Protein AF-0000000078804842 (afdb_homodimer)

Organism: NCBI:txid518634

Foldseek 3Di:
DPPDPPDPVVCVVVVVVVLVVVLVVLLVCLVPDPPCCDPVNQDSLNVLLVSLVVCLQSLHQDVSSLSSCVSNPNDAFFKKAKKKAAFQPDLVQLQVLLQVLLVVLVKGKRKDKDFQDALPVCCVVPTGIMMMIIIGDDDPDDQVNSLVVSVNRHHPPAEMEIFDMDTGSNRSSLNRLLRSLQRNLVVVVVVVDVDADHHHYSQLRLLSSVVSPNVVSLVCLQCQQVVLQCVVHDVDCSVVLLQLCLVVPNDLVSSCVVVVHDSVVSVVSQVVSCVRRVARCNDPSSVVSNNSSNVSNCVVPPD/DPPDPPDPVVCVVVVVVVLVVVLVVLLVCLVPDPPCCDPVNQDSLNVLLVSLVVCLQSLHQDVSSLSSCVSNPNDAFFKKAKKKAAFQPDLVQLQVLLQVLLVVLVKGKRKDKDFQDALPVCCVVPTGIMMMIIIGDDDPDDQVNSLVVSVNRHHPVAEMEIFDMDTGRNRSSLNRLLRSLQRNLVVVVVVVDVDADHHHYSQLRLLSSVVSPNVVSLVCLQCQQVVLQCVVHDVDCSVVLLVLCLVVPNDLVSSCVVVVHDSVVSVVSQVVSCVRRVARCNDPSSVVSNNSSNVSNCVVPPD

Radius of gyration: 26.58 Å; Cα contacts (8 Å, |Δi|>4): 1008; chains: 2; bounding box: 66×74×53 Å

Secondary structure (DSSP, 8-state):
-------HHHHHHHHHHHHHHHHHHHHHHHHH-SS---TTS--HHHHHHHHHHHHHHTT--SHHHHHHHHHTT--TT-EEEEEEE-BSS-HHHHHHHHHHHHHHTT-EEEEEEEEE--SSS---S-PEEEEEEEEE--TT--HHHHHHHHGGGB-TTS-EEEPPPEEHHHHHHHHHHHHHHHHHHHHHHHTTSSS--SSEEGGGGHHHHHHTT-HHHHHHIIIIIIHHHHTT-TT-SHHHHHHHHHHTTT-HHHHHHHHTS-HHHHHHHHHHHHHHHS--TTSHHHHHHHHHHHHHHHHHH--/-------HHHHHHHHHHHHHHHHHHHHHHHHH-SS---TTS--HHHHHHHHHHHHHHTT--SHHHHHHHHHTT--TT-EEEEEEE-BSS-HHHHHHHHHHHHHHTT-EEEEEEEEE--SSS---S-PEEEEEEEEE--TT--HHHHHHHHGGGB-TTS-EEEPPPEEHHHHHHHHHHHHHHHHHHHHHHHTTSSS--SSEEGGGGHHHHHHTT-HHHHHHIIIIIIHHHHTT-TT-HHHHHHHHHHHTTT-HHHHHHHHTS-HHHHHHHHHHHHHHHS--TTSHHHHHHHHHHHHHHHHHH--

pLDDT: mean 84.71, std 19.75, range [22.05, 98.5]

Nearest PDB structures (foldseek):
  3onq-assembly3_D  TM=9.384E-01  e=1.421E-23  Bifidobacterium adolescentis ATCC 15703
  3onq-assembly1_B-2  TM=9.110E-01  e=2.301E-23  Bifidobacterium adolescentis ATCC 15703
  9f80-assembly1_A  TM=7.757E-01  e=2.332E-16  Mycobacterium tuberculosis H37Rv
  1hwu-assembly3_B  TM=4.783E-01  e=1.243E+00  Herbaspirillum seropedicae
  7uzi-assembly1_a  TM=2.752E-01  e=3.553E-01  Rattus norvegicus

Sequence (606 aa):
MPAESLSSAGTANARLVYMSDFLELLAADAANSSDFTDRSGISATDRARTVLFECLFNHLADDRVASLFTILGFEHDFTCYAIAGYPARSAARSRVDIEKIVADFGGTCLTAERPITGLTGADNGTGRTAVVALIRPVGAATPEIICNTIAPAFDADRPIALGPQRTGAEGAMRSVQATLYCLKAAPALAATAQSLPRPLRTDDALPERALIGDEDARDELIRVVYGSLTAAGPDDPTLLTVSTFLKYGGSLETCAKELNVHPNTIRYRLKRAAESTGWDATDPREAYVLITAIALGRMATAQMPAESLSSAGTANARLVYMSDFLELLAADAANSSDFTDRSGISATDRARTVLFECLFNHLADDRVASLFTILGFEHDFTCYAIAGYPARSAARSRVDIEKIVADFGGTCLTAERPITGLTGADNGTGRTAVVALIRPVGAATPEIICNTIAPAFDADRPIALGPQRTGAEGAMRSVQATLYCLKAAPALAATAQSLPRPLRTDDALPERALIGDEDARDELIRVVYGSLTAAGPDDPTLLTVSTFLKYGGSLETCAKELNVHPNTIRYRLKRAAESTGWDATDPREAYVLITAIALGRMATAQ

InterPro domains:
  IPR025736 PucR C-terminal helix-turn-helix domain [PF13556] (239-294)
  IPR041522 CdaR, GGDEF-like domain [PF17853] (61-184)
  IPR042070 PucR C-terminal helix-turn-helix domain superfamily [G3DSA:1.10.10.2840] (168-301)
  IPR051448 CdaR-like transcriptional regulators [PTHR33744] (48-299)

Structure (mmCIF, N/CA/C/O backbone):
data_AF-0000000078804842-model_v1
#
loop_
_entity.id
_entity.type
_entity.pdbx_description
1 polymer 'Uncharacterized protein'
#
loop_
_atom_site.group_PDB
_atom_site.id
_atom_site.type_symbol
_atom_site.label_atom_id
_atom_site.label_alt_id
_atom_site.label_comp_id
_atom_site.label_asym_id
_atom_site.label_entity_id
_atom_site.label_seq_id
_atom_site.pdbx_PDB_ins_code
_atom_site.Cartn_x
_atom_site.Cartn_y
_atom_site.Cartn_z
_atom_site.occupancy
_atom_site.B_iso_or_equiv
_atom_site.auth_seq_id
_atom_site.auth_comp_id
_atom_site.auth_asym_id
_atom_site.auth_atom_id
_atom_site.pdbx_PDB_model_num
ATOM 1 N N . MET A 1 1 ? -27.719 15.594 -22.312 1 22.09 1 MET A N 1
ATOM 2 C CA . MET A 1 1 ? -28.422 15.008 -21.188 1 22.09 1 MET A CA 1
ATOM 3 C C . MET A 1 1 ? -27.516 14.039 -20.422 1 22.09 1 MET A C 1
ATOM 5 O O . MET A 1 1 ? -27.109 13.016 -20.969 1 22.09 1 MET A O 1
ATOM 9 N N . PRO A 1 2 ? -26.656 14.5 -19.438 1 24.55 2 PRO A N 1
ATOM 10 C CA . PRO A 1 2 ? -25.406 13.961 -18.906 1 24.55 2 PRO A CA 1
ATOM 11 C C . PRO A 1 2 ? -25.625 12.828 -17.906 1 24.55 2 PRO A C 1
ATOM 13 O O . PRO A 1 2 ? -25.766 13.078 -16.703 1 24.55 2 PRO A O 1
ATOM 16 N N . ALA A 1 3 ? -26.547 11.82 -18.219 1 27.75 3 ALA A N 1
ATOM 17 C CA . ALA A 1 3 ? -27.188 10.75 -17.469 1 27.75 3 ALA A CA 1
ATOM 18 C C . ALA A 1 3 ? -26.156 9.789 -16.891 1 27.75 3 ALA A C 1
ATOM 20 O O . ALA A 1 3 ? -26.328 9.258 -15.789 1 27.75 3 ALA A O 1
ATOM 21 N N . GLU A 1 4 ? -25.188 9.273 -17.641 1 27.06 4 GLU A N 1
ATOM 22 C CA . GLU A 1 4 ? -24.781 7.879 -17.531 1 27.06 4 GLU A CA 1
ATOM 23 C C . GLU A 1 4 ? -23.703 7.707 -16.453 1 27.06 4 GLU A C 1
ATOM 25 O O . GLU A 1 4 ? -23.141 6.617 -16.312 1 27.06 4 GLU A O 1
ATOM 30 N N . SER A 1 5 ? -23.109 8.789 -15.953 1 25.33 5 SER A N 1
ATOM 31 C CA . SER A 1 5 ? -21.891 8.484 -15.195 1 25.33 5 SER A CA 1
ATOM 32 C C . SER A 1 5 ? -22.219 7.961 -13.805 1 25.33 5 SER A C 1
ATOM 34 O O . SER A 1 5 ? -21.922 8.617 -12.805 1 25.33 5 SER A O 1
ATOM 36 N N . LEU A 1 6 ? -23.484 7.461 -13.586 1 29.72 6 LEU A N 1
ATOM 37 C CA . LEU A 1 6 ? -23.812 6.836 -12.312 1 29.72 6 LEU A CA 1
ATOM 38 C C . LEU A 1 6 ? -22.719 5.859 -11.875 1 29.72 6 LEU A C 1
ATOM 40 O O . LEU A 1 6 ? -22.422 4.906 -12.594 1 29.72 6 LEU A O 1
ATOM 44 N N . SER A 1 7 ? -21.828 6.281 -10.938 1 30.69 7 SER A N 1
ATOM 45 C CA . SER A 1 7 ? -20.5 5.852 -10.508 1 30.69 7 SER A CA 1
ATOM 46 C C . SER A 1 7 ? -20.531 4.41 -10 1 30.69 7 SER A C 1
ATOM 48 O O . SER A 1 7 ? -21.562 3.93 -9.531 1 30.69 7 SER A O 1
ATOM 50 N N . SER A 1 8 ? -19.484 3.59 -10.242 1 31.8 8 SER A N 1
ATOM 51 C CA . SER A 1 8 ? -19.141 2.178 -10.078 1 31.8 8 SER A CA 1
ATOM 52 C C . SER A 1 8 ? -19.297 1.738 -8.625 1 31.8 8 SER A C 1
ATOM 54 O O . SER A 1 8 ? -19.656 0.589 -8.352 1 31.8 8 SER A O 1
ATOM 56 N N . ALA A 1 9 ? -19.062 2.611 -7.625 1 34.91 9 ALA A N 1
ATOM 57 C CA . ALA A 1 9 ? -19.109 2.201 -6.223 1 34.91 9 ALA A CA 1
ATOM 58 C C . ALA A 1 9 ? -20.547 2.023 -5.75 1 34.91 9 ALA A C 1
ATOM 60 O O . ALA A 1 9 ? -20.844 1.104 -4.98 1 34.91 9 ALA A O 1
ATOM 61 N N . GLY A 1 10 ? -21.531 2.834 -6.203 1 34.34 10 GLY A N 1
ATOM 62 C CA . GLY A 1 10 ? -22.953 2.699 -5.941 1 34.34 10 GLY A CA 1
ATOM 63 C C . GLY A 1 10 ? -23.531 1.398 -6.461 1 34.34 10 GLY A C 1
ATOM 64 O O . GLY A 1 10 ? -24.484 0.867 -5.891 1 34.34 10 GLY A O 1
ATOM 65 N N . THR A 1 11 ? -22.953 0.981 -7.625 1 38.91 11 THR A N 1
ATOM 66 C CA . THR A 1 11 ? -23.391 -0.235 -8.305 1 38.91 11 THR A CA 1
ATOM 67 C C . THR A 1 11 ? -22.922 -1.474 -7.551 1 38.91 11 THR A C 1
ATOM 69 O O . THR A 1 11 ? -23.625 -2.49 -7.516 1 38.91 11 THR A O 1
ATOM 72 N N . ALA A 1 12 ? -21.844 -1.312 -6.809 1 37.81 12 ALA A N 1
ATOM 73 C CA . ALA A 1 12 ? -21.344 -2.498 -6.113 1 37.81 12 ALA A CA 1
ATOM 74 C C . ALA A 1 12 ? -22.219 -2.83 -4.906 1 37.81 12 ALA A C 1
ATOM 76 O O . ALA A 1 12 ? -22.531 -3.996 -4.664 1 37.81 12 ALA A O 1
ATOM 77 N N . ASN A 1 13 ? -22.609 -1.806 -4.18 1 38.81 13 ASN A N 1
ATOM 78 C CA . ASN A 1 13 ? -23.484 -2.049 -3.037 1 38.81 13 ASN A CA 1
ATOM 79 C C . ASN A 1 13 ? -24.859 -2.521 -3.48 1 38.81 13 ASN A C 1
ATOM 81 O O . ASN A 1 13 ? -25.453 -3.414 -2.861 1 38.81 13 ASN A O 1
ATOM 85 N N . ALA A 1 14 ? -25.375 -1.779 -4.414 1 41.81 14 ALA A N 1
ATOM 86 C CA . ALA A 1 14 ? -26.641 -2.236 -4.973 1 41.81 14 ALA A CA 1
ATOM 87 C C . ALA A 1 14 ? -26.516 -3.646 -5.547 1 41.81 14 ALA A C 1
ATOM 89 O O . ALA A 1 14 ? -27.422 -4.461 -5.414 1 41.81 14 ALA A O 1
ATOM 90 N N . ARG A 1 15 ? -25.469 -3.951 -6.031 1 42.88 15 ARG A N 1
ATOM 91 C CA . ARG A 1 15 ? -25.188 -5.277 -6.578 1 42.88 15 ARG A CA 1
ATOM 92 C C . ARG A 1 15 ? -25.094 -6.316 -5.465 1 42.88 15 ARG A C 1
ATOM 94 O O . ARG A 1 15 ? -25.516 -7.461 -5.645 1 42.88 15 ARG A O 1
ATOM 101 N N . LEU A 1 16 ? -24.719 -5.836 -4.297 1 47.56 16 LEU A N 1
ATOM 102 C CA . LEU A 1 16 ? -24.641 -6.758 -3.168 1 47.56 16 LEU A CA 1
ATOM 103 C C . LEU A 1 16 ? -26.031 -7.18 -2.711 1 47.56 16 LEU A C 1
ATOM 105 O O . LEU A 1 16 ? -26.25 -8.344 -2.379 1 47.56 16 LEU A O 1
ATOM 109 N N . VAL A 1 17 ? -26.891 -6.191 -2.691 1 47 17 VAL A N 1
ATOM 110 C CA . VAL A 1 17 ? -28.25 -6.516 -2.285 1 47 17 VAL A CA 1
ATOM 111 C C . VAL A 1 17 ? -28.891 -7.445 -3.316 1 47 17 VAL A C 1
ATOM 113 O O . VAL A 1 17 ? -29.531 -8.43 -2.957 1 47 17 VAL A O 1
ATOM 116 N N . TYR A 1 18 ? -28.688 -7.156 -4.531 1 46.25 18 TYR A N 1
ATOM 117 C CA . TYR A 1 18 ? -29.266 -7.996 -5.574 1 46.25 18 TYR A CA 1
ATOM 118 C C . TYR A 1 18 ? -28.609 -9.367 -5.598 1 46.25 18 TYR A C 1
ATOM 120 O O . TYR A 1 18 ? -29.266 -10.375 -5.852 1 46.25 18 TYR A O 1
ATOM 128 N N . MET A 1 19 ? -27.5 -9.336 -5.125 1 49.56 19 MET A N 1
ATOM 129 C CA . MET A 1 19 ? -26.797 -10.617 -5.105 1 49.56 19 MET A CA 1
ATOM 130 C C . MET A 1 19 ? -27.344 -11.516 -3.992 1 49.56 19 MET A C 1
ATOM 132 O O . MET A 1 19 ? -27.484 -12.727 -4.18 1 49.56 19 MET A O 1
ATOM 136 N N . SER A 1 20 ? -27.766 -10.82 -2.941 1 50.38 20 SER A N 1
ATOM 137 C CA . SER A 1 20 ? -28.328 -11.625 -1.856 1 50.38 20 SER A CA 1
ATOM 138 C C . SER A 1 20 ? -29.625 -12.297 -2.281 1 50.38 20 SER A C 1
ATOM 140 O O . SER A 1 20 ? -29.828 -13.484 -2.008 1 50.38 20 SER A O 1
ATOM 142 N N . ASP A 1 21 ? -30.469 -11.484 -2.803 1 51.03 21 ASP A N 1
ATOM 143 C CA . ASP A 1 21 ? -31.75 -12.055 -3.238 1 51.03 21 ASP A CA 1
ATOM 144 C C . ASP A 1 21 ? -31.531 -13.117 -4.309 1 51.03 21 ASP A C 1
ATOM 146 O O . ASP A 1 21 ? -32.188 -14.172 -4.289 1 51.03 21 ASP A O 1
ATOM 150 N N . PHE A 1 22 ? -30.688 -12.875 -5.16 1 51.38 22 PHE A N 1
ATOM 151 C CA . PHE A 1 22 ? -30.391 -13.805 -6.242 1 51.38 22 PHE A CA 1
ATOM 152 C C . PHE A 1 22 ? -29.766 -15.086 -5.699 1 51.38 22 PHE A C 1
ATOM 154 O O . PHE A 1 22 ? -30.125 -16.188 -6.133 1 51.38 22 PHE A O 1
ATOM 161 N N . LEU A 1 23 ? -29.094 -14.984 -4.691 1 56.62 23 LEU A N 1
ATOM 162 C CA . LEU A 1 23 ? -28.453 -16.156 -4.105 1 56.62 23 LEU A CA 1
ATOM 163 C C . LEU A 1 23 ? -29.5 -17.094 -3.48 1 56.62 23 LEU A C 1
ATOM 165 O O . LEU A 1 23 ? -29.391 -18.312 -3.572 1 56.62 23 LEU A O 1
ATOM 169 N N . GLU A 1 24 ? -30.422 -16.422 -2.93 1 52.75 24 GLU A N 1
ATOM 170 C CA . GLU A 1 24 ? -31.516 -17.234 -2.375 1 52.75 24 GLU A CA 1
ATOM 171 C C . GLU A 1 24 ? -32.25 -18 -3.471 1 52.75 24 GLU A C 1
ATOM 173 O O . GLU A 1 24 ? -32.594 -19.156 -3.291 1 52.75 24 GLU A O 1
ATOM 178 N N . LEU A 1 25 ? -32.375 -17.297 -4.527 1 51.5 25 LEU A N 1
ATOM 179 C CA . LEU A 1 25 ? -33.094 -17.922 -5.625 1 51.5 25 LEU A CA 1
ATOM 180 C C . LEU A 1 25 ? -32.281 -19.016 -6.277 1 51.5 25 LEU A C 1
ATOM 182 O O . LEU A 1 25 ? -32.812 -20.078 -6.609 1 51.5 25 LEU A O 1
ATOM 186 N N . LEU A 1 26 ? -31.062 -18.719 -6.457 1 54.88 26 LEU A N 1
ATOM 187 C CA . LEU A 1 26 ? -30.203 -19.703 -7.082 1 54.88 26 LEU A CA 1
ATOM 188 C C . LEU A 1 26 ? -30.016 -20.922 -6.184 1 54.88 26 LEU A C 1
ATOM 190 O O . LEU A 1 26 ? -30.016 -22.062 -6.664 1 54.88 26 LEU A O 1
ATOM 194 N N . ALA A 1 27 ? -29.922 -20.656 -4.918 1 52.06 27 ALA A N 1
ATOM 195 C CA . ALA A 1 27 ? -29.797 -21.781 -3.996 1 52.06 27 ALA A CA 1
ATOM 196 C C . ALA A 1 27 ? -31.062 -22.641 -4.031 1 52.06 27 ALA A C 1
ATOM 198 O O . ALA A 1 27 ? -30.969 -23.875 -3.982 1 52.06 27 ALA A O 1
ATOM 199 N N . ALA A 1 28 ? -32.094 -22 -4.094 1 49.78 28 ALA A N 1
ATOM 200 C CA . ALA A 1 28 ? -33.344 -22.734 -4.152 1 49.78 28 ALA A CA 1
ATOM 201 C C . ALA A 1 28 ? -33.5 -23.5 -5.469 1 49.78 28 ALA A C 1
ATOM 203 O O . ALA A 1 28 ? -33.938 -24.641 -5.488 1 49.78 28 ALA A O 1
ATOM 204 N N . ASP A 1 29 ? -33.094 -22.828 -6.488 1 49.84 29 ASP A N 1
ATOM 205 C CA . ASP A 1 29 ? -33.25 -23.453 -7.801 1 49.84 29 ASP A CA 1
ATOM 206 C C . ASP A 1 29 ? -32.25 -24.594 -7.961 1 49.84 29 ASP A C 1
ATOM 208 O O . ASP A 1 29 ? -32.562 -25.625 -8.562 1 49.84 29 ASP A O 1
ATOM 212 N N . ALA A 1 30 ? -31.031 -24.469 -7.492 1 48.91 30 ALA A N 1
ATOM 213 C CA . ALA A 1 30 ? -30.016 -25.5 -7.617 1 48.91 30 ALA A CA 1
ATOM 214 C C . ALA A 1 30 ? -30.359 -26.719 -6.773 1 48.91 30 ALA A C 1
ATOM 216 O O . ALA A 1 30 ? -30.047 -27.859 -7.156 1 48.91 30 ALA A O 1
ATOM 217 N N . ALA A 1 31 ? -30.875 -26.516 -5.555 1 46.12 31 ALA A N 1
ATOM 218 C CA . ALA A 1 31 ? -31.312 -27.656 -4.738 1 46.12 31 ALA A CA 1
ATOM 219 C C . ALA A 1 31 ? -32.469 -28.406 -5.418 1 46.12 31 ALA A C 1
ATOM 221 O O . ALA A 1 31 ? -32.594 -29.625 -5.25 1 46.12 31 ALA A O 1
ATOM 222 N N . ASN A 1 32 ? -33.312 -27.625 -5.969 1 43.44 32 ASN A N 1
ATOM 223 C CA . ASN A 1 32 ? -34.469 -28.297 -6.566 1 43.44 32 ASN A CA 1
ATOM 224 C C . ASN A 1 32 ? -34.156 -28.781 -7.977 1 43.44 32 ASN A C 1
ATOM 226 O O . ASN A 1 32 ? -34.969 -29.5 -8.578 1 43.44 32 ASN A O 1
ATOM 230 N N . SER A 1 33 ? -33.375 -28.062 -8.758 1 40.97 33 SER A N 1
ATOM 231 C CA . SER A 1 33 ? -33.344 -28.391 -10.18 1 40.97 33 SER A CA 1
ATOM 232 C C . SER A 1 33 ? -32.312 -29.469 -10.492 1 40.97 33 SER A C 1
ATOM 234 O O . SER A 1 33 ? -31.094 -29.203 -10.398 1 40.97 33 SER A O 1
ATOM 236 N N . SER A 1 34 ? -32.469 -30.75 -10.156 1 39.5 34 SER A N 1
ATOM 237 C CA . SER A 1 34 ? -31.75 -31.797 -10.867 1 39.5 34 SER A CA 1
ATOM 238 C C . SER A 1 34 ? -31.453 -31.375 -12.305 1 39.5 34 SER A C 1
ATOM 240 O O . SER A 1 34 ? -30.312 -31.453 -12.758 1 39.5 34 SER A O 1
ATOM 242 N N . ASP A 1 35 ? -32.344 -31.891 -13.414 1 36.69 35 ASP A N 1
ATOM 243 C CA . ASP A 1 35 ? -32.375 -31.953 -14.867 1 36.69 35 ASP A CA 1
ATOM 244 C C . ASP A 1 35 ? -32.656 -30.578 -15.477 1 36.69 35 ASP A C 1
ATOM 246 O O . ASP A 1 35 ? -33.094 -30.484 -16.625 1 36.69 35 ASP A O 1
ATOM 250 N N . PHE A 1 36 ? -33.031 -29.578 -14.734 1 38.12 36 PHE A N 1
ATOM 251 C CA . PHE A 1 36 ? -33.625 -28.5 -15.508 1 38.12 36 PHE A CA 1
ATOM 252 C C . PHE A 1 36 ? -32.562 -27.688 -16.219 1 38.12 36 PHE A C 1
ATOM 254 O O . PHE A 1 36 ? -31.797 -26.953 -15.578 1 38.12 36 PHE A O 1
ATOM 261 N N . THR A 1 37 ? -31.906 -28.156 -17.219 1 38.94 37 THR A N 1
ATOM 262 C CA . THR A 1 37 ? -31.281 -27.312 -18.219 1 38.94 37 THR A CA 1
ATOM 263 C C . THR A 1 37 ? -32.188 -26.156 -18.594 1 38.94 37 THR A C 1
ATOM 265 O O . THR A 1 37 ? -33.281 -26.375 -19.109 1 38.94 37 THR A O 1
ATOM 268 N N . ASP A 1 38 ? -32.469 -25.25 -17.812 1 39.84 38 ASP A N 1
ATOM 269 C CA . ASP A 1 38 ? -33.375 -24.203 -18.281 1 39.84 38 ASP A CA 1
ATOM 270 C C . ASP A 1 38 ? -32.969 -23.734 -19.688 1 39.84 38 ASP A C 1
ATOM 272 O O . ASP A 1 38 ? -31.891 -24.031 -20.156 1 39.84 38 ASP A O 1
ATOM 276 N N . ARG A 1 39 ? -33.906 -23.141 -20.422 1 38.81 39 ARG A N 1
ATOM 277 C CA . ARG A 1 39 ? -33.906 -22.703 -21.828 1 38.81 39 ARG A CA 1
ATOM 278 C C . ARG A 1 39 ? -32.625 -21.938 -22.141 1 38.81 39 ARG A C 1
ATOM 280 O O . ARG A 1 39 ? -32.375 -21.609 -23.312 1 38.81 39 ARG A O 1
ATOM 287 N N . SER A 1 40 ? -32.156 -21.25 -21.188 1 43.44 40 SER A N 1
ATOM 288 C CA . SER A 1 40 ? -31.062 -20.375 -21.641 1 43.44 40 SER A CA 1
ATOM 289 C C . SER A 1 40 ? -29.766 -21.141 -21.812 1 43.44 40 SER A C 1
ATOM 291 O O . SER A 1 40 ? -28.75 -20.578 -22.25 1 43.44 40 SER A O 1
ATOM 293 N N . GLY A 1 41 ? -29.766 -22.562 -21.844 1 49.75 41 GLY A N 1
ATOM 294 C CA . GLY A 1 41 ? -28.656 -23.453 -22.109 1 49.75 41 GLY A CA 1
ATOM 295 C C . GLY A 1 41 ? -27.625 -23.484 -21 1 49.75 41 GLY A C 1
ATOM 296 O O . GLY A 1 41 ? -26.656 -24.25 -21.047 1 49.75 41 GLY A O 1
ATOM 297 N N . ILE A 1 42 ? -27.656 -22.453 -20.188 1 57.31 42 ILE A N 1
ATOM 298 C CA . ILE A 1 42 ? -26.625 -22.5 -19.141 1 57.31 42 ILE A CA 1
ATOM 299 C C . ILE A 1 42 ? -27.141 -23.328 -17.953 1 57.31 42 ILE A C 1
ATOM 301 O O . ILE A 1 42 ? -28.219 -23.047 -17.422 1 57.31 42 ILE A O 1
ATOM 305 N N . SER A 1 43 ? -26.547 -24.5 -17.609 1 73 43 SER A N 1
ATOM 306 C CA . SER A 1 43 ? -26.906 -25.422 -16.531 1 73 43 SER A CA 1
ATOM 307 C C . SER A 1 43 ? -26.938 -24.703 -15.18 1 73 43 SER A C 1
ATOM 309 O O . SER A 1 43 ? -26.344 -23.641 -15.016 1 73 43 SER A O 1
ATOM 311 N N . ALA A 1 44 ? -27.828 -25.016 -14.359 1 72.56 44 ALA A N 1
ATOM 312 C CA . ALA A 1 44 ? -27.938 -24.531 -12.984 1 72.56 44 ALA A CA 1
ATOM 313 C C . ALA A 1 44 ? -26.578 -24.531 -12.289 1 72.56 44 ALA A C 1
ATOM 315 O O . ALA A 1 44 ? -26.281 -23.609 -11.523 1 72.56 44 ALA A O 1
ATOM 316 N N . THR A 1 45 ? -25.859 -25.469 -12.656 1 79.19 45 THR A N 1
ATOM 317 C CA . THR A 1 45 ? -24.531 -25.578 -12.055 1 79.19 45 THR A CA 1
ATOM 318 C C . THR A 1 45 ? -23.609 -24.453 -12.547 1 79.19 45 THR A C 1
ATOM 320 O O . THR A 1 45 ? -22.859 -23.891 -11.758 1 79.19 45 THR A O 1
ATOM 323 N N . ASP A 1 46 ? -23.812 -24.094 -13.727 1 84.06 46 ASP A N 1
ATOM 324 C CA . ASP A 1 46 ? -22.984 -23.031 -14.305 1 84.06 46 ASP A CA 1
ATOM 325 C C . ASP A 1 46 ? -23.359 -21.672 -13.719 1 84.06 46 ASP A C 1
ATOM 327 O O . ASP A 1 46 ? -22.484 -20.844 -13.484 1 84.06 46 ASP A O 1
ATOM 331 N N . ARG A 1 47 ? -24.609 -21.578 -13.539 1 82 47 ARG A N 1
ATOM 332 C CA . ARG A 1 47 ? -25.062 -20.328 -12.93 1 82 47 ARG A CA 1
ATOM 333 C C . ARG A 1 47 ? -24.562 -20.203 -11.5 1 82 47 ARG A C 1
ATOM 335 O O . ARG A 1 47 ? -24.109 -19.141 -11.078 1 82 47 ARG A O 1
ATOM 342 N N . ALA A 1 48 ? -24.641 -21.281 -10.797 1 85.81 48 ALA A N 1
ATOM 343 C CA . ALA A 1 48 ? -24.188 -21.297 -9.414 1 85.81 48 ALA A CA 1
ATOM 344 C C . ALA A 1 48 ? -22.688 -20.953 -9.336 1 85.81 48 ALA A C 1
ATOM 346 O O . ALA A 1 48 ? -22.266 -20.172 -8.477 1 85.81 48 ALA A O 1
ATOM 347 N N . ARG A 1 49 ? -22.016 -21.484 -10.227 1 90.81 49 ARG A N 1
ATOM 348 C CA . ARG A 1 49 ? -20.578 -21.234 -10.281 1 90.81 49 ARG A CA 1
ATOM 349 C C . ARG A 1 49 ? -20.281 -19.766 -10.578 1 90.81 49 ARG A C 1
ATOM 351 O O . ARG A 1 49 ? -19.422 -19.156 -9.938 1 90.81 49 ARG A O 1
ATOM 358 N N . THR A 1 50 ? -20.969 -19.219 -11.516 1 90.5 50 THR A N 1
ATOM 359 C CA . THR A 1 50 ? -20.781 -17.828 -11.898 1 90.5 50 THR A CA 1
ATOM 360 C C . THR A 1 50 ? -21.062 -16.891 -10.719 1 90.5 50 THR A C 1
ATOM 362 O O . THR A 1 50 ? -20.266 -15.984 -10.438 1 90.5 50 THR A O 1
ATOM 365 N N . VAL A 1 51 ? -22.094 -17.203 -10.078 1 88.06 51 VAL A N 1
ATOM 366 C CA . VAL A 1 51 ? -22.484 -16.391 -8.938 1 88.06 51 VAL A CA 1
ATOM 367 C C . VAL A 1 51 ? -21.453 -16.547 -7.82 1 88.06 51 VAL A C 1
ATOM 369 O O . VAL A 1 51 ? -21.062 -15.562 -7.18 1 88.06 51 VAL A O 1
ATOM 372 N N . LEU A 1 52 ? -21.062 -17.734 -7.637 1 93.88 52 LEU A N 1
ATOM 373 C CA . LEU A 1 52 ? -20.062 -18.016 -6.613 1 93.88 52 LEU A CA 1
ATOM 374 C C . LEU A 1 52 ? -18.812 -17.172 -6.844 1 93.88 52 LEU A C 1
ATOM 376 O O . LEU A 1 52 ? -18.359 -16.453 -5.949 1 93.88 52 LEU A O 1
ATOM 380 N N . PHE A 1 53 ? -18.328 -17.188 -8.023 1 96.06 53 PHE A N 1
ATOM 381 C CA . PHE A 1 53 ? -17.078 -16.484 -8.297 1 96.06 53 PHE A CA 1
ATOM 382 C C . PHE A 1 53 ? -17.297 -14.977 -8.25 1 96.06 53 PHE A C 1
ATOM 384 O O . PHE A 1 53 ? -16.391 -14.234 -7.84 1 96.06 53 PHE A O 1
ATOM 391 N N . GLU A 1 54 ? -18.406 -14.57 -8.625 1 91.81 54 GLU A N 1
ATOM 392 C CA . GLU A 1 54 ? -18.688 -13.148 -8.5 1 91.81 54 GLU A CA 1
ATOM 393 C C . GLU A 1 54 ? -18.625 -12.695 -7.047 1 91.81 54 GLU A C 1
ATOM 395 O O . GLU A 1 54 ? -18.109 -11.617 -6.742 1 91.81 54 GLU A O 1
ATOM 400 N N . CYS A 1 55 ? -19.141 -13.516 -6.223 1 92.19 55 CYS A N 1
ATOM 401 C CA . CYS A 1 55 ? -19.062 -13.227 -4.797 1 92.19 55 CYS A CA 1
ATOM 402 C C . CYS A 1 55 ? -17.609 -13.195 -4.32 1 92.19 55 CYS A C 1
ATOM 404 O O . CYS A 1 55 ? -17.188 -12.242 -3.664 1 92.19 55 CYS A O 1
ATOM 406 N N . LEU A 1 56 ? -16.891 -14.195 -4.711 1 96 56 LEU A N 1
ATOM 407 C CA . LEU A 1 56 ? -15.5 -14.289 -4.281 1 96 56 LEU A CA 1
ATOM 408 C C . LEU A 1 56 ? -14.688 -13.102 -4.797 1 96 56 LEU A C 1
ATOM 410 O O . LEU A 1 56 ? -13.875 -12.531 -4.066 1 96 56 LEU A O 1
ATOM 414 N N . PHE A 1 57 ? -14.977 -12.664 -6.031 1 92.81 57 PHE A N 1
ATOM 415 C CA . PHE A 1 57 ? -14.266 -11.555 -6.652 1 92.81 57 PHE A CA 1
ATOM 416 C C . PHE A 1 57 ? -14.586 -10.242 -5.945 1 92.81 57 PHE A C 1
ATOM 418 O O . PHE A 1 57 ? -13.812 -9.281 -6.031 1 92.81 57 PHE A O 1
ATOM 425 N N . ASN A 1 58 ? -15.656 -10.289 -5.246 1 90.12 58 ASN A N 1
ATOM 426 C CA . ASN A 1 58 ? -16.078 -9.062 -4.578 1 90.12 58 ASN A CA 1
ATOM 427 C C . ASN A 1 58 ? -15.945 -9.172 -3.062 1 90.12 58 ASN A C 1
ATOM 429 O O . ASN A 1 58 ? -16.625 -8.469 -2.32 1 90.12 58 ASN A O 1
ATOM 433 N N . HIS A 1 59 ? -15.164 -10.055 -2.58 1 93.5 59 HIS A N 1
ATOM 434 C CA . HIS A 1 59 ? -14.781 -10.211 -1.182 1 93.5 59 HIS A CA 1
ATOM 435 C C . HIS A 1 59 ? -15.961 -10.641 -0.323 1 93.5 59 HIS A C 1
ATOM 437 O O . HIS A 1 59 ? -16.109 -10.188 0.814 1 93.5 59 HIS A O 1
ATOM 443 N N . LEU A 1 60 ? -16.781 -11.422 -0.918 1 89.5 60 LEU A N 1
ATOM 444 C CA . LEU A 1 60 ? -17.938 -11.938 -0.194 1 89.5 60 LEU A CA 1
ATOM 445 C C . LEU A 1 60 ? -17.781 -13.43 0.093 1 89.5 60 LEU A C 1
ATOM 447 O O . LEU A 1 60 ? -17.453 -14.203 -0.804 1 89.5 60 LEU A O 1
ATOM 451 N N . ALA A 1 61 ? -17.969 -13.805 1.334 1 93.62 61 ALA A N 1
ATOM 452 C CA . ALA A 1 61 ? -17.859 -15.211 1.718 1 93.62 61 ALA A CA 1
ATOM 453 C C . ALA A 1 61 ? -18.781 -15.531 2.9 1 93.62 61 ALA A C 1
ATOM 455 O O . ALA A 1 61 ? -18.375 -16.234 3.832 1 93.62 61 ALA A O 1
ATOM 456 N N . ASP A 1 62 ? -19.891 -15.055 2.842 1 90.81 62 ASP A N 1
ATOM 457 C CA . ASP A 1 62 ? -20.828 -15.289 3.934 1 90.81 62 ASP A CA 1
ATOM 458 C C . ASP A 1 62 ? -21.484 -16.656 3.809 1 90.81 62 ASP A C 1
ATOM 460 O O . ASP A 1 62 ? -21.047 -17.5 3.006 1 90.81 62 ASP A O 1
ATOM 464 N N . ASP A 1 63 ? -22.516 -16.984 4.648 1 88.31 63 ASP A N 1
ATOM 465 C CA . ASP A 1 63 ? -23.156 -18.297 4.715 1 88.31 63 ASP A CA 1
ATOM 466 C C . ASP A 1 63 ? -23.797 -18.656 3.379 1 88.31 63 ASP A C 1
ATOM 468 O O . ASP A 1 63 ? -23.875 -19.828 3.018 1 88.31 63 ASP A O 1
ATOM 472 N N . ARG A 1 64 ? -24.281 -17.688 2.723 1 87.44 64 ARG A N 1
ATOM 473 C CA . ARG A 1 64 ? -24.891 -17.922 1.417 1 87.44 64 ARG A CA 1
ATOM 474 C C . ARG A 1 64 ? -23.859 -18.469 0.431 1 87.44 64 ARG A C 1
ATOM 476 O O . ARG A 1 64 ? -24.156 -19.391 -0.338 1 87.44 64 ARG A O 1
ATOM 483 N N . VAL A 1 65 ? -22.703 -17.938 0.462 1 92.38 65 VAL A N 1
ATOM 484 C CA . VAL A 1 65 ? -21.625 -18.406 -0.396 1 92.38 65 VAL A CA 1
ATOM 485 C C . VAL A 1 65 ? -21.219 -19.812 0.008 1 92.38 65 VAL A C 1
ATOM 487 O O . VAL A 1 65 ? -20.969 -20.672 -0.85 1 92.38 65 VAL A O 1
ATOM 490 N N . ALA A 1 66 ? -21.203 -20.078 1.27 1 92.38 66 ALA A N 1
ATOM 491 C CA . ALA A 1 66 ? -20.906 -21.422 1.76 1 92.38 66 ALA A CA 1
ATOM 492 C C . ALA A 1 66 ? -21.906 -22.438 1.221 1 92.38 66 ALA A C 1
ATOM 494 O O . ALA A 1 66 ? -21.547 -23.562 0.878 1 92.38 66 ALA A O 1
ATOM 495 N N . SER A 1 67 ? -23.094 -22.062 1.189 1 87.75 67 SER A N 1
ATOM 496 C CA . SER A 1 67 ? -24.125 -22.938 0.66 1 87.75 67 SER A CA 1
ATOM 497 C C . SER A 1 67 ? -23.906 -23.234 -0.819 1 87.75 67 SER A C 1
ATOM 499 O O . SER A 1 67 ? -24.125 -24.359 -1.272 1 87.75 67 SER A O 1
ATOM 501 N N . LEU A 1 68 ? -23.516 -22.234 -1.561 1 89.19 68 LEU A N 1
ATOM 502 C CA . LEU A 1 68 ? -23.219 -22.438 -2.973 1 89.19 68 LEU A CA 1
ATOM 503 C C . LEU A 1 68 ? -22.078 -23.438 -3.145 1 89.19 68 LEU A C 1
ATOM 505 O O . LEU A 1 68 ? -22.125 -24.297 -4.031 1 89.19 68 LEU A O 1
ATOM 509 N N . PHE A 1 69 ? -21.094 -23.297 -2.312 1 93.12 69 PHE A N 1
ATOM 510 C CA . PHE A 1 69 ? -20 -24.25 -2.348 1 93.12 69 PHE A CA 1
ATOM 511 C C . PHE A 1 69 ? -20.5 -25.672 -2.131 1 93.12 69 PHE A C 1
ATOM 513 O O . PHE A 1 69 ? -20.109 -26.609 -2.84 1 93.12 69 PHE A O 1
ATOM 520 N N . THR A 1 70 ? -21.344 -25.797 -1.195 1 88.81 70 THR A N 1
ATOM 521 C CA . THR A 1 70 ? -21.922 -27.109 -0.897 1 88.81 70 THR A CA 1
ATOM 522 C C . THR A 1 70 ? -22.641 -27.672 -2.117 1 88.81 70 THR A C 1
ATOM 524 O O . THR A 1 70 ? -22.469 -28.844 -2.455 1 88.81 70 THR A O 1
ATOM 527 N N . ILE A 1 71 ? -23.344 -26.828 -2.754 1 83.94 71 ILE A N 1
ATOM 528 C CA . ILE A 1 71 ? -24.094 -27.219 -3.939 1 83.94 71 ILE A CA 1
ATOM 529 C C . ILE A 1 71 ? -23.125 -27.641 -5.043 1 83.94 71 ILE A C 1
ATOM 531 O O . ILE A 1 71 ? -23.422 -28.562 -5.812 1 83.94 71 ILE A O 1
ATOM 535 N N . LEU A 1 72 ? -22.031 -27.047 -5.039 1 90.31 72 LEU A N 1
ATOM 536 C CA . LEU A 1 72 ? -21.078 -27.297 -6.117 1 90.31 72 LEU A CA 1
ATOM 537 C C . LEU A 1 72 ? -20.078 -28.391 -5.734 1 90.31 72 LEU A C 1
ATOM 539 O O . LEU A 1 72 ? -19.078 -28.594 -6.414 1 90.31 72 LEU A O 1
ATOM 543 N N . GLY A 1 73 ? -20.281 -28.969 -4.629 1 85.94 73 GLY A N 1
ATOM 544 C CA . GLY A 1 73 ? -19.531 -30.172 -4.281 1 85.94 73 GLY A CA 1
ATOM 545 C C . GLY A 1 73 ? -18.391 -29.891 -3.318 1 85.94 73 GLY A C 1
ATOM 546 O O . GLY A 1 73 ? -17.547 -30.766 -3.09 1 85.94 73 GLY A O 1
ATOM 547 N N . PHE A 1 74 ? -18.297 -28.656 -2.891 1 90.88 74 PHE A N 1
ATOM 548 C CA . PHE A 1 74 ? -17.328 -28.312 -1.865 1 90.88 74 PHE A CA 1
ATOM 549 C C . PHE A 1 74 ? -17.953 -28.375 -0.477 1 90.88 74 PHE A C 1
ATOM 551 O O . PHE A 1 74 ? -18.516 -27.391 -0.007 1 90.88 74 PHE A O 1
ATOM 558 N N . GLU A 1 75 ? -17.891 -29.484 0.072 1 81.88 75 GLU A N 1
ATOM 559 C CA . GLU A 1 75 ? -18.578 -29.719 1.331 1 81.88 75 GLU A CA 1
ATOM 560 C C . GLU A 1 75 ? -17.875 -29.031 2.496 1 81.88 75 GLU A C 1
ATOM 562 O O . GLU A 1 75 ? -16.75 -28.531 2.342 1 81.88 75 GLU A O 1
ATOM 567 N N . HIS A 1 76 ? -18.391 -29.125 3.629 1 75.12 76 HIS A N 1
ATOM 568 C CA . HIS A 1 76 ? -18.047 -28.328 4.801 1 75.12 76 HIS A CA 1
ATOM 569 C C . HIS A 1 76 ? -16.578 -28.484 5.164 1 75.12 76 HIS A C 1
ATOM 571 O O . HIS A 1 76 ? -16.016 -29.578 5.082 1 75.12 76 HIS A O 1
ATOM 577 N N . ASP A 1 77 ? -15.906 -27.422 5.566 1 84.12 77 ASP A N 1
ATOM 578 C CA . ASP A 1 77 ? -14.539 -27.266 6.043 1 84.12 77 ASP A CA 1
ATOM 579 C C . ASP A 1 77 ? -13.539 -27.797 5.016 1 84.12 77 ASP A C 1
ATOM 581 O O . ASP A 1 77 ? -12.555 -28.438 5.371 1 84.12 77 ASP A O 1
ATOM 585 N N . PHE A 1 78 ? -13.938 -27.609 3.799 1 91.81 78 PHE A N 1
ATOM 586 C CA . PHE A 1 78 ? -13.031 -28.078 2.754 1 91.81 78 PHE A CA 1
ATOM 587 C C . PHE A 1 78 ? -11.75 -27.25 2.736 1 91.81 78 PHE A C 1
ATOM 589 O O . PHE A 1 78 ? -11.75 -26.094 3.152 1 91.81 78 PHE A O 1
ATOM 596 N N . THR A 1 79 ? -10.648 -27.922 2.326 1 94.94 79 THR A N 1
ATOM 597 C CA . THR A 1 79 ? -9.398 -27.234 2.041 1 94.94 79 THR A CA 1
ATOM 598 C C . THR A 1 79 ? -9.273 -26.938 0.549 1 94.94 79 THR A C 1
ATOM 600 O O . THR A 1 79 ? -9.703 -27.734 -0.288 1 94.94 79 THR A O 1
ATOM 603 N N . CYS A 1 80 ? -8.742 -25.781 0.244 1 96.69 80 CYS A N 1
ATOM 604 C CA . CYS A 1 80 ? -8.609 -25.422 -1.165 1 96.69 80 CYS A CA 1
ATOM 605 C C . CYS A 1 80 ? -7.484 -24.422 -1.373 1 96.69 80 CYS A C 1
ATOM 607 O O . CYS A 1 80 ? -6.906 -23.922 -0.406 1 96.69 80 CYS A O 1
ATOM 609 N N . TYR A 1 81 ? -7.113 -24.203 -2.59 1 97.5 81 TYR A N 1
ATOM 610 C CA . TYR A 1 81 ? -6.207 -23.156 -3.041 1 97.5 81 TYR A CA 1
ATOM 611 C C . TYR A 1 81 ? -6.551 -22.719 -4.457 1 97.5 81 TYR A C 1
ATOM 613 O O . TYR A 1 81 ? -7.227 -23.438 -5.195 1 97.5 81 TYR A O 1
ATOM 621 N N . ALA A 1 82 ? -6.145 -21.562 -4.773 1 98.5 82 ALA A N 1
ATOM 622 C CA . ALA A 1 82 ? -6.461 -21.016 -6.09 1 98.5 82 ALA A CA 1
ATOM 623 C C . ALA A 1 82 ? -5.207 -20.906 -6.949 1 98.5 82 ALA A C 1
ATOM 625 O O . ALA A 1 82 ? -4.105 -20.703 -6.43 1 98.5 82 ALA A O 1
ATOM 626 N N . ILE A 1 83 ? -5.332 -21.078 -8.211 1 98.44 83 ILE A N 1
ATOM 627 C CA . ILE A 1 83 ? -4.328 -20.812 -9.234 1 98.44 83 ILE A CA 1
ATOM 628 C C . ILE A 1 83 ? -4.906 -19.891 -10.297 1 98.44 83 ILE A C 1
ATOM 630 O O . ILE A 1 83 ? -6.051 -20.047 -10.719 1 98.44 83 ILE A O 1
ATOM 634 N N . ALA A 1 84 ? -4.195 -18.906 -10.688 1 98.31 84 ALA A N 1
ATOM 635 C CA . ALA A 1 84 ? -4.676 -17.984 -11.711 1 98.31 84 ALA A CA 1
ATOM 636 C C . ALA A 1 84 ? -3.572 -17.656 -12.719 1 98.31 84 ALA A C 1
ATOM 638 O O . ALA A 1 84 ? -2.395 -17.609 -12.359 1 98.31 84 ALA A O 1
ATOM 639 N N . GLY A 1 85 ? -3.916 -17.453 -13.93 1 97.69 85 GLY A N 1
ATOM 640 C CA . GLY A 1 85 ? -3.02 -17.094 -15.016 1 97.69 85 GLY A CA 1
ATOM 641 C C . GLY A 1 85 ? -3.752 -16.641 -16.266 1 97.69 85 GLY A C 1
ATOM 642 O O . GLY A 1 85 ? -4.984 -16.656 -16.312 1 97.69 85 GLY A O 1
ATOM 643 N N . TYR A 1 86 ? -2.967 -16.172 -17.188 1 96.38 86 TYR A N 1
ATOM 644 C CA . TYR A 1 86 ? -3.523 -15.805 -18.484 1 96.38 86 TYR A CA 1
ATOM 645 C C . TYR A 1 86 ? -3.559 -17.016 -19.406 1 96.38 86 TYR A C 1
ATOM 647 O O . TYR A 1 86 ? -2.609 -17.797 -19.453 1 96.38 86 TYR A O 1
ATOM 655 N N . PRO A 1 87 ? -4.652 -17.141 -20.109 1 97.12 87 PRO A N 1
ATOM 656 C CA . PRO A 1 87 ? -4.812 -18.328 -20.953 1 97.12 87 PRO A CA 1
ATOM 657 C C . PRO A 1 87 ? -3.797 -18.391 -22.078 1 97.12 87 PRO A C 1
ATOM 659 O O . PRO A 1 87 ? -3.412 -17.344 -22.625 1 97.12 87 PRO A O 1
ATOM 662 N N . ALA A 1 88 ? -3.406 -19.594 -22.438 1 95.88 88 ALA A N 1
ATOM 663 C CA . ALA A 1 88 ? -2.465 -19.797 -23.531 1 95.88 88 ALA A CA 1
ATOM 664 C C . ALA A 1 88 ? -3.09 -19.422 -24.859 1 95.88 88 ALA A C 1
ATOM 666 O O . ALA A 1 88 ? -2.457 -18.75 -25.688 1 95.88 88 ALA A O 1
ATOM 667 N N . ARG A 1 89 ? -4.297 -19.891 -25.094 1 92 89 ARG A N 1
ATOM 668 C CA . ARG A 1 89 ? -4.98 -19.625 -26.359 1 92 89 ARG A CA 1
ATOM 669 C C . ARG A 1 89 ? -6.316 -18.922 -26.125 1 92 89 ARG A C 1
ATOM 671 O O . ARG A 1 89 ? -6.52 -17.797 -26.594 1 92 89 ARG A O 1
ATOM 678 N N . SER A 1 90 ? -7.18 -19.594 -25.406 1 94.69 90 SER A N 1
ATOM 679 C CA . SER A 1 90 ? -8.461 -19.016 -25.031 1 94.69 90 SER A CA 1
ATOM 680 C C . SER A 1 90 ? -8.844 -19.391 -23.594 1 94.69 90 SER A C 1
ATOM 682 O O . SER A 1 90 ? -8.453 -20.453 -23.109 1 94.69 90 SER A O 1
ATOM 684 N N . ALA A 1 91 ? -9.547 -18.547 -23 1 95.31 91 ALA A N 1
ATOM 685 C CA . ALA A 1 91 ? -9.977 -18.766 -21.625 1 95.31 91 ALA A CA 1
ATOM 686 C C . ALA A 1 91 ? -10.82 -20.031 -21.5 1 95.31 91 ALA A C 1
ATOM 688 O O . ALA A 1 91 ? -10.641 -20.812 -20.578 1 95.31 91 ALA A O 1
ATOM 689 N N . ALA A 1 92 ? -11.703 -20.281 -22.453 1 93.88 92 ALA A N 1
ATOM 690 C CA . ALA A 1 92 ? -12.586 -21.438 -22.438 1 93.88 92 ALA A CA 1
ATOM 691 C C . ALA A 1 92 ? -11.789 -22.75 -22.5 1 93.88 92 ALA A C 1
ATOM 693 O O . ALA A 1 92 ? -12.047 -23.672 -21.734 1 93.88 92 ALA A O 1
ATOM 694 N N . ARG A 1 93 ? -10.859 -22.781 -23.375 1 95.69 93 ARG A N 1
ATOM 695 C CA . ARG A 1 93 ? -10.039 -23.984 -23.516 1 95.69 93 ARG A CA 1
ATOM 696 C C . ARG A 1 93 ? -9.195 -24.219 -22.281 1 95.69 93 ARG A C 1
ATOM 698 O O . ARG A 1 93 ? -9.07 -25.359 -21.812 1 95.69 93 ARG A O 1
ATOM 705 N N . SER A 1 94 ? -8.547 -23.141 -21.781 1 97.5 94 SER A N 1
ATOM 706 C CA . SER A 1 94 ? -7.746 -23.266 -20.562 1 97.5 94 SER A CA 1
ATOM 707 C C . SER A 1 94 ? -8.586 -23.812 -19.406 1 97.5 94 SER A C 1
ATOM 709 O O . SER A 1 94 ? -8.125 -24.672 -18.656 1 97.5 94 SER A O 1
ATOM 711 N N . ARG A 1 95 ? -9.773 -23.359 -19.266 1 96.94 95 ARG A N 1
ATOM 712 C CA . ARG A 1 95 ? -10.656 -23.812 -18.188 1 96.94 95 ARG A CA 1
ATOM 713 C C . ARG A 1 95 ? -10.938 -25.312 -18.297 1 96.94 95 ARG A C 1
ATOM 715 O O . ARG A 1 95 ? -10.82 -26.047 -17.312 1 96.94 95 ARG A O 1
ATOM 722 N N . VAL A 1 96 ? -11.273 -25.75 -19.5 1 95.62 96 VAL A N 1
ATOM 723 C CA . VAL A 1 96 ? -11.586 -27.156 -19.734 1 95.62 96 VAL A CA 1
ATOM 724 C C . VAL A 1 96 ? -10.359 -28.016 -19.453 1 95.62 96 VAL A C 1
ATOM 726 O O . VAL A 1 96 ? -10.469 -29.031 -18.766 1 95.62 96 VAL A O 1
ATOM 729 N N . ASP A 1 97 ? -9.227 -27.578 -19.938 1 97.12 97 ASP A N 1
ATOM 730 C CA . ASP A 1 97 ? -7.988 -28.312 -19.734 1 97.12 97 ASP A CA 1
ATOM 731 C C . ASP A 1 97 ? -7.656 -28.438 -18.25 1 97.12 97 ASP A C 1
ATOM 733 O O . ASP A 1 97 ? -7.277 -29.516 -17.781 1 97.12 97 ASP A O 1
ATOM 737 N N . ILE A 1 98 ? -7.785 -27.391 -17.5 1 97.69 98 ILE A N 1
ATOM 738 C CA . ILE A 1 98 ? -7.469 -27.359 -16.078 1 97.69 98 ILE A CA 1
ATOM 739 C C . ILE A 1 98 ? -8.398 -28.312 -15.32 1 97.69 98 ILE A C 1
ATOM 741 O O . ILE A 1 98 ? -7.949 -29.125 -14.508 1 97.69 98 ILE A O 1
ATOM 745 N N . GLU A 1 99 ? -9.68 -28.219 -15.586 1 95.31 99 GLU A N 1
ATOM 746 C CA . GLU A 1 99 ? -10.648 -29.078 -14.906 1 95.31 99 GLU A CA 1
ATOM 747 C C . GLU A 1 99 ? -10.391 -30.547 -15.188 1 95.31 99 GLU A C 1
ATOM 749 O O . GLU A 1 99 ? -10.484 -31.375 -14.281 1 95.31 99 GLU A O 1
ATOM 754 N N . LYS A 1 100 ? -10.078 -30.844 -16.422 1 95.5 100 LYS A N 1
ATOM 755 C CA . LYS A 1 100 ? -9.789 -32.219 -16.797 1 95.5 100 LYS A CA 1
ATOM 756 C C . LYS A 1 100 ? -8.555 -32.75 -16.047 1 95.5 100 LYS A C 1
ATOM 758 O O . LYS A 1 100 ? -8.578 -33.844 -15.5 1 95.5 100 LYS A O 1
ATOM 763 N N . ILE A 1 101 ? -7.5 -31.969 -16.047 1 95 101 ILE A N 1
ATOM 764 C CA . ILE A 1 101 ? -6.25 -32.375 -15.406 1 95 101 ILE A CA 1
ATOM 765 C C . ILE A 1 101 ? -6.484 -32.594 -13.914 1 95 101 ILE A C 1
ATOM 767 O O . ILE A 1 101 ? -6.035 -33.594 -13.352 1 95 101 ILE A O 1
ATOM 771 N N . VAL A 1 102 ? -7.156 -31.703 -13.273 1 94.5 102 VAL A N 1
ATOM 772 C CA . VAL A 1 102 ? -7.414 -31.812 -11.844 1 94.5 102 VAL A CA 1
ATOM 773 C C . VAL A 1 102 ? -8.273 -33.062 -11.57 1 94.5 102 VAL A C 1
ATOM 775 O O . VAL A 1 102 ? -8.039 -33.781 -10.609 1 94.5 102 VAL A O 1
ATOM 778 N N . ALA A 1 103 ? -9.273 -33.281 -12.469 1 91.75 103 ALA A N 1
ATOM 779 C CA . ALA A 1 103 ? -10.109 -34.5 -12.336 1 91.75 103 ALA A CA 1
ATOM 780 C C . ALA A 1 103 ? -9.281 -35.75 -12.469 1 91.75 103 ALA A C 1
ATOM 782 O O . ALA A 1 103 ? -9.516 -36.75 -11.758 1 91.75 103 ALA A O 1
ATOM 783 N N . ASP A 1 104 ? -8.375 -35.75 -13.375 1 91.75 104 ASP A N 1
ATOM 784 C CA . ASP A 1 104 ? -7.496 -36.875 -13.586 1 91.75 104 ASP A CA 1
ATOM 785 C C . ASP A 1 104 ? -6.668 -37.188 -12.336 1 91.75 104 ASP A C 1
ATOM 787 O O . ASP A 1 104 ? -6.281 -38.344 -12.102 1 91.75 104 ASP A O 1
ATOM 791 N N . PHE A 1 105 ? -6.434 -36.156 -11.531 1 91.38 105 PHE A N 1
ATOM 792 C CA . PHE A 1 105 ? -5.715 -36.312 -10.273 1 91.38 105 PHE A CA 1
ATOM 793 C C . PHE A 1 105 ? -6.676 -36.688 -9.148 1 91.38 105 PHE A C 1
ATOM 795 O O . PHE A 1 105 ? -6.254 -36.906 -8.016 1 91.38 105 PHE A O 1
ATOM 802 N N . GLY A 1 106 ? -7.996 -36.719 -9.477 1 86.94 106 GLY A N 1
ATOM 803 C CA . GLY A 1 106 ? -8.992 -37.094 -8.484 1 86.94 106 GLY A CA 1
ATOM 804 C C . GLY A 1 106 ? -9.516 -35.906 -7.699 1 86.94 106 GLY A C 1
ATOM 805 O O . GLY A 1 106 ? -10.18 -36.062 -6.676 1 86.94 106 GLY A O 1
ATOM 806 N N . GLY A 1 107 ? -9.18 -34.719 -8.219 1 87.88 107 GLY A N 1
ATOM 807 C CA . GLY A 1 107 ? -9.594 -33.531 -7.488 1 87.88 107 GLY A CA 1
ATOM 808 C C . GLY A 1 107 ? -10.836 -32.875 -8.07 1 87.88 107 GLY A C 1
ATOM 809 O O . GLY A 1 107 ? -11.406 -33.375 -9.047 1 87.88 107 GLY A O 1
ATOM 810 N N . THR A 1 108 ? -11.32 -31.922 -7.352 1 89.69 108 THR A N 1
ATOM 811 C CA . THR A 1 108 ? -12.414 -31.062 -7.805 1 89.69 108 THR A CA 1
ATOM 812 C C . THR A 1 108 ? -11.914 -29.641 -8.07 1 89.69 108 THR A C 1
ATOM 814 O O . THR A 1 108 ? -11.055 -29.141 -7.34 1 89.69 108 THR A O 1
ATOM 817 N N . CYS A 1 109 ? -12.438 -29.078 -9.117 1 93.88 109 CYS A N 1
ATOM 818 C CA . CYS A 1 109 ? -11.953 -27.766 -9.523 1 93.88 109 CYS A CA 1
ATOM 819 C C . CYS A 1 109 ? -13.094 -26.906 -10.086 1 93.88 109 CYS A C 1
ATOM 821 O O . CYS A 1 109 ? -13.93 -27.406 -10.844 1 93.88 109 CYS A O 1
ATOM 823 N N . LEU A 1 110 ? -13.164 -25.734 -9.648 1 95.88 110 LEU A N 1
ATOM 824 C CA . LEU A 1 110 ? -14.047 -24.734 -10.234 1 95.88 110 LEU A CA 1
ATOM 825 C C . LEU A 1 110 ? -13.234 -23.641 -10.914 1 95.88 110 LEU A C 1
ATOM 827 O O . LEU A 1 110 ? -12.273 -23.125 -10.344 1 95.88 110 LEU A O 1
ATOM 831 N N . THR A 1 111 ? -13.617 -23.234 -12.117 1 97.31 111 THR A N 1
ATOM 832 C CA . THR A 1 111 ? -12.852 -22.234 -12.836 1 97.31 111 THR A CA 1
ATOM 833 C C . THR A 1 111 ? -13.734 -21.047 -13.227 1 97.31 111 THR A C 1
ATOM 835 O O . THR A 1 111 ? -14.961 -21.188 -13.32 1 97.31 111 THR A O 1
ATOM 838 N N . ALA A 1 112 ? -13.156 -19.906 -13.391 1 96.56 112 ALA A N 1
ATOM 839 C CA . ALA A 1 112 ? -13.828 -18.688 -13.828 1 96.56 112 ALA A CA 1
ATOM 840 C C . ALA A 1 112 ? -12.859 -17.766 -14.555 1 96.56 112 ALA A C 1
ATOM 842 O O . ALA A 1 112 ? -11.648 -17.984 -14.539 1 96.56 112 ALA A O 1
ATOM 843 N N . GLU A 1 113 ? -13.453 -16.812 -15.234 1 94.94 113 GLU A N 1
ATOM 844 C CA . GLU A 1 113 ? -12.688 -15.773 -15.922 1 94.94 113 GLU A CA 1
ATOM 845 C C . GLU A 1 113 ? -12.836 -14.422 -15.227 1 94.94 113 GLU A C 1
ATOM 847 O O . GLU A 1 113 ? -13.914 -14.094 -14.727 1 94.94 113 GLU A O 1
ATOM 852 N N . ARG A 1 114 ? -11.75 -13.727 -15.211 1 92.56 114 ARG A N 1
ATOM 853 C CA . ARG A 1 114 ? -11.758 -12.398 -14.602 1 92.56 114 ARG A CA 1
ATOM 854 C C . ARG A 1 114 ? -10.828 -11.453 -15.352 1 92.56 114 ARG A C 1
ATOM 856 O O . ARG A 1 114 ? -9.648 -11.742 -15.531 1 92.56 114 ARG A O 1
ATOM 863 N N . PRO A 1 115 ? -11.352 -10.328 -15.82 1 87.94 115 PRO A N 1
ATOM 864 C CA . PRO A 1 115 ? -10.461 -9.312 -16.391 1 87.94 115 PRO A CA 1
ATOM 865 C C . PRO A 1 115 ? -9.539 -8.68 -15.344 1 87.94 115 PRO A C 1
ATOM 867 O O . PRO A 1 115 ? -9.984 -8.359 -14.242 1 87.94 115 PRO A O 1
ATOM 870 N N . ILE A 1 116 ? -8.289 -8.664 -15.609 1 87.25 116 ILE A N 1
ATOM 871 C CA . ILE A 1 116 ? -7.305 -7.996 -14.773 1 87.25 116 ILE A CA 1
ATOM 872 C C . ILE A 1 116 ? -7 -6.609 -15.344 1 87.25 116 ILE A C 1
ATOM 874 O O . ILE A 1 116 ? -6.496 -6.488 -16.453 1 87.25 116 ILE A O 1
ATOM 878 N N . THR A 1 117 ? -7.551 -5.617 -14.664 1 74.25 117 THR A N 1
ATOM 879 C CA . THR A 1 117 ? -7.332 -4.25 -15.125 1 74.25 117 THR A CA 1
ATOM 880 C C . THR A 1 117 ? -6.215 -3.586 -14.328 1 74.25 117 THR A C 1
ATOM 882 O O . THR A 1 117 ? -5.926 -3.988 -13.195 1 74.25 117 THR A O 1
ATOM 885 N N . GLY A 1 118 ? -5.43 -2.795 -15.023 1 68 118 GLY A N 1
ATOM 886 C CA . GLY A 1 118 ? -4.438 -2.018 -14.305 1 68 118 GLY A CA 1
ATOM 887 C C . GLY A 1 118 ? -5.027 -1.179 -13.188 1 68 118 GLY A C 1
ATOM 888 O O . GLY A 1 118 ? -6.227 -1.263 -12.906 1 68 118 GLY A O 1
ATOM 889 N N . LEU A 1 119 ? -4.262 -0.573 -12.344 1 65.38 119 LEU A N 1
ATOM 890 C CA . LEU A 1 119 ? -4.656 0.2 -11.172 1 65.38 119 LEU A CA 1
ATOM 891 C C . LEU A 1 119 ? -5.445 1.439 -11.57 1 65.38 119 LEU A C 1
ATOM 893 O O . LEU A 1 119 ? -6.227 1.97 -10.781 1 65.38 119 LEU A O 1
ATOM 897 N N . THR A 1 120 ? -5.125 1.938 -12.805 1 55.53 120 THR A N 1
ATOM 898 C CA . THR A 1 120 ? -5.77 3.197 -13.156 1 55.53 120 THR A CA 1
ATOM 899 C C . THR A 1 120 ? -7.172 2.949 -13.703 1 55.53 120 THR A C 1
ATOM 901 O O . THR A 1 120 ? -7.418 1.93 -14.352 1 55.53 120 THR A O 1
ATOM 904 N N . GLY A 1 121 ? -8.148 3.031 -12.836 1 49.91 121 GLY A N 1
ATOM 905 C CA . GLY A 1 121 ? -9.555 2.986 -13.203 1 49.91 121 GLY A CA 1
ATOM 906 C C . GLY A 1 121 ? -9.797 3.186 -14.688 1 49.91 121 GLY A C 1
ATOM 907 O O . GLY A 1 121 ? -10.938 3.154 -15.148 1 49.91 121 GLY A O 1
ATOM 908 N N . ALA A 1 122 ? -8.914 3.832 -15.273 1 41.44 122 ALA A N 1
ATOM 909 C CA . ALA A 1 122 ? -9.258 4.059 -16.672 1 41.44 122 ALA A CA 1
ATOM 910 C C . ALA A 1 122 ? -9.305 2.742 -17.453 1 41.44 122 ALA A C 1
ATOM 912 O O . ALA A 1 122 ? -8.281 2.082 -17.625 1 41.44 122 ALA A O 1
ATOM 913 N N . ASP A 1 123 ? -10.25 2.031 -17.094 1 44.66 123 ASP A N 1
ATOM 914 C CA . ASP A 1 123 ? -10.609 0.829 -17.844 1 44.66 123 ASP A CA 1
ATOM 915 C C . ASP A 1 123 ? -10.297 0.992 -19.328 1 44.66 123 ASP A C 1
ATOM 917 O O . ASP A 1 123 ? -11.117 1.524 -20.078 1 44.66 123 ASP A O 1
ATOM 921 N N . ASN A 1 124 ? -9.273 1.492 -19.656 1 45.91 124 ASN A N 1
ATOM 922 C CA . ASN A 1 124 ? -9.266 1.607 -21.109 1 45.91 124 ASN A CA 1
ATOM 923 C C . ASN A 1 124 ? -9.688 0.301 -21.781 1 45.91 124 ASN A C 1
ATOM 925 O O . ASN A 1 124 ? -9.469 0.111 -22.984 1 45.91 124 ASN A O 1
ATOM 929 N N . GLY A 1 125 ? -10.391 -0.425 -21.078 1 48.25 125 GLY A N 1
ATOM 930 C CA . GLY A 1 125 ? -10.977 -1.562 -21.781 1 48.25 125 GLY A CA 1
ATOM 931 C C . GLY A 1 125 ? -9.961 -2.635 -22.125 1 48.25 125 GLY A C 1
ATOM 932 O O . GLY A 1 125 ? -10.312 -3.682 -22.672 1 48.25 125 GLY A O 1
ATOM 933 N N . THR A 1 126 ? -8.719 -2.348 -21.969 1 56.91 126 THR A N 1
ATOM 934 C CA . THR A 1 126 ? -7.777 -3.281 -22.562 1 56.91 126 THR A CA 1
ATOM 935 C C . THR A 1 126 ? -7.266 -4.277 -21.531 1 56.91 126 THR A C 1
ATOM 937 O O . THR A 1 126 ? -6.215 -4.895 -21.719 1 56.91 126 THR A O 1
ATOM 940 N N . GLY A 1 127 ? -7.949 -4.508 -20.453 1 70.06 127 GLY A N 1
ATOM 941 C CA . GLY A 1 127 ? -7.402 -5.488 -19.531 1 70.06 127 GLY A CA 1
ATOM 942 C C . GLY A 1 127 ? -7.434 -6.906 -20.078 1 70.06 127 GLY A C 1
ATOM 943 O O . GLY A 1 127 ? -8.195 -7.203 -21 1 70.06 127 GLY A O 1
ATOM 944 N N . ARG A 1 128 ? -6.359 -7.695 -19.812 1 81.69 128 ARG A N 1
ATOM 945 C CA . ARG A 1 128 ? -6.312 -9.102 -20.188 1 81.69 128 ARG A CA 1
ATOM 946 C C . ARG A 1 128 ? -7.152 -9.953 -19.234 1 81.69 128 ARG A C 1
ATOM 948 O O . ARG A 1 128 ? -7.27 -9.633 -18.062 1 81.69 128 ARG A O 1
ATOM 955 N N . THR A 1 129 ? -7.797 -10.883 -19.859 1 91.5 129 THR A N 1
ATOM 956 C CA . THR A 1 129 ? -8.648 -11.766 -19.078 1 91.5 129 THR A CA 1
ATOM 957 C C . THR A 1 129 ? -7.836 -12.914 -18.484 1 91.5 129 THR A C 1
ATOM 959 O O . THR A 1 129 ? -7.094 -13.594 -19.188 1 91.5 129 THR A O 1
ATOM 962 N N . ALA A 1 130 ? -7.945 -13.102 -17.172 1 96.06 130 ALA A N 1
ATOM 963 C CA . ALA A 1 130 ? -7.281 -14.203 -16.469 1 96.06 130 ALA A CA 1
ATOM 964 C C . ALA A 1 130 ? -8.258 -15.336 -16.188 1 96.06 130 ALA A C 1
ATOM 966 O O . ALA A 1 130 ? -9.469 -15.133 -16.156 1 96.06 130 ALA A O 1
ATOM 967 N N . VAL A 1 131 ? -7.711 -16.516 -16.094 1 97.94 131 VAL A N 1
ATOM 968 C CA . VAL A 1 131 ? -8.453 -17.688 -15.656 1 97.94 131 VAL A CA 1
ATOM 969 C C . VAL A 1 131 ? -8.062 -18.031 -14.219 1 97.94 131 VAL A C 1
ATOM 971 O O . VAL A 1 131 ? -6.879 -18.078 -13.883 1 97.94 131 VAL A O 1
ATOM 974 N N . VAL A 1 132 ? -9.055 -18.234 -13.414 1 98.31 132 VAL A N 1
ATOM 975 C CA . VAL A 1 132 ? -8.852 -18.609 -12.016 1 98.31 132 VAL A CA 1
ATOM 976 C C . VAL A 1 132 ? -9.398 -20.016 -11.766 1 98.31 132 VAL A C 1
ATOM 978 O O . VAL A 1 132 ? -10.516 -20.328 -12.172 1 98.31 132 VAL A O 1
ATOM 981 N N . ALA A 1 133 ? -8.633 -20.828 -11.117 1 98.38 133 ALA A N 1
ATOM 982 C CA . ALA A 1 133 ? -9.031 -22.172 -10.734 1 98.38 133 ALA A CA 1
ATOM 983 C C . ALA A 1 133 ? -9 -22.344 -9.219 1 98.38 133 ALA A C 1
ATOM 985 O O . ALA A 1 133 ? -7.977 -22.109 -8.578 1 98.38 133 ALA A O 1
ATOM 986 N N . LEU A 1 134 ? -10.07 -22.641 -8.68 1 98.06 134 LEU A N 1
ATOM 987 C CA . LEU A 1 134 ? -10.172 -23.016 -7.277 1 98.06 134 LEU A CA 1
ATOM 988 C C . LEU A 1 134 ? -10.164 -24.531 -7.125 1 98.06 134 LEU A C 1
ATOM 990 O O . LEU A 1 134 ? -11.07 -25.219 -7.609 1 98.06 134 LEU A O 1
ATOM 994 N N . ILE A 1 135 ? -9.195 -25.078 -6.406 1 97.06 135 ILE A N 1
ATOM 995 C CA . ILE A 1 135 ? -8.922 -26.5 -6.449 1 97.06 135 ILE A CA 1
ATOM 996 C C . ILE A 1 135 ? -8.953 -27.078 -5.031 1 97.06 135 ILE A C 1
ATOM 998 O O . ILE A 1 135 ? -8.375 -26.5 -4.109 1 97.06 135 ILE A O 1
ATOM 1002 N N . ARG A 1 136 ? -9.648 -28.078 -4.852 1 93.12 136 ARG A N 1
ATOM 1003 C CA . ARG A 1 136 ? -9.562 -28.906 -3.652 1 93.12 136 ARG A CA 1
ATOM 1004 C C . ARG A 1 136 ? -8.445 -29.938 -3.783 1 93.12 136 ARG A C 1
ATOM 1006 O O . ARG A 1 136 ? -8.398 -30.688 -4.762 1 93.12 136 ARG A O 1
ATOM 1013 N N . PRO A 1 137 ? -7.477 -29.812 -2.848 1 82.56 137 PRO A N 1
ATOM 1014 C CA . PRO A 1 137 ? -6.379 -30.781 -2.938 1 82.56 137 PRO A CA 1
ATOM 1015 C C . PRO A 1 137 ? -6.855 -32.219 -2.848 1 82.56 137 PRO A C 1
ATOM 1017 O O . PRO A 1 137 ? -7.883 -32.5 -2.219 1 82.56 137 PRO A O 1
ATOM 1020 N N . VAL A 1 138 ? -6.207 -33 -3.775 1 76.12 138 VAL A N 1
ATOM 1021 C CA . VAL A 1 138 ? -6.508 -34.406 -3.75 1 76.12 138 VAL A CA 1
ATOM 1022 C C . VAL A 1 138 ? -5.258 -35.188 -3.371 1 76.12 138 VAL A C 1
ATOM 1024 O O . VAL A 1 138 ? -4.18 -34.969 -3.926 1 76.12 138 VAL A O 1
ATOM 1027 N N . GLY A 1 139 ? -5.488 -36.094 -2.494 1 73.25 139 GLY A N 1
ATOM 1028 C CA . GLY A 1 139 ? -4.453 -37.062 -2.174 1 73.25 139 GLY A CA 1
ATOM 1029 C C . GLY A 1 139 ? -3.119 -36.438 -1.846 1 73.25 139 GLY A C 1
ATOM 1030 O O . GLY A 1 139 ? -3.047 -35.531 -1.017 1 73.25 139 GLY A O 1
ATOM 1031 N N . ALA A 1 140 ? -2.088 -36.906 -2.633 1 76.06 140 ALA A N 1
ATOM 1032 C CA . ALA A 1 140 ? -0.694 -36.594 -2.324 1 76.06 140 ALA A CA 1
ATOM 1033 C C . ALA A 1 140 ? -0.172 -35.469 -3.221 1 76.06 140 ALA A C 1
ATOM 1035 O O . ALA A 1 140 ? 0.934 -34.969 -3.012 1 76.06 140 ALA A O 1
ATOM 1036 N N . ALA A 1 141 ? -1.021 -34.969 -4.137 1 87.44 141 ALA A N 1
ATOM 1037 C CA . ALA A 1 141 ? -0.484 -33.969 -5.047 1 87.44 141 ALA A CA 1
ATOM 1038 C C . ALA A 1 141 ? -0.423 -32.594 -4.371 1 87.44 141 ALA A C 1
ATOM 1040 O O . ALA A 1 141 ? -1.442 -32.094 -3.904 1 87.44 141 ALA A O 1
ATOM 1041 N N . THR A 1 142 ? 0.755 -32.125 -4.328 1 91.12 142 THR A N 1
ATOM 1042 C CA . THR A 1 142 ? 0.931 -30.781 -3.758 1 91.12 142 THR A CA 1
ATOM 1043 C C . THR A 1 142 ? 0.452 -29.703 -4.73 1 91.12 142 THR A C 1
ATOM 1045 O O . THR A 1 142 ? 0.354 -29.953 -5.938 1 91.12 142 THR A O 1
ATOM 1048 N N . PRO A 1 143 ? 0.103 -28.562 -4.223 1 94.44 143 PRO A N 1
ATOM 1049 C CA . PRO A 1 143 ? -0.293 -27.469 -5.102 1 94.44 143 PRO A CA 1
ATOM 1050 C C . PRO A 1 143 ? 0.74 -27.188 -6.191 1 94.44 143 PRO A C 1
ATOM 1052 O O . PRO A 1 143 ? 0.375 -26.859 -7.32 1 94.44 143 PRO A O 1
ATOM 1055 N N . GLU A 1 144 ? 1.983 -27.375 -5.914 1 93.94 144 GLU A N 1
ATOM 1056 C CA . GLU A 1 144 ? 3.049 -27.125 -6.879 1 93.94 144 GLU A CA 1
ATOM 1057 C C . GLU A 1 144 ? 2.986 -28.125 -8.039 1 93.94 144 GLU A C 1
ATOM 1059 O O . GLU A 1 144 ? 3.191 -27.75 -9.195 1 93.94 144 GLU A O 1
ATOM 1064 N N . ILE A 1 145 ? 2.732 -29.312 -7.723 1 94.19 145 ILE A N 1
ATOM 1065 C CA . ILE A 1 145 ? 2.652 -30.359 -8.742 1 94.19 145 ILE A CA 1
ATOM 1066 C C . ILE A 1 145 ? 1.481 -30.062 -9.68 1 94.19 145 ILE A C 1
ATOM 1068 O O . ILE A 1 145 ? 1.629 -30.125 -10.906 1 94.19 145 ILE A O 1
ATOM 1072 N N . ILE A 1 146 ? 0.387 -29.781 -9.078 1 95.31 146 ILE A N 1
ATOM 1073 C CA . ILE A 1 146 ? -0.795 -29.484 -9.883 1 95.31 146 ILE A CA 1
ATOM 1074 C C . ILE A 1 146 ? -0.539 -28.25 -10.75 1 95.31 146 ILE A C 1
ATOM 1076 O O . ILE A 1 146 ? -0.848 -28.25 -11.945 1 95.31 146 ILE A O 1
ATOM 1080 N N . CYS A 1 147 ? 0.013 -27.219 -10.172 1 96.5 147 CYS A N 1
ATOM 1081 C CA . CYS A 1 147 ? 0.303 -26 -10.898 1 96.5 147 CYS A CA 1
ATOM 1082 C C . CYS A 1 147 ? 1.226 -26.266 -12.078 1 96.5 147 CYS A C 1
ATOM 1084 O O . CYS A 1 147 ? 1.006 -25.75 -13.18 1 96.5 147 CYS A O 1
ATOM 1086 N N . ASN A 1 148 ? 2.191 -27.062 -11.883 1 95.5 148 ASN A N 1
ATOM 1087 C CA . ASN A 1 148 ? 3.121 -27.422 -12.953 1 95.5 148 ASN A CA 1
ATOM 1088 C C . ASN A 1 148 ? 2.426 -28.203 -14.062 1 95.5 148 ASN A C 1
ATOM 1090 O O . ASN A 1 148 ? 2.742 -28.031 -15.242 1 95.5 148 ASN A O 1
ATOM 1094 N N . THR A 1 149 ? 1.54 -29.047 -13.656 1 96.06 149 THR A N 1
ATOM 1095 C CA . THR A 1 149 ? 0.849 -29.891 -14.617 1 96.06 149 THR A CA 1
ATOM 1096 C C . THR A 1 149 ? -0.131 -29.078 -15.453 1 96.06 149 THR A C 1
ATOM 1098 O O . THR A 1 149 ? -0.315 -29.344 -16.641 1 96.06 149 THR A O 1
ATOM 1101 N N . ILE A 1 150 ? -0.715 -28.078 -14.82 1 97.19 150 ILE A N 1
ATOM 1102 C CA . ILE A 1 150 ? -1.71 -27.328 -15.57 1 97.19 150 ILE A CA 1
ATOM 1103 C C . ILE A 1 150 ? -1.04 -26.141 -16.266 1 97.19 150 ILE A C 1
ATOM 1105 O O . ILE A 1 150 ? -1.685 -25.406 -17.031 1 97.19 150 ILE A O 1
ATOM 1109 N N . ALA A 1 151 ? 0.207 -25.891 -16.109 1 97.81 151 ALA A N 1
ATOM 1110 C CA . ALA A 1 151 ? 0.96 -24.75 -16.594 1 97.81 151 ALA A CA 1
ATOM 1111 C C . ALA A 1 151 ? 0.775 -24.562 -18.094 1 97.81 151 ALA A C 1
ATOM 1113 O O . ALA A 1 151 ? 0.653 -23.438 -18.594 1 97.81 151 ALA A O 1
ATOM 1114 N N . PRO A 1 152 ? 0.691 -25.656 -18.891 1 97.31 152 PRO A N 1
ATOM 1115 C CA . PRO A 1 152 ? 0.553 -25.5 -20.344 1 97.31 152 PRO A CA 1
ATOM 1116 C C . PRO A 1 152 ? -0.771 -24.859 -20.75 1 97.31 152 PRO A C 1
ATOM 1118 O O . PRO A 1 152 ? -0.921 -24.406 -21.875 1 97.31 152 PRO A O 1
ATOM 1121 N N . ALA A 1 153 ? -1.715 -24.844 -19.812 1 97.75 153 ALA A N 1
ATOM 1122 C CA . ALA A 1 153 ? -3.002 -24.219 -20.094 1 97.75 153 ALA A CA 1
ATOM 1123 C C . ALA A 1 153 ? -2.887 -22.688 -20.047 1 97.75 153 ALA A C 1
ATOM 1125 O O . ALA A 1 153 ? -3.791 -21.984 -20.5 1 97.75 153 ALA A O 1
ATOM 1126 N N . PHE A 1 154 ? -1.797 -22.219 -19.594 1 97.94 154 PHE A N 1
ATOM 1127 C CA . PHE A 1 154 ? -1.579 -20.781 -19.453 1 97.94 154 PHE A CA 1
ATOM 1128 C C . PHE A 1 154 ? -0.504 -20.312 -20.422 1 97.94 154 PHE A C 1
ATOM 1130 O O . PHE A 1 154 ? 0.314 -21.094 -20.891 1 97.94 154 PHE A O 1
ATOM 1137 N N . ASP A 1 155 ? -0.554 -19 -20.719 1 96.25 155 ASP A N 1
ATOM 1138 C CA . ASP A 1 155 ? 0.46 -18.344 -21.547 1 96.25 155 ASP A CA 1
ATOM 1139 C C . ASP A 1 155 ? 1.855 -18.547 -20.953 1 96.25 155 ASP A C 1
ATOM 1141 O O . ASP A 1 155 ? 2.117 -18.141 -19.828 1 96.25 155 ASP A O 1
ATOM 1145 N N . ALA A 1 156 ? 2.77 -19.094 -21.719 1 94.94 156 ALA A N 1
ATOM 1146 C CA . ALA A 1 156 ? 4.094 -19.5 -21.266 1 94.94 156 ALA A CA 1
ATOM 1147 C C . ALA A 1 156 ? 4.945 -18.281 -20.922 1 94.94 156 ALA A C 1
ATOM 1149 O O . ALA A 1 156 ? 5.906 -18.375 -20.156 1 94.94 156 ALA A O 1
ATOM 1150 N N . ASP A 1 157 ? 4.633 -17.094 -21.391 1 91.56 157 ASP A N 1
ATOM 1151 C CA . ASP A 1 157 ? 5.445 -15.898 -21.203 1 91.56 157 ASP A CA 1
ATOM 1152 C C . ASP A 1 157 ? 4.891 -15.016 -20.094 1 91.56 157 ASP A C 1
ATOM 1154 O O . ASP A 1 157 ? 5.359 -13.891 -19.891 1 91.56 157 ASP A O 1
ATOM 1158 N N . ARG A 1 158 ? 3.883 -15.578 -19.406 1 92.88 158 ARG A N 1
ATOM 1159 C CA . ARG A 1 158 ? 3.229 -14.766 -18.391 1 92.88 158 ARG A CA 1
ATOM 1160 C C . ARG A 1 158 ? 3.191 -15.492 -17.047 1 92.88 158 ARG A C 1
ATOM 1162 O O . ARG A 1 158 ? 3.363 -16.719 -17 1 92.88 158 ARG A O 1
ATOM 1169 N N . PRO A 1 159 ? 3.066 -14.797 -16.031 1 94.44 159 PRO A N 1
ATOM 1170 C CA . PRO A 1 159 ? 3.109 -15.43 -14.703 1 94.44 159 PRO A CA 1
ATOM 1171 C C . PRO A 1 159 ? 1.875 -16.281 -14.414 1 94.44 159 PRO A C 1
ATOM 1173 O O . PRO A 1 159 ? 0.815 -16.062 -15 1 94.44 159 PRO A O 1
ATOM 1176 N N . ILE A 1 160 ? 2.07 -17.25 -13.602 1 97.44 160 ILE A N 1
ATOM 1177 C CA . ILE A 1 160 ? 1.02 -18.016 -12.945 1 97.44 160 ILE A CA 1
ATOM 1178 C C . ILE A 1 160 ? 1.066 -17.766 -11.438 1 97.44 160 ILE A C 1
ATOM 1180 O O . ILE A 1 160 ? 2.129 -17.859 -10.82 1 97.44 160 ILE A O 1
ATOM 1184 N N . ALA A 1 161 ? 0.011 -17.375 -10.891 1 97.94 161 ALA A N 1
ATOM 1185 C CA . ALA A 1 161 ? -0.039 -17.109 -9.461 1 97.94 161 ALA A CA 1
ATOM 1186 C C . ALA A 1 161 ? -0.597 -18.312 -8.695 1 97.94 161 ALA A C 1
ATOM 1188 O O . ALA A 1 161 ? -1.589 -18.922 -9.109 1 97.94 161 ALA A O 1
ATOM 1189 N N . LEU A 1 162 ? 0.032 -18.688 -7.652 1 98.31 162 LEU A N 1
ATOM 1190 C CA . LEU A 1 162 ? -0.403 -19.766 -6.77 1 98.31 162 LEU A CA 1
ATOM 1191 C C . LEU A 1 162 ? -0.774 -19.219 -5.395 1 98.31 162 LEU A C 1
ATOM 1193 O O . LEU A 1 162 ? 0.069 -18.656 -4.699 1 98.31 162 LEU A O 1
ATOM 1197 N N . GLY A 1 163 ? -1.989 -19.422 -5.008 1 97.94 163 GLY A N 1
ATOM 1198 C CA . GLY A 1 163 ? -2.49 -18.922 -3.738 1 97.94 163 GLY A CA 1
ATOM 1199 C C . GLY A 1 163 ? -2.26 -19.875 -2.588 1 97.94 163 GLY A C 1
ATOM 1200 O O . GLY A 1 163 ? -1.893 -21.031 -2.803 1 97.94 163 GLY A O 1
ATOM 1201 N N . PRO A 1 164 ? -2.438 -19.406 -1.419 1 96.44 164 PRO A N 1
ATOM 1202 C CA . PRO A 1 164 ? -2.262 -20.25 -0.235 1 96.44 164 PRO A CA 1
ATOM 1203 C C . PRO A 1 164 ? -3.389 -21.266 -0.062 1 96.44 164 PRO A C 1
ATOM 1205 O O . PRO A 1 164 ? -4.508 -21.047 -0.521 1 96.44 164 PRO A O 1
ATOM 1208 N N . GLN A 1 165 ? -3.037 -22.328 0.583 1 95.88 165 GLN A N 1
ATOM 1209 C CA . GLN A 1 165 ? -4.066 -23.281 0.982 1 95.88 165 GLN A CA 1
ATOM 1210 C C . GLN A 1 165 ? -4.855 -22.766 2.186 1 95.88 165 GLN A C 1
ATOM 1212 O O . GLN A 1 165 ? -4.27 -22.281 3.156 1 95.88 165 GLN A O 1
ATOM 1217 N N . ARG A 1 166 ? -6.129 -22.781 2.029 1 96.12 166 ARG A N 1
ATOM 1218 C CA . ARG A 1 166 ? -7.027 -22.281 3.068 1 96.12 166 ARG A CA 1
ATOM 1219 C C . ARG A 1 166 ? -8.25 -23.188 3.207 1 96.12 166 ARG A C 1
ATOM 1221 O O . ARG A 1 166 ? -8.406 -24.156 2.443 1 96.12 166 ARG A O 1
ATOM 1228 N N . THR A 1 167 ? -9.086 -22.844 4.238 1 96.06 167 THR A N 1
ATOM 1229 C CA . THR A 1 167 ? -10.25 -23.688 4.492 1 96.06 167 THR A CA 1
ATOM 1230 C C . THR A 1 167 ? -11.539 -22.875 4.426 1 96.06 167 THR A C 1
ATOM 1232 O O . THR A 1 167 ? -11.547 -21.688 4.762 1 96.06 167 THR A O 1
ATOM 1235 N N . GLY A 1 168 ? -12.57 -23.531 3.947 1 95.81 168 GLY A N 1
ATOM 1236 C CA . GLY A 1 168 ? -13.906 -22.953 3.979 1 95.81 168 GLY A CA 1
ATOM 1237 C C . GLY A 1 168 ? -14.109 -21.844 2.961 1 95.81 168 GLY A C 1
ATOM 1238 O O . GLY A 1 168 ? -13.219 -21.562 2.162 1 95.81 168 GLY A O 1
ATOM 1239 N N . ALA A 1 169 ? -15.305 -21.297 3.012 1 95.69 169 ALA A N 1
ATOM 1240 C CA . ALA A 1 169 ? -15.695 -20.266 2.051 1 95.69 169 ALA A CA 1
ATOM 1241 C C . ALA A 1 169 ? -14.812 -19.031 2.191 1 95.69 169 ALA A C 1
ATOM 1243 O O . ALA A 1 169 ? -14.391 -18.438 1.191 1 95.69 169 ALA A O 1
ATOM 1244 N N . GLU A 1 170 ? -14.562 -18.688 3.377 1 96.31 170 GLU A N 1
ATOM 1245 C CA . GLU A 1 170 ? -13.695 -17.547 3.623 1 96.31 170 GLU A CA 1
ATOM 1246 C C . GLU A 1 170 ? -12.281 -17.797 3.104 1 96.31 170 GLU A C 1
ATOM 1248 O O . GLU A 1 170 ? -11.672 -16.922 2.486 1 96.31 170 GLU A O 1
ATOM 1253 N N . GLY A 1 171 ? -11.852 -18.953 3.422 1 96.88 171 GLY A N 1
ATOM 1254 C CA . GLY A 1 171 ? -10.539 -19.328 2.912 1 96.88 171 GLY A CA 1
ATOM 1255 C C . GLY A 1 171 ? -10.469 -19.328 1.396 1 96.88 171 GLY A C 1
ATOM 1256 O O . GLY A 1 171 ? -9.477 -18.875 0.82 1 96.88 171 GLY A O 1
ATOM 1257 N N . ALA A 1 172 ? -11.461 -19.797 0.791 1 97.56 172 ALA A N 1
ATOM 1258 C CA . ALA A 1 172 ? -11.523 -19.797 -0.668 1 97.56 172 ALA A CA 1
ATOM 1259 C C . ALA A 1 172 ? -11.469 -18.375 -1.22 1 97.56 172 ALA A C 1
ATOM 1261 O O . ALA A 1 172 ? -10.711 -18.094 -2.148 1 97.56 172 ALA A O 1
ATOM 1262 N N . MET A 1 173 ? -12.25 -17.562 -0.651 1 97.56 173 MET A N 1
ATOM 1263 C CA . MET A 1 173 ? -12.281 -16.156 -1.06 1 97.56 173 MET A CA 1
ATOM 1264 C C . MET A 1 173 ? -10.898 -15.523 -0.928 1 97.56 173 MET A C 1
ATOM 1266 O O . MET A 1 173 ? -10.422 -14.867 -1.855 1 97.56 173 MET A O 1
ATOM 1270 N N . ARG A 1 174 ? -10.273 -15.758 0.124 1 97.75 174 ARG A N 1
ATOM 1271 C CA . ARG A 1 174 ? -8.969 -15.164 0.392 1 97.75 174 ARG A CA 1
ATOM 1272 C C . ARG A 1 174 ? -7.918 -15.703 -0.568 1 97.75 174 ARG A C 1
ATOM 1274 O O . ARG A 1 174 ? -7.039 -14.961 -1.014 1 97.75 174 ARG A O 1
ATOM 1281 N N . SER A 1 175 ? -7.953 -16.953 -0.813 1 98.12 175 SER A N 1
ATOM 1282 C CA . SER A 1 175 ? -7.012 -17.531 -1.761 1 98.12 175 SER A CA 1
ATOM 1283 C C . SER A 1 175 ? -7.211 -16.969 -3.162 1 98.12 175 SER A C 1
ATOM 1285 O O . SER A 1 175 ? -6.242 -16.609 -3.836 1 98.12 175 SER A O 1
ATOM 1287 N N . VAL A 1 176 ? -8.445 -16.859 -3.592 1 98.12 176 VAL A N 1
ATOM 1288 C CA . VAL A 1 176 ? -8.766 -16.312 -4.906 1 98.12 176 VAL A CA 1
ATOM 1289 C C . VAL A 1 176 ? -8.297 -14.867 -4.996 1 98.12 176 VAL A C 1
ATOM 1291 O O . VAL A 1 176 ? -7.621 -14.484 -5.961 1 98.12 176 VAL A O 1
ATOM 1294 N N . GLN A 1 177 ? -8.586 -14.148 -3.998 1 97.62 177 GLN A N 1
ATOM 1295 C CA . GLN A 1 177 ? -8.18 -12.742 -3.98 1 97.62 177 GLN A CA 1
ATOM 1296 C C . GLN A 1 177 ? -6.66 -12.609 -4.023 1 97.62 177 GLN A C 1
ATOM 1298 O O . GLN A 1 177 ? -6.125 -11.812 -4.797 1 97.62 177 GLN A O 1
ATOM 1303 N N . ALA A 1 178 ? -6.047 -13.352 -3.211 1 98 178 ALA A N 1
ATOM 1304 C CA . ALA A 1 178 ? -4.586 -13.305 -3.158 1 98 178 ALA A CA 1
ATOM 1305 C C . ALA A 1 178 ? -3.977 -13.586 -4.527 1 98 178 ALA A C 1
ATOM 1307 O O . ALA A 1 178 ? -3.027 -12.914 -4.941 1 98 178 ALA A O 1
ATOM 1308 N N . THR A 1 179 ? -4.473 -14.523 -5.191 1 97.88 179 THR A N 1
ATOM 1309 C CA . THR A 1 179 ? -3.936 -14.914 -6.492 1 97.88 179 THR A CA 1
ATOM 1310 C C . THR A 1 179 ? -4.16 -13.805 -7.52 1 97.88 179 THR A C 1
ATOM 1312 O O . THR A 1 179 ? -3.277 -13.516 -8.336 1 97.88 179 THR A O 1
ATOM 1315 N N . LEU A 1 180 ? -5.289 -13.211 -7.469 1 96.38 180 LEU A N 1
ATOM 1316 C CA . LEU A 1 180 ? -5.586 -12.133 -8.406 1 96.38 180 LEU A CA 1
ATOM 1317 C C . LEU A 1 180 ? -4.699 -10.922 -8.141 1 96.38 180 LEU A C 1
ATOM 1319 O O . LEU A 1 180 ? -4.168 -10.32 -9.078 1 96.38 180 LEU A O 1
ATOM 1323 N N . TYR A 1 181 ? -4.566 -10.562 -6.883 1 96.19 181 TYR A N 1
ATOM 1324 C CA . TYR A 1 181 ? -3.66 -9.484 -6.523 1 96.19 181 TYR A CA 1
ATOM 1325 C C . TYR A 1 181 ? -2.232 -9.805 -6.953 1 96.19 181 TYR A C 1
ATOM 1327 O O . TYR A 1 181 ? -1.489 -8.914 -7.371 1 96.19 181 TYR A O 1
ATOM 1335 N N . CYS A 1 182 ? -1.882 -11.016 -6.816 1 96.75 182 CYS A N 1
ATOM 1336 C CA . CYS A 1 182 ? -0.542 -11.461 -7.188 1 96.75 182 CYS A CA 1
ATOM 1337 C C . CYS A 1 182 ? -0.301 -11.273 -8.68 1 96.75 182 CYS A C 1
ATOM 1339 O O . CYS A 1 182 ? 0.753 -10.781 -9.086 1 96.75 182 CYS A O 1
ATOM 1341 N N . LEU A 1 183 ? -1.253 -11.617 -9.492 1 95.06 183 LEU A N 1
ATOM 1342 C CA . LEU A 1 183 ? -1.137 -11.414 -10.93 1 95.06 183 LEU A CA 1
ATOM 1343 C C . LEU A 1 183 ? -1.005 -9.93 -11.258 1 95.06 183 LEU A C 1
ATOM 1345 O O . LEU A 1 183 ? -0.205 -9.547 -12.117 1 95.06 183 LEU A O 1
ATOM 1349 N N . LYS A 1 184 ? -1.775 -9.172 -10.562 1 93.62 184 LYS A N 1
ATOM 1350 C CA . LYS A 1 184 ? -1.731 -7.723 -10.773 1 93.62 184 LYS A CA 1
ATOM 1351 C C . LYS A 1 184 ? -0.378 -7.148 -10.367 1 93.62 184 LYS A C 1
ATOM 1353 O O . LYS A 1 184 ? 0.091 -6.176 -10.961 1 93.62 184 LYS A O 1
ATOM 1358 N N . ALA A 1 185 ? 0.226 -7.723 -9.383 1 94.88 185 ALA A N 1
ATOM 1359 C CA . ALA A 1 185 ? 1.48 -7.234 -8.812 1 94.88 185 ALA A CA 1
ATOM 1360 C C . ALA A 1 185 ? 2.674 -7.691 -9.648 1 94.88 185 ALA A C 1
ATOM 1362 O O . ALA A 1 185 ? 3.764 -7.121 -9.547 1 94.88 185 ALA A O 1
ATOM 1363 N N . ALA A 1 186 ? 2.529 -8.703 -10.469 1 94.06 186 ALA A N 1
ATOM 1364 C CA . ALA A 1 186 ? 3.609 -9.406 -11.148 1 94.06 186 ALA A CA 1
ATOM 1365 C C . ALA A 1 186 ? 4.457 -8.445 -11.977 1 94.06 186 ALA A C 1
ATOM 1367 O O . ALA A 1 186 ? 5.688 -8.547 -11.992 1 94.06 186 ALA A O 1
ATOM 1368 N N . PRO A 1 187 ? 3.885 -7.445 -12.633 1 91.62 187 PRO A N 1
ATOM 1369 C CA . PRO A 1 187 ? 4.699 -6.547 -13.453 1 91.62 187 PRO A CA 1
ATOM 1370 C C . PRO A 1 187 ? 5.734 -5.777 -12.641 1 91.62 187 PRO A C 1
ATOM 1372 O O . PRO A 1 187 ? 6.809 -5.445 -13.148 1 91.62 187 PRO A O 1
ATOM 1375 N N . ALA A 1 188 ? 5.418 -5.484 -11.43 1 92.88 188 ALA A N 1
ATOM 1376 C CA . ALA A 1 188 ? 6.355 -4.785 -10.555 1 92.88 188 ALA A CA 1
ATOM 1377 C C . ALA A 1 188 ? 7.562 -5.66 -10.227 1 92.88 188 ALA A C 1
ATOM 1379 O O . ALA A 1 188 ? 8.688 -5.168 -10.125 1 92.88 188 ALA A O 1
ATOM 1380 N N . LEU A 1 189 ? 7.293 -6.934 -10.07 1 90.69 189 LEU A N 1
ATOM 1381 C CA . LEU A 1 189 ? 8.352 -7.867 -9.711 1 90.69 189 LEU A CA 1
ATOM 1382 C C . LEU A 1 189 ? 9.227 -8.188 -10.922 1 90.69 189 LEU A C 1
ATOM 1384 O O . LEU A 1 189 ? 10.438 -8.367 -10.789 1 90.69 189 LEU A O 1
ATOM 1388 N N . ALA A 1 190 ? 8.648 -8.281 -12.031 1 80.88 190 ALA A N 1
ATOM 1389 C CA . ALA A 1 190 ? 9.367 -8.625 -13.25 1 80.88 190 ALA A CA 1
ATOM 1390 C C . ALA A 1 190 ? 10.461 -7.598 -13.555 1 80.88 190 ALA A C 1
ATOM 1392 O O . ALA A 1 190 ? 11.5 -7.934 -14.133 1 80.88 190 ALA A O 1
ATOM 1393 N N . ALA A 1 191 ? 10.273 -6.414 -13.07 1 69.5 191 ALA A N 1
ATOM 1394 C CA . ALA A 1 191 ? 11.234 -5.344 -13.312 1 69.5 191 ALA A CA 1
ATOM 1395 C C . ALA A 1 191 ? 12.438 -5.461 -12.375 1 69.5 191 ALA A C 1
ATOM 1397 O O . ALA A 1 191 ? 13.516 -4.941 -12.664 1 69.5 191 ALA A O 1
ATOM 1398 N N . THR A 1 192 ? 12.195 -6.059 -11.266 1 65.88 192 THR A N 1
ATOM 1399 C CA . THR A 1 192 ? 13.234 -6.102 -10.242 1 65.88 192 THR A CA 1
ATOM 1400 C C . THR A 1 192 ? 13.953 -7.449 -10.258 1 65.88 192 THR A C 1
ATOM 1402 O O . THR A 1 192 ? 15.039 -7.586 -9.688 1 65.88 192 THR A O 1
ATOM 1405 N N . ALA A 1 193 ? 13.227 -8.398 -10.898 1 63.88 193 ALA A N 1
ATOM 1406 C CA . ALA A 1 193 ? 13.805 -9.742 -10.883 1 63.88 193 ALA A CA 1
ATOM 1407 C C . ALA A 1 193 ? 14.281 -10.148 -12.273 1 63.88 193 ALA A C 1
ATOM 1409 O O . ALA A 1 193 ? 13.797 -9.633 -13.281 1 63.88 193 ALA A O 1
ATOM 1410 N N . GLN A 1 194 ? 15.367 -10.844 -12.352 1 63.5 194 GLN A N 1
ATOM 1411 C CA . GLN A 1 194 ? 15.82 -11.391 -13.633 1 63.5 194 GLN A CA 1
ATOM 1412 C C . GLN A 1 194 ? 14.742 -12.266 -14.266 1 63.5 194 GLN A C 1
ATOM 1414 O O . GLN A 1 194 ? 14.5 -12.188 -15.469 1 63.5 194 GLN A O 1
ATOM 1419 N N . SER A 1 195 ? 14.148 -13.148 -13.516 1 78.5 195 SER A N 1
ATOM 1420 C CA . SER A 1 195 ? 13.031 -13.984 -13.938 1 78.5 195 SER A CA 1
ATOM 1421 C C . SER A 1 195 ? 12.062 -14.242 -12.789 1 78.5 195 SER A C 1
ATOM 1423 O O . SER A 1 195 ? 12.484 -14.406 -11.641 1 78.5 195 SER A O 1
ATOM 1425 N N . LEU A 1 196 ? 10.812 -14.078 -13.125 1 87.12 196 LEU A N 1
ATOM 1426 C CA . LEU A 1 196 ? 9.82 -14.375 -12.102 1 87.12 196 LEU A CA 1
ATOM 1427 C C . LEU A 1 196 ? 9.656 -15.883 -11.922 1 87.12 196 LEU A C 1
ATOM 1429 O O . LEU A 1 196 ? 9.648 -16.625 -12.898 1 87.12 196 LEU A O 1
ATOM 1433 N N . PRO A 1 197 ? 9.641 -16.266 -10.711 1 89 197 PRO A N 1
ATOM 1434 C CA . PRO A 1 197 ? 9.289 -17.672 -10.508 1 89 197 PRO A CA 1
ATOM 1435 C C . PRO A 1 197 ? 7.949 -18.047 -11.133 1 89 197 PRO A C 1
ATOM 1437 O O . PRO A 1 197 ? 7.043 -17.219 -11.211 1 89 197 PRO A O 1
ATOM 1440 N N . ARG A 1 198 ? 7.914 -19.312 -11.641 1 92.81 198 ARG A N 1
ATOM 1441 C CA . ARG A 1 198 ? 6.684 -19.844 -12.211 1 92.81 198 ARG A CA 1
ATOM 1442 C C . ARG A 1 198 ? 6.348 -21.203 -11.617 1 92.81 198 ARG A C 1
ATOM 1444 O O . ARG A 1 198 ? 6.91 -22.219 -12.023 1 92.81 198 ARG A O 1
ATOM 1451 N N . PRO A 1 199 ? 5.492 -21.25 -10.602 1 95.62 199 PRO A N 1
ATOM 1452 C CA . PRO A 1 199 ? 4.488 -20.219 -10.297 1 95.62 199 PRO A CA 1
ATOM 1453 C C . PRO A 1 199 ? 5.016 -19.141 -9.352 1 95.62 199 PRO A C 1
ATOM 1455 O O . PRO A 1 199 ? 5.957 -19.391 -8.586 1 95.62 199 PRO A O 1
ATOM 1458 N N . LEU A 1 200 ? 4.473 -18 -9.484 1 96 200 LEU A N 1
ATOM 1459 C CA . LEU A 1 200 ? 4.645 -16.938 -8.5 1 96 200 LEU A CA 1
ATOM 1460 C C . LEU A 1 200 ? 3.742 -17.156 -7.297 1 96 200 LEU A C 1
ATOM 1462 O O . LEU A 1 200 ? 2.516 -17.156 -7.422 1 96 200 LEU A O 1
ATOM 1466 N N . ARG A 1 201 ? 4.324 -17.391 -6.145 1 96.56 201 ARG A N 1
ATOM 1467 C CA . ARG A 1 201 ? 3.525 -17.547 -4.93 1 96.56 201 ARG A CA 1
ATOM 1468 C C . ARG A 1 201 ? 3.08 -16.188 -4.391 1 96.56 201 ARG A C 1
ATOM 1470 O O . ARG A 1 201 ? 3.803 -15.203 -4.516 1 96.56 201 ARG A O 1
ATOM 1477 N N . THR A 1 202 ? 1.963 -16.172 -3.75 1 96.25 202 THR A N 1
ATOM 1478 C CA . THR A 1 202 ? 1.395 -14.922 -3.283 1 96.25 202 THR A CA 1
ATOM 1479 C C . THR A 1 202 ? 2.299 -14.273 -2.236 1 96.25 202 THR A C 1
ATOM 1481 O O . THR A 1 202 ? 2.344 -13.047 -2.119 1 96.25 202 THR A O 1
ATOM 1484 N N . ASP A 1 203 ? 3.102 -15.047 -1.527 1 94.19 203 ASP A N 1
ATOM 1485 C CA . ASP A 1 203 ? 3.98 -14.5 -0.496 1 94.19 203 ASP A CA 1
ATOM 1486 C C . ASP A 1 203 ? 5.219 -13.859 -1.114 1 94.19 203 ASP A C 1
ATOM 1488 O O . ASP A 1 203 ? 5.953 -13.141 -0.438 1 94.19 203 ASP A O 1
ATOM 1492 N N . ASP A 1 204 ? 5.426 -14.094 -2.441 1 93.81 204 ASP A N 1
ATOM 1493 C CA . ASP A 1 204 ? 6.551 -13.477 -3.139 1 93.81 204 ASP A CA 1
ATOM 1494 C C . ASP A 1 204 ? 6.289 -11.992 -3.4 1 93.81 204 ASP A C 1
ATOM 1496 O O . ASP A 1 204 ? 7.223 -11.234 -3.668 1 93.81 204 ASP A O 1
ATOM 1500 N N . ALA A 1 205 ? 5.008 -11.578 -3.279 1 96.19 205 ALA A N 1
ATOM 1501 C CA . ALA A 1 205 ? 4.629 -10.25 -3.764 1 96.19 205 ALA A CA 1
ATOM 1502 C C . ALA A 1 205 ? 3.959 -9.438 -2.662 1 96.19 205 ALA A C 1
ATOM 1504 O O . ALA A 1 205 ? 3.082 -8.617 -2.936 1 96.19 205 ALA A O 1
ATOM 1505 N N . LEU A 1 206 ? 4.359 -9.633 -1.431 1 97.56 206 LEU A N 1
ATOM 1506 C CA . LEU A 1 206 ? 3.635 -9.094 -0.286 1 97.56 206 LEU A CA 1
ATOM 1507 C C . LEU A 1 206 ? 3.584 -7.57 -0.35 1 97.56 206 LEU A C 1
ATOM 1509 O O . LEU A 1 206 ? 2.506 -6.977 -0.271 1 97.56 206 LEU A O 1
ATOM 1513 N N . PRO A 1 207 ? 4.762 -6.832 -0.572 1 97.31 207 PRO A N 1
ATOM 1514 C CA . PRO A 1 207 ? 4.684 -5.371 -0.585 1 97.31 207 PRO A CA 1
ATOM 1515 C C . PRO A 1 207 ? 3.82 -4.836 -1.725 1 97.31 207 PRO A C 1
ATOM 1517 O O . PRO A 1 207 ? 3.004 -3.934 -1.515 1 97.31 207 PRO A O 1
ATOM 1520 N N . GLU A 1 208 ? 3.963 -5.441 -2.902 1 96.75 208 GLU A N 1
ATOM 1521 C CA . GLU A 1 208 ? 3.232 -4.984 -4.082 1 96.75 208 GLU A CA 1
ATOM 1522 C C . GLU A 1 208 ? 1.735 -5.238 -3.936 1 96.75 208 GLU A C 1
ATOM 1524 O O . GLU A 1 208 ? 0.917 -4.391 -4.297 1 96.75 208 GLU A O 1
ATOM 1529 N N . ARG A 1 209 ? 1.444 -6.43 -3.395 1 97.25 209 ARG A N 1
ATOM 1530 C CA . ARG A 1 209 ? 0.041 -6.738 -3.137 1 97.25 209 ARG A CA 1
ATOM 1531 C C . ARG A 1 209 ? -0.551 -5.773 -2.113 1 97.25 209 ARG A C 1
ATOM 1533 O O . ARG A 1 209 ? -1.666 -5.281 -2.289 1 97.25 209 ARG A O 1
ATOM 1540 N N . ALA A 1 210 ? 0.167 -5.445 -1.087 1 97.62 210 ALA A N 1
ATOM 1541 C CA . ALA A 1 210 ? -0.288 -4.5 -0.073 1 97.62 210 ALA A CA 1
ATOM 1542 C C . ALA A 1 210 ? -0.523 -3.117 -0.679 1 97.62 210 ALA A C 1
ATOM 1544 O O . ALA A 1 210 ? -1.514 -2.455 -0.362 1 97.62 210 ALA A O 1
ATOM 1545 N N . LEU A 1 211 ? 0.349 -2.719 -1.55 1 96.81 211 LEU A N 1
ATOM 1546 C CA . LEU A 1 211 ? 0.295 -1.396 -2.162 1 96.81 211 LEU A CA 1
ATOM 1547 C C . LEU A 1 211 ? -0.983 -1.226 -2.977 1 96.81 211 LEU A C 1
ATOM 1549 O O . LEU A 1 211 ? -1.487 -0.11 -3.121 1 96.81 211 LEU A O 1
ATOM 1553 N N . ILE A 1 212 ? -1.49 -2.34 -3.445 1 94.5 212 ILE A N 1
ATOM 1554 C CA . ILE A 1 212 ? -2.646 -2.186 -4.32 1 94.5 212 ILE A CA 1
ATOM 1555 C C . ILE A 1 212 ? -3.908 -2.656 -3.6 1 94.5 212 ILE A C 1
ATOM 1557 O O . ILE A 1 212 ? -4.918 -2.963 -4.238 1 94.5 212 ILE A O 1
ATOM 1561 N N . GLY A 1 213 ? -3.832 -2.793 -2.279 1 93.5 213 GLY A N 1
ATOM 1562 C CA . GLY A 1 213 ? -5.055 -2.865 -1.497 1 93.5 213 GLY A CA 1
ATOM 1563 C C . GLY A 1 213 ? -5.34 -4.258 -0.964 1 93.5 213 GLY A C 1
ATOM 1564 O O . GLY A 1 213 ? -6.422 -4.512 -0.431 1 93.5 213 GLY A O 1
ATOM 1565 N N . ASP A 1 214 ? -4.449 -5.207 -1.085 1 95.62 214 ASP A N 1
ATOM 1566 C CA . ASP A 1 214 ? -4.637 -6.547 -0.539 1 95.62 214 ASP A CA 1
ATOM 1567 C C . ASP A 1 214 ? -4.465 -6.551 0.979 1 95.62 214 ASP A C 1
ATOM 1569 O O . ASP A 1 214 ? -3.34 -6.555 1.482 1 95.62 214 ASP A O 1
ATOM 1573 N N . GLU A 1 215 ? -5.496 -6.711 1.657 1 93.94 215 GLU A N 1
ATOM 1574 C CA . GLU A 1 215 ? -5.484 -6.652 3.115 1 93.94 215 GLU A CA 1
ATOM 1575 C C . GLU A 1 215 ? -4.758 -7.852 3.711 1 93.94 215 GLU A C 1
ATOM 1577 O O . GLU A 1 215 ? -4.102 -7.738 4.75 1 93.94 215 GLU A O 1
ATOM 1582 N N . ASP A 1 216 ? -4.883 -8.969 3.051 1 95.62 216 ASP A N 1
ATOM 1583 C CA . ASP A 1 216 ? -4.199 -10.164 3.551 1 95.62 216 ASP A CA 1
ATOM 1584 C C . ASP A 1 216 ? -2.684 -9.992 3.484 1 95.62 216 ASP A C 1
ATOM 1586 O O . ASP A 1 216 ? -1.965 -10.438 4.383 1 95.62 216 ASP A O 1
ATOM 1590 N N . ALA A 1 217 ? -2.244 -9.398 2.396 1 97.94 217 ALA A N 1
ATOM 1591 C CA . ALA A 1 217 ? -0.813 -9.133 2.277 1 97.94 217 ALA A CA 1
ATOM 1592 C C . ALA A 1 217 ? -0.34 -8.172 3.359 1 97.94 217 ALA A C 1
ATOM 1594 O O . ALA A 1 217 ? 0.713 -8.375 3.967 1 97.94 217 ALA A O 1
ATOM 1595 N N . ARG A 1 218 ? -1.092 -7.109 3.615 1 96.81 218 ARG A N 1
ATOM 1596 C CA . ARG A 1 218 ? -0.766 -6.164 4.676 1 96.81 218 ARG A CA 1
ATOM 1597 C C . ARG A 1 218 ? -0.683 -6.867 6.027 1 96.81 218 ARG A C 1
ATOM 1599 O O . ARG A 1 218 ? 0.276 -6.672 6.777 1 96.81 218 ARG A O 1
ATOM 1606 N N . ASP A 1 219 ? -1.677 -7.695 6.25 1 95.81 219 ASP A N 1
ATOM 1607 C CA . ASP A 1 219 ? -1.729 -8.422 7.516 1 95.81 219 ASP A CA 1
ATOM 1608 C C . ASP A 1 219 ? -0.522 -9.344 7.672 1 95.81 219 ASP A C 1
ATOM 1610 O O . ASP A 1 219 ? 0.054 -9.445 8.758 1 95.81 219 ASP A O 1
ATOM 1614 N N . GLU A 1 220 ? -0.206 -10 6.605 1 96.69 220 GLU A N 1
ATOM 1615 C CA . GLU A 1 220 ? 0.94 -10.906 6.648 1 96.69 220 GLU A CA 1
ATOM 1616 C C . GLU A 1 220 ? 2.236 -10.141 6.895 1 96.69 220 GLU A C 1
ATOM 1618 O O . GLU A 1 220 ? 3.098 -10.594 7.652 1 96.69 220 GLU A O 1
ATOM 1623 N N . LEU A 1 221 ? 2.422 -8.984 6.281 1 97.69 221 LEU A N 1
ATOM 1624 C CA . LEU A 1 221 ? 3.6 -8.148 6.496 1 97.69 221 LEU A CA 1
ATOM 1625 C C . LEU A 1 221 ? 3.699 -7.719 7.953 1 97.69 221 LEU A C 1
ATOM 1627 O O . LEU A 1 221 ? 4.789 -7.707 8.531 1 97.69 221 LEU A O 1
ATOM 1631 N N . ILE A 1 222 ? 2.576 -7.438 8.555 1 96.44 222 ILE A N 1
ATOM 1632 C CA . ILE A 1 222 ? 2.557 -6.965 9.938 1 96.44 222 ILE A CA 1
ATOM 1633 C C . ILE A 1 222 ? 2.76 -8.141 10.891 1 96.44 222 ILE A C 1
ATOM 1635 O O . ILE A 1 222 ? 3.697 -8.141 11.688 1 96.44 222 ILE A O 1
ATOM 1639 N N . ARG A 1 223 ? 1.992 -9.172 10.734 1 95.88 223 ARG A N 1
ATOM 1640 C CA . ARG A 1 223 ? 1.928 -10.234 11.734 1 95.88 223 ARG A CA 1
ATOM 1641 C C . ARG A 1 223 ? 3.092 -11.211 11.578 1 95.88 223 ARG A C 1
ATOM 1643 O O . ARG A 1 223 ? 3.654 -11.68 12.57 1 95.88 223 ARG A O 1
ATOM 1650 N N . VAL A 1 224 ? 3.4 -11.492 10.344 1 96.5 224 VAL A N 1
ATOM 1651 C CA . VAL A 1 224 ? 4.387 -12.539 10.117 1 96.5 224 VAL A CA 1
ATOM 1652 C C . VAL A 1 224 ? 5.777 -11.922 9.977 1 96.5 224 VAL A C 1
ATOM 1654 O O . VAL A 1 224 ? 6.684 -12.227 10.75 1 96.5 224 VAL A O 1
ATOM 1657 N N . VAL A 1 225 ? 5.957 -11 9.055 1 97.19 225 VAL A N 1
ATOM 1658 C CA . VAL A 1 225 ? 7.285 -10.469 8.766 1 97.19 225 VAL A CA 1
ATOM 1659 C C . VAL A 1 225 ? 7.727 -9.539 9.891 1 97.19 225 VAL A C 1
ATOM 1661 O O . VAL A 1 225 ? 8.727 -9.805 10.562 1 97.19 225 VAL A O 1
ATOM 1664 N N . TYR A 1 226 ? 6.973 -8.484 10.141 1 96.75 226 TYR A N 1
ATOM 1665 C CA . TYR A 1 226 ? 7.301 -7.59 11.25 1 96.75 226 TYR A CA 1
ATOM 1666 C C . TYR A 1 226 ? 7.27 -8.328 12.578 1 96.75 226 TYR A C 1
ATOM 1668 O O . TYR A 1 226 ? 8.117 -8.102 13.445 1 96.75 226 TYR A O 1
ATOM 1676 N N . GLY A 1 227 ? 6.281 -9.195 12.727 1 96.44 227 GLY A N 1
ATOM 1677 C CA . GLY A 1 227 ? 6.188 -10 13.93 1 96.44 227 GLY A CA 1
ATOM 1678 C C . GLY A 1 227 ? 7.441 -10.812 14.203 1 96.44 227 GLY A C 1
ATOM 1679 O O . GLY A 1 227 ? 7.844 -10.969 15.359 1 96.44 227 GLY A O 1
ATOM 1680 N N . SER A 1 228 ? 8.023 -11.352 13.188 1 97 228 SER A N 1
ATOM 1681 C CA . SER A 1 228 ? 9.227 -12.156 13.359 1 97 228 SER A CA 1
ATOM 1682 C C . SER A 1 228 ? 10.391 -11.32 13.883 1 97 228 SER A C 1
ATOM 1684 O O . SER A 1 228 ? 11.266 -11.828 14.578 1 97 228 SER A O 1
ATOM 1686 N N . LEU A 1 229 ? 10.406 -10.008 13.578 1 96.38 229 LEU A N 1
ATOM 1687 C CA . LEU A 1 229 ? 11.453 -9.102 14.023 1 96.38 229 LEU A CA 1
ATOM 1688 C C . LEU A 1 229 ? 11.266 -8.734 15.492 1 96.38 229 LEU A C 1
ATOM 1690 O O . LEU A 1 229 ? 12.219 -8.344 16.172 1 96.38 229 LEU A O 1
ATOM 1694 N N . THR A 1 230 ? 10.039 -8.883 15.984 1 95 230 THR A N 1
ATOM 1695 C CA . THR A 1 230 ? 9.719 -8.43 17.328 1 95 230 THR A CA 1
ATOM 1696 C C . THR A 1 230 ? 9.477 -9.625 18.25 1 95 230 THR A C 1
ATOM 1698 O O . THR A 1 230 ? 9.242 -9.453 19.453 1 95 230 THR A O 1
ATOM 1701 N N . ALA A 1 231 ? 9.523 -10.805 17.766 1 93.06 231 ALA A N 1
ATOM 1702 C CA . ALA A 1 231 ? 9.125 -12.023 18.453 1 93.06 231 ALA A CA 1
ATOM 1703 C C . ALA A 1 231 ? 9.961 -12.234 19.719 1 93.06 231 ALA A C 1
ATOM 1705 O O . ALA A 1 231 ? 9.461 -12.742 20.719 1 93.06 231 ALA A O 1
ATOM 1706 N N . ALA A 1 232 ? 11.156 -11.797 19.734 1 90.5 232 ALA A N 1
ATOM 1707 C CA . ALA A 1 232 ? 12.062 -12.078 20.844 1 90.5 232 ALA A CA 1
ATOM 1708 C C . ALA A 1 232 ? 11.875 -11.086 21.969 1 90.5 232 ALA A C 1
ATOM 1710 O O . ALA A 1 232 ? 12.484 -11.219 23.031 1 90.5 232 ALA A O 1
ATOM 1711 N N . GLY A 1 233 ? 11 -10.039 21.734 1 89 233 GLY A N 1
ATOM 1712 C CA . GLY A 1 233 ? 10.703 -9.102 22.812 1 89 233 GLY A CA 1
ATOM 1713 C C . GLY A 1 233 ? 11.336 -7.738 22.609 1 89 233 GLY A C 1
ATOM 1714 O O . GLY A 1 233 ? 12.148 -7.559 21.703 1 89 233 GLY A O 1
ATOM 1715 N N . PRO A 1 234 ? 11.016 -6.844 23.406 1 86.12 234 PRO A N 1
ATOM 1716 C CA . PRO A 1 234 ? 11.438 -5.457 23.219 1 86.12 234 PRO A CA 1
ATOM 1717 C C . PRO A 1 234 ? 12.93 -5.254 23.484 1 86.12 234 PRO A C 1
ATOM 1719 O O . PRO A 1 234 ? 13.531 -4.32 22.953 1 86.12 234 PRO A O 1
ATOM 1722 N N . ASP A 1 235 ? 13.547 -6.141 24.203 1 90.94 235 ASP A N 1
ATOM 1723 C CA . ASP A 1 235 ? 14.953 -5.98 24.562 1 90.94 235 ASP A CA 1
ATOM 1724 C C . ASP A 1 235 ? 15.859 -6.586 23.484 1 90.94 235 ASP A C 1
ATOM 1726 O O . ASP A 1 235 ? 17.078 -6.352 23.484 1 90.94 235 ASP A O 1
ATOM 1730 N N . ASP A 1 236 ? 15.281 -7.355 22.641 1 92.81 236 ASP A N 1
ATOM 1731 C CA . ASP A 1 236 ? 16.062 -7.969 21.562 1 92.81 236 ASP A CA 1
ATOM 1732 C C . ASP A 1 236 ? 16.5 -6.934 20.531 1 92.81 236 ASP A C 1
ATOM 1734 O O . ASP A 1 236 ? 15.703 -6.086 20.125 1 92.81 236 ASP A O 1
ATOM 1738 N N . PRO A 1 237 ? 17.719 -6.953 20.141 1 94.25 237 PRO A N 1
ATOM 1739 C CA . PRO A 1 237 ? 18.25 -5.902 19.266 1 94.25 237 PRO A CA 1
ATOM 1740 C C . PRO A 1 237 ? 17.875 -6.113 17.797 1 94.25 237 PRO A C 1
ATOM 1742 O O . PRO A 1 237 ? 18.219 -5.297 16.953 1 94.25 237 PRO A O 1
ATOM 1745 N N . THR A 1 238 ? 17.188 -7.219 17.438 1 95.44 238 THR A N 1
ATOM 1746 C CA . THR A 1 238 ? 16.922 -7.605 16.047 1 95.44 238 THR A CA 1
ATOM 1747 C C . THR A 1 238 ? 16.219 -6.48 15.297 1 95.44 238 THR A C 1
ATOM 1749 O O . THR A 1 238 ? 16.734 -6.004 14.281 1 95.44 238 THR A O 1
ATOM 1752 N N . LEU A 1 239 ? 15.117 -6.008 15.852 1 95.69 239 LEU A N 1
ATOM 1753 C CA . LEU A 1 239 ? 14.367 -4.961 15.164 1 95.69 239 LEU A CA 1
ATOM 1754 C C . LEU A 1 239 ? 15.188 -3.682 15.055 1 95.69 239 LEU A C 1
ATOM 1756 O O . LEU A 1 239 ? 15.258 -3.07 13.984 1 95.69 239 LEU A O 1
ATOM 1760 N N . LEU A 1 240 ? 15.797 -3.336 16.125 1 95.06 240 LEU A N 1
ATOM 1761 C CA . LEU A 1 240 ? 16.594 -2.107 16.141 1 95.06 240 LEU A CA 1
ATOM 1762 C C . LEU A 1 240 ? 17.734 -2.178 15.133 1 95.06 240 LEU A C 1
ATOM 1764 O O . LEU A 1 240 ? 17.953 -1.227 14.383 1 95.06 240 LEU A O 1
ATOM 1768 N N . THR A 1 241 ? 18.422 -3.314 15.078 1 96.69 241 THR A N 1
ATOM 1769 C CA . THR A 1 241 ? 19.562 -3.484 14.172 1 96.69 241 THR A CA 1
ATOM 1770 C C . THR A 1 241 ? 19.094 -3.461 12.719 1 96.69 241 THR A C 1
ATOM 1772 O O . THR A 1 241 ? 19.625 -2.703 11.906 1 96.69 241 THR A O 1
ATOM 1775 N N . VAL A 1 242 ? 18.078 -4.238 12.375 1 97 242 VAL A N 1
ATOM 1776 C CA . VAL A 1 242 ? 17.594 -4.363 11 1 97 242 VAL A CA 1
ATOM 1777 C C . VAL A 1 242 ? 17.031 -3.025 10.531 1 97 242 VAL A C 1
ATOM 1779 O O . VAL A 1 242 ? 17.344 -2.562 9.43 1 97 242 VAL A O 1
ATOM 1782 N N . SER A 1 243 ? 16.266 -2.381 11.375 1 95.94 243 SER A N 1
ATOM 1783 C CA . SER A 1 243 ? 15.633 -1.121 10.984 1 95.94 243 SER A CA 1
ATOM 1784 C C . SER A 1 243 ? 16.672 -0.024 10.789 1 95.94 243 SER A C 1
ATOM 1786 O O . SER A 1 243 ? 16.578 0.763 9.844 1 95.94 243 SER A O 1
ATOM 1788 N N . THR A 1 244 ? 17.688 0.059 11.641 1 95.62 244 THR A N 1
ATOM 1789 C CA . THR A 1 244 ? 18.734 1.066 11.516 1 95.62 244 THR A CA 1
ATOM 1790 C C . THR A 1 244 ? 19.562 0.822 10.266 1 95.62 244 THR A C 1
ATOM 1792 O O . THR A 1 244 ? 19.875 1.759 9.523 1 95.62 244 THR A O 1
ATOM 1795 N N . PHE A 1 245 ? 19.922 -0.471 10.086 1 96.81 245 PHE A N 1
ATOM 1796 C CA . PHE A 1 245 ? 20.688 -0.844 8.898 1 96.81 245 PHE A CA 1
ATOM 1797 C C . PHE A 1 245 ? 19.969 -0.405 7.629 1 96.81 245 PHE A C 1
ATOM 1799 O O . PHE A 1 245 ? 20.578 0.207 6.746 1 96.81 245 PHE A O 1
ATOM 1806 N N . LEU A 1 246 ? 18.656 -0.64 7.531 1 95.19 246 LEU A N 1
ATOM 1807 C CA . LEU A 1 246 ? 17.859 -0.317 6.352 1 95.19 246 LEU A CA 1
ATOM 1808 C C . LEU A 1 246 ? 17.656 1.189 6.234 1 95.19 246 LEU A C 1
ATOM 1810 O O . LEU A 1 246 ? 17.672 1.736 5.129 1 95.19 246 LEU A O 1
ATOM 1814 N N . LYS A 1 247 ? 17.5 1.87 7.391 1 93 247 LYS A N 1
ATOM 1815 C CA . LYS A 1 247 ? 17.328 3.32 7.445 1 93 247 LYS A CA 1
ATOM 1816 C C . LYS A 1 247 ? 18.484 4.031 6.742 1 93 247 LYS A C 1
ATOM 1818 O O . LYS A 1 247 ? 18.281 5.035 6.055 1 93 247 LYS A O 1
ATOM 1823 N N . TYR A 1 248 ? 19.609 3.467 6.848 1 92.69 248 TYR A N 1
ATOM 1824 C CA . TYR A 1 248 ? 20.797 4.121 6.312 1 92.69 248 TYR A CA 1
ATOM 1825 C C . TYR A 1 248 ? 21.266 3.443 5.031 1 92.69 248 TYR A C 1
ATOM 1827 O O . TYR A 1 248 ? 22.453 3.439 4.723 1 92.69 248 TYR A O 1
ATOM 1835 N N . GLY A 1 249 ? 20.359 2.764 4.352 1 91.31 249 GLY A N 1
ATOM 1836 C CA . GLY A 1 249 ? 20.594 2.275 3.004 1 91.31 249 GLY A CA 1
ATOM 1837 C C . GLY A 1 249 ? 21.5 1.053 2.963 1 91.31 249 GLY A C 1
ATOM 1838 O O . GLY A 1 249 ? 22.234 0.853 1.999 1 91.31 249 GLY A O 1
ATOM 1839 N N . GLY A 1 250 ? 21.578 0.377 4.062 1 93.75 250 GLY A N 1
ATOM 1840 C CA . GLY A 1 250 ? 22.359 -0.847 4.074 1 93.75 250 GLY A CA 1
ATOM 1841 C C . GLY A 1 250 ? 23.844 -0.606 4.32 1 93.75 250 GLY A C 1
ATOM 1842 O O . GLY A 1 250 ? 24.688 -1.423 3.936 1 93.75 250 GLY A O 1
ATOM 1843 N N . SER A 1 251 ? 24.172 0.51 4.852 1 94 251 SER A N 1
ATOM 1844 C CA . SER A 1 251 ? 25.562 0.81 5.18 1 94 251 SER A CA 1
ATOM 1845 C C . SER A 1 251 ? 25.953 0.204 6.523 1 94 251 SER A C 1
ATOM 1847 O O . SER A 1 251 ? 25.5 0.652 7.57 1 94 251 SER A O 1
ATOM 1849 N N . LEU A 1 252 ? 26.844 -0.738 6.48 1 95.81 252 LEU A N 1
ATOM 1850 C CA . LEU A 1 252 ? 27.328 -1.384 7.695 1 95.81 252 LEU A CA 1
ATOM 1851 C C . LEU A 1 252 ? 28.016 -0.377 8.602 1 95.81 252 LEU A C 1
ATOM 1853 O O . LEU A 1 252 ? 27.781 -0.362 9.812 1 95.81 252 LEU A O 1
ATOM 1857 N N . GLU A 1 253 ? 28.781 0.521 8 1 96.38 253 GLU A N 1
ATOM 1858 C CA . GLU A 1 253 ? 29.578 1.492 8.75 1 96.38 253 GLU A CA 1
ATOM 1859 C C . GLU A 1 253 ? 28.672 2.508 9.453 1 96.38 253 GLU A C 1
ATOM 1861 O O . GLU A 1 253 ? 28.844 2.775 10.648 1 96.38 253 GLU A O 1
ATOM 1866 N N . THR A 1 254 ? 27.75 3.068 8.758 1 95.56 254 THR A N 1
ATOM 1867 C CA . THR A 1 254 ? 26.844 4.07 9.328 1 95.56 254 THR A CA 1
ATOM 1868 C C . THR A 1 254 ? 25.969 3.455 10.414 1 95.56 254 THR A C 1
ATOM 1870 O O . THR A 1 254 ? 25.734 4.066 11.461 1 95.56 254 THR A O 1
ATOM 1873 N N . CYS A 1 255 ? 25.531 2.232 10.141 1 96.31 255 CYS A N 1
ATOM 1874 C CA . CYS A 1 255 ? 24.703 1.525 11.117 1 96.31 255 CYS A CA 1
ATOM 1875 C C . CYS A 1 255 ? 25.469 1.305 12.414 1 96.31 255 CYS A C 1
ATOM 1877 O O . CYS A 1 255 ? 24.953 1.573 13.5 1 96.31 255 CYS A O 1
ATOM 1879 N N . ALA A 1 256 ? 26.719 0.867 12.289 1 97.88 256 ALA A N 1
ATOM 1880 C CA . ALA A 1 256 ? 27.562 0.62 13.453 1 97.88 256 ALA A CA 1
ATOM 1881 C C . ALA A 1 256 ? 27.797 1.901 14.25 1 97.88 256 ALA A C 1
ATOM 1883 O O . ALA A 1 256 ? 27.703 1.902 15.477 1 97.88 256 ALA A O 1
ATOM 1884 N N . LYS A 1 257 ? 28.062 2.977 13.547 1 97.56 257 LYS A N 1
ATOM 1885 C CA . LYS A 1 257 ? 28.281 4.273 14.188 1 97.56 257 LYS A CA 1
ATOM 1886 C C . LYS A 1 257 ? 27.031 4.734 14.93 1 97.56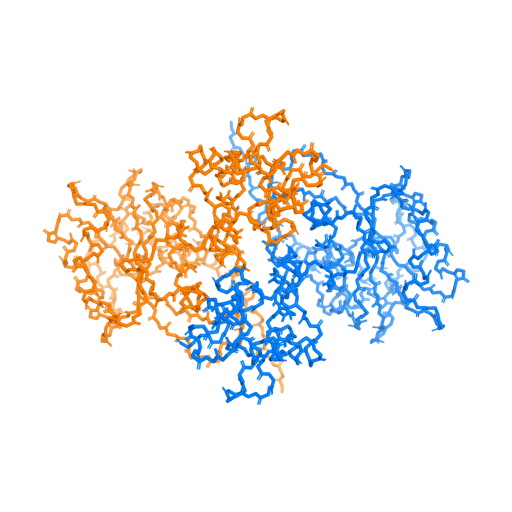 257 LYS A C 1
ATOM 1888 O O . LYS A 1 257 ? 27.109 5.176 16.078 1 97.56 257 LYS A O 1
ATOM 1893 N N . GLU A 1 258 ? 25.875 4.574 14.328 1 94.75 258 GLU A N 1
ATOM 1894 C CA . GLU A 1 258 ? 24.625 5.02 14.914 1 94.75 258 GLU A CA 1
ATOM 1895 C C . GLU A 1 258 ? 24.281 4.219 16.172 1 94.75 258 GLU A C 1
ATOM 1897 O O . GLU A 1 258 ? 23.766 4.773 17.141 1 94.75 258 GLU A O 1
ATOM 1902 N N . LEU A 1 259 ? 24.578 2.932 16.109 1 96.38 259 LEU A N 1
ATOM 1903 C CA . LEU A 1 259 ? 24.234 2.07 17.234 1 96.38 259 LEU A CA 1
ATOM 1904 C C . LEU A 1 259 ? 25.406 1.963 18.219 1 96.38 259 LEU A C 1
ATOM 1906 O O . LEU A 1 259 ? 25.297 1.298 19.25 1 96.38 259 LEU A O 1
ATOM 1910 N N . ASN A 1 260 ? 26.5 2.592 17.891 1 97.19 260 ASN A N 1
ATOM 1911 C CA . ASN A 1 260 ? 27.703 2.619 18.734 1 97.19 260 ASN A CA 1
ATOM 1912 C C . ASN A 1 260 ? 28.203 1.212 19.031 1 97.19 260 ASN A C 1
ATOM 1914 O O . ASN A 1 260 ? 28.422 0.857 20.188 1 97.19 260 ASN A O 1
ATOM 1918 N N . VAL A 1 261 ? 28.359 0.433 17.953 1 97.5 261 VAL A N 1
ATOM 1919 C CA . VAL A 1 261 ? 28.922 -0.909 18.031 1 97.5 261 VAL A CA 1
ATOM 1920 C C . VAL A 1 261 ? 29.891 -1.125 16.875 1 97.5 261 VAL A C 1
ATOM 1922 O O . VAL A 1 261 ? 29.969 -0.304 15.953 1 97.5 261 VAL A O 1
ATOM 1925 N N . HIS A 1 262 ? 30.703 -2.133 17.016 1 97.38 262 HIS A N 1
ATOM 1926 C CA . HIS A 1 262 ? 31.641 -2.477 15.953 1 97.38 262 HIS A CA 1
ATOM 1927 C C . HIS A 1 262 ? 30.922 -3.018 14.727 1 97.38 262 HIS A C 1
ATOM 1929 O O . HIS A 1 262 ? 29.938 -3.764 14.859 1 97.38 262 HIS A O 1
ATOM 1935 N N . PRO A 1 263 ? 31.422 -2.76 13.547 1 97.69 263 PRO A N 1
ATOM 1936 C CA . PRO A 1 263 ? 30.781 -3.248 12.328 1 97.69 263 PRO A CA 1
ATOM 1937 C C . PRO A 1 263 ? 30.609 -4.766 12.32 1 97.69 263 PRO A C 1
ATOM 1939 O O . PRO A 1 263 ? 29.625 -5.27 11.781 1 97.69 263 PRO A O 1
ATOM 1942 N N . ASN A 1 264 ? 31.484 -5.48 12.969 1 97.12 264 ASN A N 1
ATOM 1943 C CA . ASN A 1 264 ? 31.391 -6.934 13.016 1 97.12 264 ASN A CA 1
ATOM 1944 C C . ASN A 1 264 ? 30.203 -7.395 13.867 1 97.12 264 ASN A C 1
ATOM 1946 O O . ASN A 1 264 ? 29.625 -8.445 13.602 1 97.12 264 ASN A O 1
ATOM 1950 N N . THR A 1 265 ? 29.891 -6.605 14.844 1 97.62 265 THR A N 1
ATOM 1951 C CA . THR A 1 265 ? 28.719 -6.891 15.664 1 97.62 265 THR A CA 1
ATOM 1952 C C . THR A 1 265 ? 27.438 -6.758 14.844 1 97.62 265 THR A C 1
ATOM 1954 O O . THR A 1 265 ? 26.531 -7.582 14.961 1 97.62 265 THR A O 1
ATOM 1957 N N . ILE A 1 266 ? 27.406 -5.734 13.969 1 97.75 266 ILE A N 1
ATOM 1958 C CA . ILE A 1 266 ? 26.266 -5.539 13.094 1 97.75 266 ILE A CA 1
ATOM 1959 C C . ILE A 1 266 ? 26.141 -6.719 12.133 1 97.75 266 ILE A C 1
ATOM 1961 O O . ILE A 1 266 ? 25.047 -7.246 11.922 1 97.75 266 ILE A O 1
ATOM 1965 N N . ARG A 1 267 ? 27.266 -7.152 11.531 1 97.62 267 ARG A N 1
ATOM 1966 C CA . ARG A 1 267 ? 27.281 -8.281 10.609 1 97.62 267 ARG A CA 1
ATOM 1967 C C . ARG A 1 267 ? 26.719 -9.539 11.281 1 97.62 267 ARG A C 1
ATOM 1969 O O . ARG A 1 267 ? 25.906 -10.258 10.695 1 97.62 267 ARG A O 1
ATOM 1976 N N . TYR A 1 268 ? 27.141 -9.672 12.477 1 97.69 268 TYR A N 1
ATOM 1977 C CA . TYR A 1 268 ? 26.688 -10.836 13.242 1 97.69 268 TYR A CA 1
ATOM 1978 C C . TYR A 1 268 ? 25.188 -10.766 13.516 1 97.69 268 TYR A C 1
ATOM 1980 O O . TYR A 1 268 ? 24.469 -11.75 13.336 1 97.69 268 TYR A O 1
ATOM 1988 N N . ARG A 1 269 ? 24.734 -9.641 13.969 1 97.31 269 ARG A N 1
ATOM 1989 C CA . ARG A 1 269 ? 23.328 -9.453 14.289 1 97.31 269 ARG A CA 1
ATOM 1990 C C . ARG A 1 269 ? 22.453 -9.641 13.055 1 97.31 269 ARG A C 1
ATOM 1992 O O . ARG A 1 269 ? 21.375 -10.227 13.141 1 97.31 269 ARG A O 1
ATOM 1999 N N . LEU A 1 270 ? 22.922 -9.156 11.938 1 98.06 270 LEU A N 1
ATOM 2000 C CA . LEU A 1 270 ? 22.156 -9.281 10.695 1 98.06 270 LEU A CA 1
ATOM 2001 C C . LEU A 1 270 ? 22.078 -10.742 10.258 1 98.06 270 LEU A C 1
ATOM 2003 O O . LEU A 1 270 ? 21.047 -11.203 9.781 1 98.06 270 LEU A O 1
ATOM 2007 N N . LYS A 1 271 ? 23.203 -11.438 10.391 1 97.69 271 LYS A N 1
ATOM 2008 C CA . LYS A 1 271 ? 23.203 -12.859 10.078 1 97.69 271 LYS A CA 1
ATOM 2009 C C . LYS A 1 271 ? 22.234 -13.625 10.977 1 97.69 271 LYS A C 1
ATOM 2011 O O . LYS A 1 271 ? 21.469 -14.469 10.492 1 97.69 271 LYS A O 1
ATOM 2016 N N . ARG A 1 272 ? 22.297 -13.336 12.203 1 96.38 272 ARG A N 1
ATOM 2017 C CA . ARG A 1 272 ? 21.391 -13.977 13.164 1 96.38 272 ARG A CA 1
ATOM 2018 C C . ARG A 1 272 ? 19.938 -13.641 12.852 1 96.38 272 ARG A C 1
ATOM 2020 O O . ARG A 1 272 ? 19.062 -14.508 12.961 1 96.38 272 ARG A O 1
ATOM 2027 N N . ALA A 1 273 ? 19.688 -12.406 12.539 1 96.19 273 ALA A N 1
ATOM 2028 C CA . ALA A 1 273 ? 18.328 -11.984 12.18 1 96.19 273 ALA A CA 1
ATOM 2029 C C . ALA A 1 273 ? 17.812 -12.766 10.977 1 96.19 273 ALA A C 1
ATOM 2031 O O . ALA A 1 273 ? 16.672 -13.211 10.961 1 96.19 273 ALA A O 1
ATOM 2032 N N . ALA A 1 274 ? 18.672 -12.922 9.992 1 97.31 274 ALA A N 1
ATOM 2033 C CA . ALA A 1 274 ? 18.281 -13.664 8.789 1 97.31 274 ALA A CA 1
ATOM 2034 C C . ALA A 1 274 ? 17.953 -15.117 9.125 1 97.31 274 ALA A C 1
ATOM 2036 O O . ALA A 1 274 ? 16.984 -15.672 8.617 1 97.31 274 ALA A O 1
ATOM 2037 N N . GLU A 1 275 ? 18.719 -15.703 9.984 1 95.88 275 GLU A N 1
ATOM 2038 C CA . GLU A 1 275 ? 18.531 -17.094 10.383 1 95.88 275 GLU A CA 1
ATOM 2039 C C . GLU A 1 275 ? 17.234 -17.266 11.188 1 95.88 275 GLU A C 1
ATOM 2041 O O . GLU A 1 275 ? 16.516 -18.25 11.008 1 95.88 275 GLU A O 1
ATOM 2046 N N . SER A 1 276 ? 16.969 -16.344 12.039 1 92.88 276 SER A N 1
ATOM 2047 C CA . SER A 1 276 ? 15.844 -16.469 12.953 1 92.88 276 SER A CA 1
ATOM 2048 C C . SER A 1 276 ? 14.539 -16.062 12.289 1 92.88 276 SER A C 1
ATOM 2050 O O . SER A 1 276 ? 13.484 -16.641 12.562 1 92.88 276 SER A O 1
ATOM 2052 N N . THR A 1 277 ? 14.562 -15.078 11.398 1 93.06 277 THR A N 1
ATOM 2053 C CA . THR A 1 277 ? 13.336 -14.547 10.805 1 93.06 277 THR A CA 1
ATOM 2054 C C . THR A 1 277 ? 13.109 -15.141 9.422 1 93.06 277 THR A C 1
ATOM 2056 O O . THR A 1 277 ? 11.984 -15.148 8.922 1 93.06 277 THR A O 1
ATOM 2059 N N . GLY A 1 278 ? 14.203 -15.5 8.734 1 94.75 278 GLY A N 1
ATOM 2060 C CA . GLY A 1 278 ? 14.133 -15.977 7.367 1 94.75 278 GLY A CA 1
ATOM 2061 C C . GLY A 1 278 ? 14.289 -14.875 6.34 1 94.75 278 GLY A C 1
ATOM 2062 O O . GLY A 1 278 ? 14.148 -15.109 5.137 1 94.75 278 GLY A O 1
ATOM 2063 N N . TRP A 1 279 ? 14.617 -13.656 6.832 1 95.75 279 TRP A N 1
ATOM 2064 C CA . TRP A 1 279 ? 14.75 -12.508 5.945 1 95.75 279 TRP A CA 1
ATOM 2065 C C . TRP A 1 279 ? 16.156 -11.906 6.035 1 95.75 279 TRP A C 1
ATOM 2067 O O . TRP A 1 279 ? 16.641 -11.602 7.129 1 95.75 279 TRP A O 1
ATOM 2077 N N . ASP A 1 280 ? 16.734 -11.766 4.918 1 97.44 280 ASP A N 1
ATOM 2078 C CA . ASP A 1 280 ? 18.078 -11.219 4.816 1 97.44 280 ASP A CA 1
ATOM 2079 C C . ASP A 1 280 ? 18.047 -9.75 4.402 1 97.44 280 ASP A C 1
ATOM 2081 O O . ASP A 1 280 ? 17.875 -9.438 3.227 1 97.44 280 ASP A O 1
ATOM 2085 N N . ALA A 1 281 ? 18.359 -8.867 5.32 1 97.06 281 ALA A N 1
ATOM 2086 C CA . ALA A 1 281 ? 18.297 -7.422 5.09 1 97.06 281 ALA A CA 1
ATOM 2087 C C . ALA A 1 281 ? 19.344 -6.98 4.066 1 97.06 281 ALA A C 1
ATOM 2089 O O . ALA A 1 281 ? 19.266 -5.871 3.535 1 97.06 281 ALA A O 1
ATOM 2090 N N . THR A 1 282 ? 20.297 -7.816 3.797 1 95.75 282 THR A N 1
ATOM 2091 C CA . THR A 1 282 ? 21.359 -7.438 2.871 1 95.75 282 THR A CA 1
ATOM 2092 C C . THR A 1 282 ? 20.953 -7.742 1.432 1 95.75 282 THR A C 1
ATOM 2094 O O . THR A 1 282 ? 21.594 -7.27 0.489 1 95.75 282 THR A O 1
ATOM 2097 N N . ASP A 1 283 ? 19.938 -8.555 1.226 1 94.69 283 ASP A N 1
ATOM 2098 C CA . ASP A 1 283 ? 19.344 -8.789 -0.09 1 94.69 283 ASP A CA 1
ATOM 2099 C C . ASP A 1 283 ? 18.375 -7.672 -0.465 1 94.69 283 ASP A C 1
ATOM 2101 O O . ASP A 1 283 ? 17.438 -7.379 0.28 1 94.69 283 ASP A O 1
ATOM 2105 N N . PRO A 1 284 ? 18.625 -7.055 -1.586 1 93.06 284 PRO A N 1
ATOM 2106 C CA . PRO A 1 284 ? 17.828 -5.879 -1.936 1 93.06 284 PRO A CA 1
ATOM 2107 C C . PRO A 1 284 ? 16.328 -6.168 -1.952 1 93.06 284 PRO A C 1
ATOM 2109 O O . PRO A 1 284 ? 15.531 -5.355 -1.475 1 93.06 284 PRO A O 1
ATOM 2112 N N . ARG A 1 285 ? 15.914 -7.27 -2.492 1 93 285 ARG A N 1
ATOM 2113 C CA . ARG A 1 285 ? 14.5 -7.621 -2.531 1 93 285 ARG A CA 1
ATOM 2114 C C . ARG A 1 285 ? 13.945 -7.828 -1.126 1 93 285 ARG A C 1
ATOM 2116 O O . ARG A 1 285 ? 12.891 -7.297 -0.783 1 93 285 ARG A O 1
ATOM 2123 N N . GLU A 1 286 ? 14.602 -8.57 -0.359 1 95.12 286 GLU A N 1
ATOM 2124 C CA . GLU A 1 286 ? 14.156 -8.844 1.005 1 95.12 286 GLU A CA 1
ATOM 2125 C C . GLU A 1 286 ? 14.211 -7.586 1.865 1 95.12 286 GLU A C 1
ATOM 2127 O O . GLU A 1 286 ? 13.383 -7.402 2.758 1 95.12 286 GLU A O 1
ATOM 2132 N N . ALA A 1 287 ? 15.227 -6.723 1.557 1 95.44 287 ALA A N 1
ATOM 2133 C CA . ALA A 1 287 ? 15.289 -5.43 2.236 1 95.44 287 ALA A CA 1
ATOM 2134 C C . ALA A 1 287 ? 14.023 -4.617 1.993 1 95.44 287 ALA A C 1
ATOM 2136 O O . ALA A 1 287 ? 13.484 -3.998 2.916 1 95.44 287 ALA A O 1
ATOM 2137 N N . TYR A 1 288 ? 13.547 -4.684 0.755 1 94.44 288 TYR A N 1
ATOM 2138 C CA . TYR A 1 288 ? 12.328 -3.961 0.422 1 94.44 288 TYR A CA 1
ATOM 2139 C C . TYR A 1 288 ? 11.133 -4.527 1.182 1 94.44 288 TYR A C 1
ATOM 2141 O O . TYR A 1 288 ? 10.305 -3.775 1.693 1 94.44 288 TYR A O 1
ATOM 2149 N N . VAL A 1 289 ? 11.047 -5.82 1.289 1 96.62 289 VAL A N 1
ATOM 2150 C CA . VAL A 1 289 ? 9.984 -6.473 2.045 1 96.62 289 VAL A CA 1
ATOM 2151 C C . VAL A 1 289 ? 10.055 -6.047 3.51 1 96.62 289 VAL A C 1
ATOM 2153 O O . VAL A 1 289 ? 9.039 -5.684 4.109 1 96.62 289 VAL A O 1
ATOM 2156 N N . LEU A 1 290 ? 11.258 -6.012 4.047 1 97.06 290 LEU A N 1
ATOM 2157 C CA . LEU A 1 290 ? 11.477 -5.691 5.453 1 97.06 290 LEU A CA 1
ATOM 2158 C C . LEU A 1 290 ? 11.125 -4.23 5.734 1 97.06 290 LEU A C 1
ATOM 2160 O O . LEU A 1 290 ? 10.477 -3.924 6.738 1 97.06 290 LEU A O 1
ATOM 2164 N N . ILE A 1 291 ? 11.516 -3.303 4.84 1 96.06 291 ILE A N 1
ATOM 2165 C CA . ILE A 1 291 ? 11.219 -1.887 5.016 1 96.06 291 ILE A CA 1
ATOM 2166 C C . ILE A 1 291 ? 9.703 -1.678 5.031 1 96.06 291 ILE A C 1
ATOM 2168 O O . ILE A 1 291 ? 9.188 -0.943 5.875 1 96.06 291 ILE A O 1
ATOM 2172 N N . THR A 1 292 ? 9.039 -2.352 4.129 1 97.25 292 THR A N 1
ATOM 2173 C CA . THR A 1 292 ? 7.59 -2.244 4.031 1 97.25 292 THR A CA 1
ATOM 2174 C C . THR A 1 292 ? 6.918 -2.814 5.277 1 97.25 292 THR A C 1
ATOM 2176 O O . THR A 1 292 ? 6 -2.205 5.828 1 97.25 292 THR A O 1
ATOM 2179 N N . ALA A 1 293 ? 7.398 -3.953 5.738 1 97.5 293 ALA A N 1
ATOM 2180 C CA . ALA A 1 293 ? 6.844 -4.59 6.93 1 97.5 293 ALA A CA 1
ATOM 2181 C C . ALA A 1 293 ? 7.059 -3.723 8.164 1 97.5 293 ALA A C 1
ATOM 2183 O O . ALA A 1 293 ? 6.16 -3.582 9 1 97.5 293 ALA A O 1
ATOM 2184 N N . ILE A 1 294 ? 8.227 -3.17 8.312 1 96.56 294 ILE A N 1
ATOM 2185 C CA . ILE A 1 294 ? 8.547 -2.324 9.453 1 96.56 294 ILE A CA 1
ATOM 2186 C C . ILE A 1 294 ? 7.664 -1.079 9.438 1 96.56 294 ILE A C 1
ATOM 2188 O O . ILE A 1 294 ? 7.125 -0.679 10.477 1 96.56 294 ILE A O 1
ATOM 2192 N N . ALA A 1 295 ? 7.484 -0.471 8.234 1 95.94 295 ALA A N 1
ATOM 2193 C CA . ALA A 1 295 ? 6.598 0.684 8.109 1 95.94 295 ALA A CA 1
ATOM 2194 C C . ALA A 1 295 ? 5.184 0.342 8.57 1 95.94 295 ALA A C 1
ATOM 2196 O O . ALA A 1 295 ? 4.621 1.033 9.422 1 95.94 295 ALA A O 1
ATOM 2197 N N . LEU A 1 296 ? 4.68 -0.737 8.078 1 96.38 296 LEU A N 1
ATOM 2198 C CA . LEU A 1 296 ? 3.324 -1.163 8.406 1 96.38 296 LEU A CA 1
ATOM 2199 C C . LEU A 1 296 ? 3.213 -1.538 9.875 1 96.38 296 LEU A C 1
ATOM 2201 O O . LEU A 1 296 ? 2.236 -1.182 10.539 1 96.38 296 LEU A O 1
ATOM 2205 N N . GLY A 1 297 ? 4.164 -2.285 10.375 1 95 297 GLY A N 1
ATOM 2206 C CA . GLY A 1 297 ? 4.164 -2.684 11.773 1 95 297 GLY A CA 1
ATOM 2207 C C . GLY A 1 297 ? 4.156 -1.507 12.727 1 95 297 GLY A C 1
ATOM 2208 O O . GLY A 1 297 ? 3.416 -1.507 13.719 1 95 297 GLY A O 1
ATOM 2209 N N . ARG A 1 298 ? 4.93 -0.53 12.406 1 93.06 298 ARG A N 1
ATOM 2210 C CA . ARG A 1 298 ? 5.008 0.658 13.25 1 93.06 298 ARG A CA 1
ATOM 2211 C C . ARG A 1 298 ? 3.693 1.43 13.234 1 93.06 298 ARG A C 1
ATOM 2213 O O . ARG A 1 298 ? 3.27 1.971 14.258 1 93.06 298 ARG A O 1
ATOM 2220 N N . MET A 1 299 ? 3.076 1.508 12.102 1 93.06 299 MET A N 1
ATOM 2221 C CA . MET A 1 299 ? 1.78 2.174 12.016 1 93.06 299 MET A CA 1
ATOM 2222 C C . MET A 1 299 ? 0.716 1.392 12.773 1 93.06 299 MET A C 1
ATOM 2224 O O . MET A 1 299 ? -0.157 1.982 13.414 1 93.06 299 MET A O 1
ATOM 2228 N N . ALA A 1 300 ? 0.835 0.088 12.711 1 91.06 300 ALA A N 1
ATOM 2229 C CA . ALA A 1 300 ? -0.167 -0.781 13.32 1 91.06 300 ALA A CA 1
ATOM 2230 C C . ALA A 1 300 ? -0.042 -0.776 14.844 1 91.06 300 ALA A C 1
ATOM 2232 O O . ALA A 1 300 ? -1.028 -0.98 15.555 1 91.06 300 ALA A O 1
ATOM 2233 N N . THR A 1 301 ? 1.109 -0.545 15.359 1 85.56 301 THR A N 1
ATOM 2234 C CA . THR A 1 301 ? 1.33 -0.672 16.797 1 85.56 301 THR A CA 1
ATOM 2235 C C . THR A 1 301 ? 1.428 0.703 17.453 1 85.56 301 THR A C 1
ATOM 2237 O O . THR A 1 301 ? 1.613 0.805 18.672 1 85.56 301 THR A O 1
ATOM 2240 N N . ALA A 1 302 ? 1.338 1.711 16.609 1 80.81 302 ALA A N 1
ATOM 2241 C CA . ALA A 1 302 ? 1.474 3.064 17.141 1 80.81 302 ALA A CA 1
ATOM 2242 C C . ALA A 1 302 ? 0.307 3.408 18.062 1 80.81 302 ALA A C 1
ATOM 2244 O O . ALA A 1 302 ? -0.834 3.02 17.797 1 80.81 302 ALA A O 1
ATOM 2245 N N . GLN A 1 303 ? 0.59 3.857 19.297 1 66.44 303 GLN A N 1
ATOM 2246 C CA . GLN A 1 303 ? -0.385 4.328 20.266 1 66.44 303 GLN A CA 1
ATOM 2247 C C . GLN A 1 303 ? -0.643 5.824 20.125 1 66.44 303 GLN A C 1
ATOM 2249 O O . GLN A 1 303 ? 0.263 6.582 19.766 1 66.44 303 GLN A O 1
ATOM 2254 N N . MET B 1 1 ? -26.172 -16.188 22.891 1 22.05 1 MET B N 1
ATOM 2255 C CA . MET B 1 1 ? -27 -15.727 21.797 1 22.05 1 MET B CA 1
ATOM 2256 C C . MET B 1 1 ? -26.25 -14.695 20.953 1 22.05 1 MET B C 1
ATOM 2258 O O . MET B 1 1 ? -25.891 -13.625 21.438 1 22.05 1 MET B O 1
ATOM 2262 N N . PRO B 1 2 ? -25.391 -15.086 19.906 1 23.38 2 PRO B N 1
ATOM 2263 C CA . PRO B 1 2 ? -24.203 -14.43 19.344 1 23.38 2 PRO B CA 1
ATOM 2264 C C . PRO B 1 2 ? -24.547 -13.328 18.359 1 23.38 2 PRO B C 1
ATOM 2266 O O . PRO B 1 2 ? -24.703 -13.594 17.156 1 23.38 2 PRO B O 1
ATOM 2269 N N . ALA B 1 3 ? -25.547 -12.445 18.672 1 28.09 3 ALA B N 1
ATOM 2270 C CA . ALA B 1 3 ? -26.281 -11.445 17.906 1 28.09 3 ALA B CA 1
ATOM 2271 C C . ALA B 1 3 ? -25.344 -10.398 17.312 1 28.09 3 ALA B C 1
ATOM 2273 O O . ALA B 1 3 ? -25.578 -9.867 16.234 1 28.09 3 ALA B O 1
ATOM 2274 N N . GLU B 1 4 ? -24.406 -9.805 18.016 1 27.36 4 GLU B N 1
ATOM 2275 C CA . GLU B 1 4 ? -24.062 -8.391 17.875 1 27.36 4 GLU B CA 1
ATOM 2276 C C . GLU B 1 4 ? -23.031 -8.172 16.781 1 27.36 4 GLU B C 1
ATOM 2278 O O . GLU B 1 4 ? -22.516 -7.066 16.609 1 27.36 4 GLU B O 1
ATOM 2283 N N . SER B 1 5 ? -22.406 -9.242 16.266 1 25.62 5 SER B N 1
ATOM 2284 C CA . SER B 1 5 ? -21.234 -8.891 15.469 1 25.62 5 SER B CA 1
ATOM 2285 C C . SER B 1 5 ? -21.656 -8.367 14.094 1 25.62 5 SER B C 1
ATOM 2287 O O . SER B 1 5 ? -21.422 -9.031 13.078 1 25.62 5 SER B O 1
ATOM 2289 N N . LEU B 1 6 ? -22.922 -7.875 13.945 1 29.25 6 LEU B N 1
ATOM 2290 C CA . LEU B 1 6 ? -23.344 -7.234 12.703 1 29.25 6 LEU B CA 1
ATOM 2291 C C . LEU B 1 6 ? -22.297 -6.254 12.203 1 29.25 6 LEU B C 1
ATOM 2293 O O . LEU B 1 6 ? -21.938 -5.312 12.906 1 2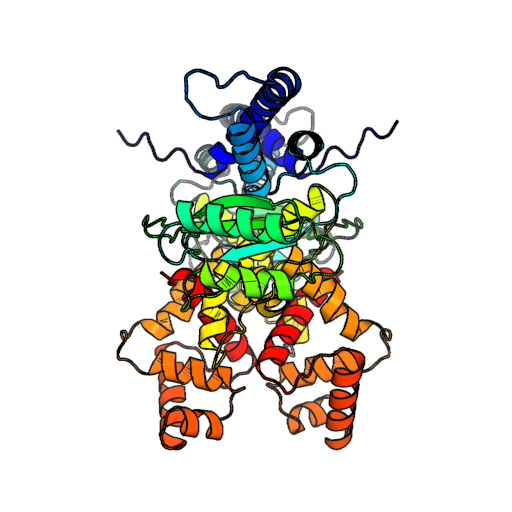9.25 6 LEU B O 1
ATOM 2297 N N . SER B 1 7 ? -21.438 -6.648 11.203 1 30.72 7 SER B N 1
ATOM 2298 C CA . SER B 1 7 ? -20.156 -6.207 10.695 1 30.72 7 SER B CA 1
ATOM 2299 C C . SER B 1 7 ? -20.219 -4.77 10.195 1 30.72 7 SER B C 1
ATOM 2301 O O . SER B 1 7 ? -21.266 -4.297 9.773 1 30.72 7 SER B O 1
ATOM 2303 N N . SER B 1 8 ? -19.172 -3.928 10.43 1 31.97 8 SER B N 1
ATOM 2304 C CA . SER B 1 8 ? -18.859 -2.512 10.266 1 31.97 8 SER B CA 1
ATOM 2305 C C . SER B 1 8 ? -19.047 -2.074 8.812 1 31.97 8 SER B C 1
ATOM 2307 O O . SER B 1 8 ? -19.406 -0.925 8.547 1 31.97 8 SER B O 1
ATOM 2309 N N . ALA B 1 9 ? -18.797 -2.947 7.809 1 35 9 ALA B N 1
ATOM 2310 C CA . ALA B 1 9 ? -18.875 -2.529 6.41 1 35 9 ALA B CA 1
ATOM 2311 C C . ALA B 1 9 ? -20.328 -2.365 5.965 1 35 9 ALA B C 1
ATOM 2313 O O . ALA B 1 9 ? -20.656 -1.453 5.199 1 35 9 ALA B O 1
ATOM 2314 N N . GLY B 1 10 ? -21.281 -3.186 6.453 1 34.53 10 GLY B N 1
ATOM 2315 C CA . GLY B 1 10 ? -22.703 -3.059 6.223 1 34.53 10 GLY B CA 1
ATOM 2316 C C . GLY B 1 10 ? -23.281 -1.762 6.758 1 34.53 10 GLY B C 1
ATOM 2317 O O . GLY B 1 10 ? -24.25 -1.233 6.207 1 34.53 10 GLY B O 1
ATOM 2318 N N . THR B 1 11 ? -22.688 -1.349 7.906 1 39.28 11 THR B N 1
ATOM 2319 C CA . THR B 1 11 ? -23.109 -0.14 8.602 1 39.28 11 THR B CA 1
ATOM 2320 C C . THR B 1 11 ? -22.672 1.106 7.84 1 39.28 11 THR B C 1
ATOM 2322 O O . THR B 1 11 ? -23.375 2.113 7.824 1 39.28 11 THR B O 1
ATOM 2325 N N . ALA B 1 12 ? -21.594 0.951 7.062 1 37.78 12 ALA B N 1
ATOM 2326 C CA . ALA B 1 12 ? -21.141 2.143 6.355 1 37.78 12 ALA B CA 1
ATOM 2327 C C . ALA B 1 12 ? -22.031 2.461 5.168 1 37.78 12 ALA B C 1
ATOM 2329 O O . ALA B 1 12 ? -22.375 3.623 4.93 1 37.78 12 ALA B O 1
ATOM 2330 N N . ASN B 1 13 ? -22.422 1.436 4.461 1 38.91 13 ASN B N 1
ATOM 2331 C CA . ASN B 1 13 ? -23.328 1.665 3.34 1 38.91 13 ASN B CA 1
ATOM 2332 C C . ASN B 1 13 ? -24.703 2.123 3.816 1 38.91 13 ASN B C 1
ATOM 2334 O O . ASN B 1 13 ? -25.312 3.012 3.215 1 38.91 13 ASN B O 1
ATOM 2338 N N . ALA B 1 14 ? -25.156 1.359 4.762 1 41.66 14 ALA B N 1
ATOM 2339 C CA . ALA B 1 14 ? -26.422 1.801 5.352 1 41.66 14 ALA B CA 1
ATOM 2340 C C . ALA B 1 14 ? -26.297 3.211 5.922 1 41.66 14 ALA B C 1
ATOM 2342 O O . ALA B 1 14 ? -27.219 4.016 5.812 1 41.66 14 ALA B O 1
ATOM 2343 N N . ARG B 1 15 ? -25.25 3.533 6.402 1 43.16 15 ARG B N 1
ATOM 2344 C CA . ARG B 1 15 ? -24.984 4.863 6.938 1 43.16 15 ARG B CA 1
ATOM 2345 C C . ARG B 1 15 ? -24.938 5.902 5.824 1 43.16 15 ARG B C 1
ATOM 2347 O O . ARG B 1 15 ? -25.359 7.043 6.012 1 43.16 15 ARG B O 1
ATOM 2354 N N . LEU B 1 16 ? -24.594 5.434 4.645 1 47.53 16 LEU B N 1
ATOM 2355 C CA . LEU B 1 16 ? -24.562 6.352 3.508 1 47.53 16 LEU B CA 1
ATOM 2356 C C . LEU B 1 16 ? -25.969 6.742 3.084 1 47.53 16 LEU B C 1
ATOM 2358 O O . LEU B 1 16 ? -26.219 7.906 2.758 1 47.53 16 LEU B O 1
ATOM 2362 N N . VAL B 1 17 ? -26.797 5.742 3.094 1 47.22 17 VAL B N 1
ATOM 2363 C CA . VAL B 1 17 ? -28.172 6.043 2.721 1 47.22 17 VAL B CA 1
ATOM 2364 C C . VAL B 1 17 ? -28.812 6.961 3.764 1 47.22 17 VAL B C 1
ATOM 2366 O O . VAL B 1 17 ? -29.469 7.941 3.418 1 47.22 17 VAL B O 1
ATOM 2369 N N . TYR B 1 18 ? -28.578 6.684 4.961 1 46.53 18 TYR B N 1
ATOM 2370 C CA . TYR B 1 18 ? -29.141 7.512 6.02 1 46.53 18 TYR B CA 1
ATOM 2371 C C . TYR B 1 18 ? -28.5 8.898 6.027 1 46.53 18 TYR B C 1
ATOM 2373 O O . TYR B 1 18 ? -29.172 9.891 6.289 1 46.53 18 TYR B O 1
ATOM 2381 N N . MET B 1 19 ? -27.391 8.883 5.543 1 49.5 19 MET B N 1
ATOM 2382 C CA . MET B 1 19 ? -26.719 10.18 5.504 1 49.5 19 MET B CA 1
ATOM 2383 C C . MET B 1 19 ? -27.297 11.055 4.402 1 49.5 19 MET B C 1
ATOM 2385 O O . MET B 1 19 ? -27.469 12.266 4.59 1 49.5 19 MET B O 1
ATOM 2389 N N . SER B 1 20 ? -27.734 10.352 3.357 1 50.44 20 SER B N 1
ATOM 2390 C CA . SER B 1 20 ? -28.328 11.141 2.285 1 50.44 20 SER B CA 1
ATOM 2391 C C . SER B 1 20 ? -29.625 11.805 2.738 1 50.44 20 SER B C 1
ATOM 2393 O O . SER B 1 20 ? -29.859 12.984 2.467 1 50.44 20 SER B O 1
ATOM 2395 N N . ASP B 1 21 ? -30.453 10.969 3.287 1 51 21 ASP B N 1
ATOM 2396 C CA . ASP B 1 21 ? -31.719 11.531 3.75 1 51 21 ASP B CA 1
ATOM 2397 C C . ASP B 1 21 ? -31.484 12.602 4.812 1 51 21 ASP B C 1
ATOM 2399 O O . ASP B 1 21 ? -32.156 13.648 4.801 1 51 21 ASP B O 1
ATOM 2403 N N . PHE B 1 22 ? -30.625 12.383 5.648 1 51.25 22 PHE B N 1
ATOM 2404 C CA . PHE B 1 22 ? -30.328 13.328 6.723 1 51.25 22 PHE B CA 1
ATOM 2405 C C . PHE B 1 22 ? -29.719 14.609 6.164 1 51.25 22 PHE B C 1
ATOM 2407 O O . PHE B 1 22 ? -30.062 15.703 6.598 1 51.25 22 PHE B O 1
ATOM 2414 N N . LEU B 1 23 ? -29.062 14.516 5.137 1 56.84 23 LEU B N 1
ATOM 2415 C CA . LEU B 1 23 ? -28.453 15.695 4.539 1 56.84 23 LEU B CA 1
ATOM 2416 C C . LEU B 1 23 ? -29.516 16.609 3.928 1 56.84 23 LEU B C 1
ATOM 2418 O O . LEU B 1 23 ? -29.406 17.828 4.012 1 56.84 23 LEU B O 1
ATOM 2422 N N . GLU B 1 24 ? -30.438 15.922 3.408 1 53.03 24 GLU B N 1
ATOM 2423 C CA . GLU B 1 24 ? -31.547 16.719 2.873 1 53.03 24 GLU B CA 1
ATOM 2424 C C . GLU B 1 24 ? -32.25 17.484 3.98 1 53.03 24 GLU B C 1
ATOM 2426 O O . GLU B 1 24 ? -32.625 18.656 3.803 1 53.03 24 GLU B O 1
ATOM 2431 N N . LEU B 1 25 ? -32.344 16.797 5.043 1 51.59 25 LEU B N 1
ATOM 2432 C CA . LEU B 1 25 ? -33.062 17.422 6.152 1 51.59 25 LEU B CA 1
ATOM 2433 C C . LEU B 1 25 ? -32.219 18.531 6.781 1 51.59 25 LEU B C 1
ATOM 2435 O O . LEU B 1 25 ? -32.75 19.594 7.113 1 51.59 25 LEU B O 1
ATOM 2439 N N . LEU B 1 26 ? -31.016 18.234 6.938 1 54.72 26 LEU B N 1
ATOM 2440 C CA . LEU B 1 26 ? -30.156 19.234 7.543 1 54.72 26 LEU B CA 1
ATOM 2441 C C . LEU B 1 26 ? -30 20.453 6.637 1 54.72 26 LEU B C 1
ATOM 2443 O O . LEU B 1 26 ? -30 21.594 7.113 1 54.72 26 LEU B O 1
ATOM 2447 N N . ALA B 1 27 ? -29.922 20.203 5.367 1 52.38 27 ALA B N 1
ATOM 2448 C CA . ALA B 1 27 ? -29.828 21.328 4.438 1 52.38 27 ALA B CA 1
ATOM 2449 C C . ALA B 1 27 ? -31.078 22.188 4.496 1 52.38 27 ALA B C 1
ATOM 2451 O O . ALA B 1 27 ? -31 23.422 4.441 1 52.38 27 ALA B O 1
ATOM 2452 N N . ALA B 1 28 ? -32.125 21.547 4.578 1 49.91 28 ALA B N 1
ATOM 2453 C CA . ALA B 1 28 ? -33.375 22.266 4.66 1 49.91 28 ALA B CA 1
ATOM 2454 C C . ALA B 1 28 ? -33.5 23.031 5.977 1 49.91 28 ALA B C 1
ATOM 2456 O O . ALA B 1 28 ? -33.969 24.172 5.996 1 49.91 28 ALA B O 1
ATOM 2457 N N . ASP B 1 29 ? -33.062 22.359 6.992 1 49.66 29 ASP B N 1
ATOM 2458 C CA . ASP B 1 29 ? -33.188 22.984 8.297 1 49.66 29 ASP B CA 1
ATOM 2459 C C . ASP B 1 29 ? -32.188 24.141 8.438 1 49.66 29 ASP B C 1
ATOM 2461 O O . ASP B 1 29 ? -32.5 25.172 9.031 1 49.66 29 ASP B O 1
ATOM 2465 N N . ALA B 1 30 ? -30.984 24.016 7.945 1 49.03 30 ALA B N 1
ATOM 2466 C CA . ALA B 1 30 ? -29.953 25.047 8.047 1 49.03 30 ALA B CA 1
ATOM 2467 C C . ALA B 1 30 ? -30.312 26.25 7.199 1 49.03 30 ALA B C 1
ATOM 2469 O O . ALA B 1 30 ? -30 27.391 7.57 1 49.03 30 ALA B O 1
ATOM 2470 N N . ALA B 1 31 ? -30.859 26.047 5.996 1 46.38 31 ALA B N 1
ATOM 2471 C CA . ALA B 1 31 ? -31.312 27.188 5.18 1 46.38 31 ALA B CA 1
ATOM 2472 C C . ALA B 1 31 ? -32.438 27.953 5.871 1 46.38 31 ALA B C 1
ATOM 2474 O O . ALA B 1 31 ? -32.562 29.156 5.691 1 46.38 31 ALA B O 1
ATOM 2475 N N . ASN B 1 32 ? -33.25 27.172 6.445 1 43.56 32 ASN B N 1
ATOM 2476 C CA . ASN B 1 32 ? -34.406 27.859 7.055 1 43.56 32 ASN B CA 1
ATOM 2477 C C . ASN B 1 32 ? -34.062 28.375 8.453 1 43.56 32 ASN B C 1
ATOM 2479 O O . ASN B 1 32 ? -34.844 29.094 9.062 1 43.56 32 ASN B O 1
ATOM 2483 N N . SER B 1 33 ? -33.25 27.656 9.227 1 41.06 33 SER B N 1
ATOM 2484 C CA . SER B 1 33 ? -33.188 28 10.641 1 41.06 33 SER B CA 1
ATOM 2485 C C . SER B 1 33 ? -32.125 29.062 10.922 1 41.06 33 SER B C 1
ATOM 2487 O O . SER B 1 33 ? -30.938 28.797 10.797 1 41.06 33 SER B O 1
ATOM 2489 N N . SER B 1 34 ? -32.281 30.344 10.594 1 39.81 34 SER B N 1
ATOM 2490 C CA . SER B 1 34 ? -31.531 31.391 11.281 1 39.81 34 SER B CA 1
ATOM 2491 C C . SER B 1 34 ? -31.188 30.984 12.703 1 39.81 34 SER B C 1
ATOM 2493 O O . SER B 1 34 ? -30.031 31.062 13.117 1 39.81 34 SER B O 1
ATOM 2495 N N . ASP B 1 35 ? -32.062 31.453 13.844 1 37 35 ASP B N 1
ATOM 2496 C CA . ASP B 1 35 ? -32.031 31.516 15.297 1 37 35 ASP B CA 1
ATOM 2497 C C . ASP B 1 35 ? -32.312 30.141 15.906 1 37 35 ASP B C 1
ATOM 2499 O O . ASP B 1 35 ? -32.719 30.031 17.062 1 37 35 ASP B O 1
ATOM 2503 N N . PHE B 1 36 ? -32.656 29.125 15.18 1 38.34 36 PHE B N 1
ATOM 2504 C CA . PHE B 1 36 ? -33.25 28.031 15.938 1 38.34 36 PHE B CA 1
ATOM 2505 C C . PHE B 1 36 ? -32.188 27.219 16.641 1 38.34 36 PHE B C 1
ATOM 2507 O O . PHE B 1 36 ? -31.422 26.5 16 1 38.34 36 PHE B O 1
ATOM 2514 N N . THR B 1 37 ? -31.547 27.703 17.656 1 39.19 37 THR B N 1
ATOM 2515 C CA . THR B 1 37 ? -30.922 26.844 18.672 1 39.19 37 THR B CA 1
ATOM 2516 C C . THR B 1 37 ? -31.859 25.703 19.062 1 39.19 37 THR B C 1
ATOM 2518 O O . THR B 1 37 ? -32.969 25.953 19.562 1 39.19 37 THR B O 1
ATOM 2521 N N . ASP B 1 38 ? -32.094 24.781 18.281 1 40.06 38 ASP B N 1
ATOM 2522 C CA . ASP B 1 38 ? -33.031 23.75 18.766 1 40.06 38 ASP B CA 1
ATOM 2523 C C . ASP B 1 38 ? -32.656 23.297 20.172 1 40.06 38 ASP B C 1
ATOM 2525 O O . ASP B 1 38 ? -31.562 23.594 20.656 1 40.06 38 ASP B O 1
ATOM 2529 N N . ARG B 1 39 ? -33.562 22.688 20.906 1 38.91 39 ARG B N 1
ATOM 2530 C CA . ARG B 1 39 ? -33.562 22.25 22.297 1 38.91 39 ARG B CA 1
ATOM 2531 C C . ARG B 1 39 ? -32.281 21.5 22.625 1 38.91 39 ARG B C 1
ATOM 2533 O O . ARG B 1 39 ? -32.031 21.172 23.781 1 38.91 39 ARG B O 1
ATOM 2540 N N . SER B 1 40 ? -31.766 20.828 21.688 1 43.41 40 SER B N 1
ATOM 2541 C CA . SER B 1 40 ? -30.672 19.969 22.125 1 43.41 40 SER B CA 1
ATOM 2542 C C . SER B 1 40 ? -29.375 20.766 22.297 1 43.41 40 SER B C 1
ATOM 2544 O O . SER B 1 40 ? -28.359 20.219 22.719 1 43.41 40 SER B O 1
ATOM 2546 N N . GLY B 1 41 ? -29.406 22.188 22.281 1 49.41 41 GLY B N 1
ATOM 2547 C CA . GLY B 1 41 ? -28.297 23.109 22.531 1 49.41 41 GLY B CA 1
ATOM 2548 C C . GLY B 1 41 ? -27.281 23.141 21.406 1 49.41 41 GLY B C 1
ATOM 2549 O O . GLY B 1 41 ? -26.328 23.922 21.438 1 49.41 41 GLY B O 1
ATOM 2550 N N . ILE B 1 42 ? -27.312 22.125 20.578 1 56.5 42 ILE B N 1
ATOM 2551 C CA . ILE B 1 42 ? -26.312 22.172 19.531 1 56.5 42 ILE B CA 1
ATOM 2552 C C . ILE B 1 42 ? -26.844 22.984 18.344 1 56.5 42 ILE B C 1
ATOM 2554 O O . ILE B 1 42 ? -27.938 22.688 17.828 1 56.5 42 ILE B O 1
ATOM 2558 N N . SER B 1 43 ? -26.266 24.172 17.969 1 72.44 43 SER B N 1
ATOM 2559 C CA . SER B 1 43 ? -26.656 25.078 16.906 1 72.44 43 SER B CA 1
ATOM 2560 C C . SER B 1 43 ? -26.719 24.359 15.562 1 72.44 43 SER B C 1
ATOM 2562 O O . SER B 1 43 ? -26.094 23.297 15.391 1 72.44 43 SER B O 1
ATOM 2564 N N . ALA B 1 44 ? -27.641 24.625 14.773 1 72.38 44 ALA B N 1
ATOM 2565 C CA . ALA B 1 44 ? -27.797 24.141 13.406 1 72.38 44 ALA B CA 1
ATOM 2566 C C . ALA B 1 44 ? -26.453 24.141 12.672 1 72.38 44 ALA B C 1
ATOM 2568 O O . ALA B 1 44 ? -26.156 23.219 11.898 1 72.38 44 ALA B O 1
ATOM 2569 N N . THR B 1 45 ? -25.719 25.078 13.016 1 79.19 45 THR B N 1
ATOM 2570 C CA . THR B 1 45 ? -24.406 25.203 12.383 1 79.19 45 THR B CA 1
ATOM 2571 C C . THR B 1 45 ? -23.469 24.094 12.852 1 79.19 45 THR B C 1
ATOM 2573 O O . THR B 1 45 ? -22.734 23.516 12.047 1 79.19 45 THR B O 1
ATOM 2576 N N . ASP B 1 46 ? -23.625 23.734 14.047 1 84.06 46 ASP B N 1
ATOM 2577 C CA . ASP B 1 46 ? -22.781 22.672 14.609 1 84.06 46 ASP B CA 1
ATOM 2578 C C . ASP B 1 46 ? -23.156 21.312 14.031 1 84.06 46 ASP B C 1
ATOM 2580 O O . ASP B 1 46 ? -22.281 20.484 13.781 1 84.06 46 ASP B O 1
ATOM 2584 N N . ARG B 1 47 ? -24.406 21.203 13.883 1 82.06 47 ARG B N 1
ATOM 2585 C CA . ARG B 1 47 ? -24.875 19.953 13.289 1 82.06 47 ARG B CA 1
ATOM 2586 C C . ARG B 1 47 ? -24.406 19.828 11.836 1 82.06 47 ARG B C 1
ATOM 2588 O O . ARG B 1 47 ? -23.953 18.766 11.414 1 82.06 47 ARG B O 1
ATOM 2595 N N . ALA B 1 48 ? -24.516 20.922 11.133 1 85.81 48 ALA B N 1
ATOM 2596 C CA . ALA B 1 48 ? -24.094 20.922 9.742 1 85.81 48 ALA B CA 1
ATOM 2597 C C . ALA B 1 48 ? -22.594 20.594 9.625 1 85.81 48 ALA B C 1
ATOM 2599 O O . ALA B 1 48 ? -22.188 19.828 8.758 1 85.81 48 ALA B O 1
ATOM 2600 N N . ARG B 1 49 ? -21.906 21.125 10.508 1 90.69 49 ARG B N 1
ATOM 2601 C CA . ARG B 1 49 ? -20.469 20.891 10.531 1 90.69 49 ARG B CA 1
ATOM 2602 C C . ARG B 1 49 ? -20.156 19.422 10.82 1 90.69 49 ARG B C 1
ATOM 2604 O O . ARG B 1 49 ? -19.312 18.812 10.156 1 90.69 49 ARG B O 1
ATOM 2611 N N . THR B 1 50 ? -20.812 18.859 11.766 1 90.62 50 THR B N 1
ATOM 2612 C CA . THR B 1 50 ? -20.594 17.469 12.148 1 90.62 50 THR B CA 1
ATOM 2613 C C . THR B 1 50 ? -20.906 16.547 10.977 1 90.62 50 THR B C 1
ATOM 2615 O O . THR B 1 50 ? -20.125 15.641 10.68 1 90.62 50 THR B O 1
ATOM 2618 N N . VAL B 1 51 ? -21.969 16.844 10.367 1 87.94 51 VAL B N 1
ATOM 2619 C CA . VAL B 1 51 ? -22.375 16.016 9.234 1 87.94 51 VAL B CA 1
ATOM 2620 C C . VAL B 1 51 ? -21.375 16.172 8.094 1 87.94 51 VAL B C 1
ATOM 2622 O O . VAL B 1 51 ? -20.984 15.203 7.445 1 87.94 51 VAL B O 1
ATOM 2625 N N . LEU B 1 52 ? -21 17.391 7.898 1 93.88 52 LEU B N 1
ATOM 2626 C CA . LEU B 1 52 ? -20.031 17.672 6.848 1 93.88 52 LEU B CA 1
ATOM 2627 C C . LEU B 1 52 ? -18.766 16.844 7.051 1 93.88 52 LEU B C 1
ATOM 2629 O O . LEU B 1 52 ? -18.328 16.125 6.145 1 93.88 52 LEU B O 1
ATOM 2633 N N . PHE B 1 53 ? -18.25 16.844 8.219 1 96.06 53 PHE B N 1
ATOM 2634 C CA . PHE B 1 53 ? -16.984 16.156 8.461 1 96.06 53 PHE B CA 1
ATOM 2635 C C . PHE B 1 53 ? -17.188 14.648 8.422 1 96.06 53 PHE B C 1
ATOM 2637 O O . PHE B 1 53 ? -16.297 13.906 7.992 1 96.06 53 PHE B O 1
ATOM 2644 N N . GLU B 1 54 ? -18.281 14.242 8.836 1 91.75 54 GLU B N 1
ATOM 2645 C CA . GLU B 1 54 ? -18.562 12.812 8.719 1 91.75 54 GLU B CA 1
ATOM 2646 C C . GLU B 1 54 ? -18.531 12.359 7.258 1 91.75 54 GLU B C 1
ATOM 2648 O O . GLU B 1 54 ? -18.016 11.289 6.945 1 91.75 54 GLU B O 1
ATOM 2653 N N . CYS B 1 55 ? -19.062 13.172 6.445 1 92.25 55 CYS B N 1
ATOM 2654 C CA . CYS B 1 55 ? -19.031 12.875 5.02 1 92.25 55 CYS B CA 1
ATOM 2655 C C . CYS B 1 55 ? -17.594 12.867 4.504 1 92.25 55 CYS B C 1
ATOM 2657 O O . CYS B 1 55 ? -17.172 11.914 3.842 1 92.25 55 CYS B O 1
ATOM 2659 N N . LEU B 1 56 ? -16.859 13.875 4.879 1 95.94 56 LEU B N 1
ATOM 2660 C CA . LEU B 1 56 ? -15.484 13.977 4.414 1 95.94 56 LEU B CA 1
ATOM 2661 C C . LEU B 1 56 ? -14.648 12.805 4.91 1 95.94 56 LEU B C 1
ATOM 2663 O O . LEU B 1 56 ? -13.852 12.242 4.16 1 95.94 56 LEU B O 1
ATOM 2667 N N . PHE B 1 57 ? -14.906 12.359 6.152 1 92.81 57 PHE B N 1
ATOM 2668 C CA . PHE B 1 57 ? -14.164 11.258 6.758 1 92.81 57 PHE B CA 1
ATOM 2669 C C . PHE B 1 57 ? -14.484 9.945 6.059 1 92.81 57 PHE B C 1
ATOM 2671 O O . PHE B 1 57 ? -13.711 8.992 6.125 1 92.81 57 PHE B O 1
ATOM 2678 N N . ASN B 1 58 ? -15.57 9.977 5.383 1 90.19 58 ASN B N 1
ATOM 2679 C CA . ASN B 1 58 ? -16 8.742 4.727 1 90.19 58 ASN B CA 1
ATOM 2680 C C . ASN B 1 58 ? -15.906 8.859 3.207 1 90.19 58 ASN B C 1
ATOM 2682 O O . ASN B 1 58 ? -16.609 8.156 2.482 1 90.19 58 ASN B O 1
ATOM 2686 N N . HIS B 1 59 ? -15.156 9.734 2.697 1 93.5 59 HIS B N 1
ATOM 2687 C CA . HIS B 1 59 ? -14.805 9.891 1.29 1 93.5 59 HIS B CA 1
ATOM 2688 C C . HIS B 1 59 ? -16.016 10.305 0.461 1 93.5 59 HIS B C 1
ATOM 2690 O O . HIS B 1 59 ? -16.172 9.859 -0.676 1 93.5 59 HIS B O 1
ATOM 2696 N N . LEU B 1 60 ? -16.828 11.102 1.08 1 89.62 60 LEU B N 1
ATOM 2697 C CA . LEU B 1 60 ? -18.016 11.602 0.385 1 89.62 60 LEU B CA 1
ATOM 2698 C C . LEU B 1 60 ? -17.875 13.094 0.094 1 89.62 60 LEU B C 1
ATOM 2700 O O . LEU B 1 60 ? -17.531 13.875 0.983 1 89.62 60 LEU B O 1
ATOM 2704 N N . ALA B 1 61 ? -18.094 13.461 -1.148 1 93.56 61 ALA B N 1
ATOM 2705 C CA . ALA B 1 61 ? -18.016 14.867 -1.536 1 93.56 61 ALA B CA 1
ATOM 2706 C C . ALA B 1 61 ? -18.953 15.172 -2.697 1 93.56 61 ALA B C 1
ATOM 2708 O O . ALA B 1 61 ? -18.594 15.875 -3.643 1 93.56 61 ALA B O 1
ATOM 2709 N N . ASP B 1 62 ? -20.062 14.688 -2.607 1 90.94 62 ASP B N 1
ATOM 2710 C CA . ASP B 1 62 ? -21.031 14.914 -3.676 1 90.94 62 ASP B CA 1
ATOM 2711 C C . ASP B 1 62 ? -21.703 16.281 -3.535 1 90.94 62 ASP B C 1
ATOM 2713 O O . ASP B 1 62 ? -21.266 17.109 -2.742 1 90.94 62 ASP B O 1
ATOM 2717 N N . ASP B 1 63 ? -22.75 16.594 -4.344 1 88.31 63 ASP B N 1
ATOM 2718 C CA . ASP B 1 63 ? -23.406 17.891 -4.395 1 88.31 63 ASP B CA 1
ATOM 2719 C C . ASP B 1 63 ? -24.016 18.25 -3.043 1 88.31 63 ASP B C 1
ATOM 2721 O O . ASP B 1 63 ? -24.094 19.422 -2.682 1 88.31 63 ASP B O 1
ATOM 2725 N N . ARG B 1 64 ? -24.469 17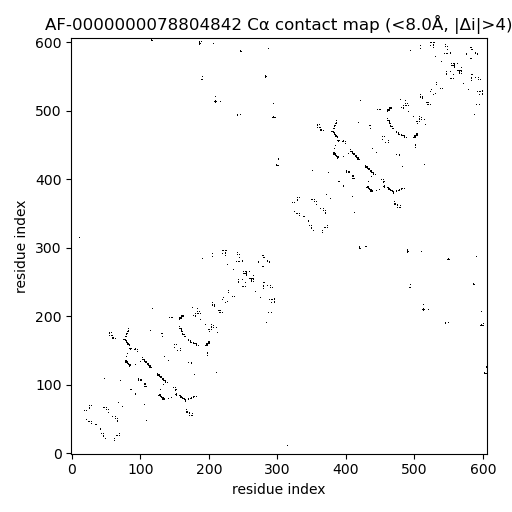.297 -2.367 1 87.56 64 ARG B N 1
ATOM 2726 C CA . ARG B 1 64 ? -25.047 17.531 -1.046 1 87.56 64 ARG B CA 1
ATOM 2727 C C . ARG B 1 64 ? -24 18.094 -0.087 1 87.56 64 ARG B C 1
ATOM 2729 O O . ARG B 1 64 ? -24.297 19 0.688 1 87.56 64 ARG B O 1
ATOM 2736 N N . VAL B 1 65 ? -22.844 17.547 -0.158 1 92.31 65 VAL B N 1
ATOM 2737 C CA . VAL B 1 65 ? -21.75 18.031 0.671 1 92.31 65 VAL B CA 1
ATOM 2738 C C . VAL B 1 65 ? -21.359 19.453 0.257 1 92.31 65 VAL B C 1
ATOM 2740 O O . VAL B 1 65 ? -21.094 20.297 1.107 1 92.31 65 VAL B O 1
ATOM 2743 N N . ALA B 1 66 ? -21.391 19.703 -1.008 1 92.38 66 ALA B N 1
ATOM 2744 C CA . ALA B 1 66 ? -21.125 21.047 -1.508 1 92.38 66 ALA B CA 1
ATOM 2745 C C . ALA B 1 66 ? -22.109 22.062 -0.942 1 92.38 66 ALA B C 1
ATOM 2747 O O . ALA B 1 66 ? -21.75 23.188 -0.613 1 92.38 66 ALA B O 1
ATOM 2748 N N . SER B 1 67 ? -23.281 21.672 -0.866 1 87.81 67 SER B N 1
ATOM 2749 C CA . SER B 1 67 ? -24.328 22.531 -0.31 1 87.81 67 SER B CA 1
ATOM 2750 C C . SER B 1 67 ? -24.062 22.828 1.161 1 87.81 67 SER B C 1
ATOM 2752 O O . SER B 1 67 ? -24.266 23.953 1.617 1 87.81 67 SER B O 1
ATOM 2754 N N . LEU B 1 68 ? -23.641 21.844 1.889 1 89.25 68 LEU B N 1
ATOM 2755 C CA . LEU B 1 68 ? -23.297 22.047 3.291 1 89.25 68 LEU B CA 1
ATOM 2756 C C . LEU B 1 68 ? -22.172 23.062 3.43 1 89.25 68 LEU B C 1
ATOM 2758 O O . LEU B 1 68 ? -22.203 23.922 4.316 1 89.25 68 LEU B O 1
ATOM 2762 N N . PHE B 1 69 ? -21.203 22.938 2.576 1 93.12 69 PHE B N 1
ATOM 2763 C CA . PHE B 1 69 ? -20.109 23.891 2.576 1 93.12 69 PHE B CA 1
ATOM 2764 C C . PHE B 1 69 ? -20.641 25.312 2.369 1 93.12 69 PHE B C 1
ATOM 2766 O O . PHE B 1 69 ? -20.234 26.25 3.064 1 93.12 69 PHE B O 1
ATOM 2773 N N . THR B 1 70 ? -21.516 25.422 1.449 1 88.88 70 THR B N 1
ATOM 2774 C CA . THR B 1 70 ? -22.109 26.734 1.162 1 88.88 70 THR B CA 1
ATOM 2775 C C . THR B 1 70 ? -22.797 27.297 2.398 1 88.88 70 THR B C 1
ATOM 2777 O O . THR B 1 70 ? -22.625 28.469 2.73 1 88.88 70 THR B O 1
ATOM 2780 N N . ILE B 1 71 ? -23.469 26.438 3.064 1 84 71 ILE B N 1
ATOM 2781 C CA . ILE B 1 71 ? -24.188 26.828 4.27 1 84 71 ILE B CA 1
ATOM 2782 C C . ILE B 1 71 ? -23.203 27.266 5.348 1 84 71 ILE B C 1
ATOM 2784 O O . ILE B 1 71 ? -23.484 28.188 6.121 1 84 71 ILE B O 1
ATOM 2788 N N . LEU B 1 72 ? -22.094 26.688 5.316 1 90.44 72 LEU B N 1
ATOM 2789 C CA . LEU B 1 72 ? -21.109 26.938 6.367 1 90.44 72 LEU B CA 1
ATOM 2790 C C . LEU B 1 72 ? -20.141 28.031 5.953 1 90.44 72 LEU B C 1
ATOM 2792 O O . LEU B 1 72 ? -19.125 28.25 6.605 1 90.44 72 LEU B O 1
ATOM 2796 N N . GLY B 1 73 ? -20.375 28.609 4.844 1 86.06 73 GLY B N 1
ATOM 2797 C CA . GLY B 1 73 ? -19.641 29.797 4.477 1 86.06 73 GLY B CA 1
ATOM 2798 C C . GLY B 1 73 ? -18.516 29.531 3.482 1 86.06 73 GLY B C 1
ATOM 2799 O O . GLY B 1 73 ? -17.688 30.406 3.223 1 86.06 73 GLY B O 1
ATOM 2800 N N . PHE B 1 74 ? -18.422 28.297 3.064 1 91 74 PHE B N 1
ATOM 2801 C CA . PHE B 1 74 ? -17.469 27.969 2.014 1 91 74 PHE B CA 1
ATOM 2802 C C . PHE B 1 74 ? -18.141 28.016 0.643 1 91 74 PHE B C 1
ATOM 2804 O O . PHE B 1 74 ? -18.688 27.016 0.181 1 91 74 PHE B O 1
ATOM 2811 N N . GLU B 1 75 ? -18.094 29.125 0.113 1 82.31 75 GLU B N 1
ATOM 2812 C CA . GLU B 1 75 ? -18.844 29.344 -1.124 1 82.31 75 GLU B CA 1
ATOM 2813 C C . GLU B 1 75 ? -18.109 28.734 -2.32 1 82.31 75 GLU B C 1
ATOM 2815 O O . GLU B 1 75 ? -16.922 28.406 -2.234 1 82.31 75 GLU B O 1
ATOM 2820 N N . HIS B 1 76 ? -18.688 28.734 -3.404 1 74.69 76 HIS B N 1
ATOM 2821 C CA . HIS B 1 76 ? -18.375 27.984 -4.613 1 74.69 76 HIS B CA 1
ATOM 2822 C C . HIS B 1 76 ? -16.906 28.141 -5 1 74.69 76 HIS B C 1
ATOM 2824 O O . HIS B 1 76 ? -16.359 29.234 -4.898 1 74.69 76 HIS B O 1
ATOM 2830 N N . ASP B 1 77 ? -16.266 27.094 -5.445 1 84.19 77 ASP B N 1
ATOM 2831 C CA . ASP B 1 77 ? -14.906 26.953 -5.953 1 84.19 77 ASP B CA 1
ATOM 2832 C C . ASP B 1 77 ? -13.883 27.484 -4.949 1 84.19 77 ASP B C 1
ATOM 2834 O O . ASP B 1 77 ? -12.922 28.156 -5.332 1 84.19 77 ASP B O 1
ATOM 2838 N N . PHE B 1 78 ? -14.234 27.297 -3.734 1 91.81 78 PHE B N 1
ATOM 2839 C CA . PHE B 1 78 ? -13.312 27.781 -2.709 1 91.81 78 PHE B CA 1
ATOM 2840 C C . PHE B 1 78 ? -12.023 26.969 -2.721 1 91.81 78 PHE B C 1
ATOM 2842 O O . PHE B 1 78 ? -12.023 25.797 -3.123 1 91.81 78 PHE B O 1
ATOM 2849 N N . THR B 1 79 ? -10.922 27.641 -2.342 1 94.88 79 THR B N 1
ATOM 2850 C CA . THR B 1 79 ? -9.656 26.969 -2.084 1 94.88 79 THR B CA 1
ATOM 2851 C C . THR B 1 79 ? -9.5 26.672 -0.595 1 94.88 79 THR B C 1
ATOM 2853 O O . THR B 1 79 ? -9.914 27.469 0.251 1 94.88 79 THR B O 1
ATOM 2856 N N . CYS B 1 80 ? -8.953 25.531 -0.309 1 96.69 80 CYS B N 1
ATOM 2857 C CA . CYS B 1 80 ? -8.781 25.172 1.097 1 96.69 80 CYS B CA 1
ATOM 2858 C C . CYS B 1 80 ? -7.645 24.188 1.278 1 96.69 80 CYS B C 1
ATOM 2860 O O . CYS B 1 80 ? -7.082 23.688 0.298 1 96.69 80 CYS B O 1
ATOM 2862 N N . TYR B 1 81 ? -7.25 23.969 2.496 1 97.44 81 TYR B N 1
ATOM 2863 C CA . TYR B 1 81 ? -6.32 22.922 2.928 1 97.44 81 TYR B CA 1
ATOM 2864 C C . TYR B 1 81 ? -6.625 22.484 4.352 1 97.44 81 TYR B C 1
ATOM 2866 O O . TYR B 1 81 ? -7.301 23.188 5.102 1 97.44 81 TYR B O 1
ATOM 2874 N N . ALA B 1 82 ? -6.191 21.344 4.652 1 98.5 82 ALA B N 1
ATOM 2875 C CA . ALA B 1 82 ? -6.465 20.781 5.977 1 98.5 82 ALA B CA 1
ATOM 2876 C C . ALA B 1 82 ? -5.188 20.688 6.805 1 98.5 82 ALA B C 1
ATOM 2878 O O . ALA B 1 82 ? -4.102 20.5 6.258 1 98.5 82 ALA B O 1
ATOM 2879 N N . ILE B 1 83 ? -5.289 20.859 8.07 1 98.44 83 ILE B N 1
ATOM 2880 C CA . ILE B 1 83 ? -4.258 20.609 9.062 1 98.44 83 ILE B CA 1
ATOM 2881 C C . ILE B 1 83 ? -4.801 19.672 10.148 1 98.44 83 ILE B C 1
ATOM 2883 O O . ILE B 1 83 ? -5.938 19.828 10.594 1 98.44 83 ILE B O 1
ATOM 2887 N N . ALA B 1 84 ? -4.062 18.703 10.523 1 98.31 84 ALA B N 1
ATOM 2888 C CA . ALA B 1 84 ? -4.508 17.781 11.562 1 98.31 84 ALA B CA 1
ATOM 2889 C C . ALA B 1 84 ? -3.375 17.469 12.539 1 98.31 84 ALA B C 1
ATOM 2891 O O . ALA B 1 84 ? -2.207 17.422 12.148 1 98.31 84 ALA B O 1
ATOM 2892 N N . GLY B 1 85 ? -3.691 17.266 13.758 1 97.69 85 GLY B N 1
ATOM 2893 C CA . GLY B 1 85 ? -2.768 16.906 14.82 1 97.69 85 GLY B CA 1
ATOM 2894 C C . GLY B 1 85 ? -3.463 16.469 16.094 1 97.69 85 GLY B C 1
ATOM 2895 O O . GLY B 1 85 ? -4.695 16.469 16.172 1 97.69 85 GLY B O 1
ATOM 2896 N N . TYR B 1 86 ? -2.65 16 16.984 1 96.38 86 TYR B N 1
ATOM 2897 C CA . TYR B 1 86 ? -3.17 15.633 18.297 1 96.38 86 TYR B CA 1
ATOM 2898 C C . TYR B 1 86 ? -3.189 16.844 19.234 1 96.38 86 TYR B C 1
ATOM 2900 O O . TYR B 1 86 ? -2.246 17.625 19.25 1 96.38 86 TYR B O 1
ATOM 2908 N N . PRO B 1 87 ? -4.266 16.953 19.953 1 97.19 87 PRO B N 1
ATOM 2909 C CA . PRO B 1 87 ? -4.41 18.141 20.797 1 97.19 87 PRO B CA 1
ATOM 2910 C C . PRO B 1 87 ? -3.363 18.219 21.906 1 97.19 87 PRO B C 1
ATOM 2912 O O . PRO B 1 87 ? -2.961 17.172 22.453 1 97.19 87 PRO B O 1
ATOM 2915 N N . ALA B 1 88 ? -2.969 19.422 22.234 1 95.88 88 ALA B N 1
ATOM 2916 C CA . ALA B 1 88 ? -2.002 19.641 23.312 1 95.88 88 ALA B CA 1
ATOM 2917 C C . ALA B 1 88 ? -2.592 19.25 24.656 1 95.88 88 ALA B C 1
ATOM 2919 O O . ALA B 1 88 ? -1.931 18.594 25.469 1 95.88 88 ALA B O 1
ATOM 2920 N N . ARG B 1 89 ? -3.799 19.703 24.922 1 91.94 89 ARG B N 1
ATOM 2921 C CA . ARG B 1 89 ? -4.449 19.453 26.203 1 91.94 89 ARG B CA 1
ATOM 2922 C C . ARG B 1 89 ? -5.781 18.734 26 1 91.94 89 ARG B C 1
ATOM 2924 O O . ARG B 1 89 ? -5.961 17.609 26.469 1 91.94 89 ARG B O 1
ATOM 2931 N N . SER B 1 90 ? -6.676 19.391 25.297 1 94.69 90 SER B N 1
ATOM 2932 C CA . SER B 1 90 ? -7.961 18.797 24.953 1 94.69 90 SER B CA 1
ATOM 2933 C C . SER B 1 90 ? -8.383 19.172 23.547 1 94.69 90 SER B C 1
ATOM 2935 O O . SER B 1 90 ? -8.016 20.234 23.031 1 94.69 90 SER B O 1
ATOM 2937 N N . ALA B 1 91 ? -9.094 18.328 22.984 1 95.38 91 ALA B N 1
ATOM 2938 C CA . ALA B 1 91 ? -9.555 18.547 21.609 1 95.38 91 ALA B CA 1
ATOM 2939 C C . ALA B 1 91 ? -10.414 19.797 21.516 1 95.38 91 ALA B C 1
ATOM 2941 O O . ALA B 1 91 ? -10.273 20.578 20.578 1 95.38 91 ALA B O 1
ATOM 2942 N N . ALA B 1 92 ? -11.266 20.047 22.484 1 93.94 92 ALA B N 1
ATOM 2943 C CA . ALA B 1 92 ? -12.164 21.203 22.484 1 93.94 92 ALA B CA 1
ATOM 2944 C C . ALA B 1 92 ? -11.375 22.5 22.516 1 93.94 92 ALA B C 1
ATOM 2946 O O . ALA B 1 92 ? -11.664 23.438 21.75 1 93.94 92 ALA B O 1
ATOM 2947 N N . ARG B 1 93 ? -10.422 22.562 23.375 1 95.62 93 ARG B N 1
ATOM 2948 C CA . ARG B 1 93 ? -9.609 23.766 23.5 1 95.62 93 ARG B CA 1
ATOM 2949 C C . ARG B 1 93 ? -8.797 24.016 22.234 1 95.62 93 ARG B C 1
ATOM 2951 O O . ARG B 1 93 ? -8.703 25.141 21.766 1 95.62 93 ARG B O 1
ATOM 2958 N N . SER B 1 94 ? -8.156 22.922 21.703 1 97.5 94 SER B N 1
ATOM 2959 C CA . SER B 1 94 ? -7.395 23.062 20.469 1 97.5 94 SER B CA 1
ATOM 2960 C C . SER B 1 94 ? -8.266 23.594 19.344 1 97.5 94 SER B C 1
ATOM 2962 O O . SER B 1 94 ? -7.84 24.453 18.562 1 97.5 94 SER B O 1
ATOM 2964 N N . ARG B 1 95 ? -9.453 23.125 19.219 1 96.94 95 ARG B N 1
ATOM 2965 C CA . ARG B 1 95 ? -10.367 23.562 18.172 1 96.94 95 ARG B CA 1
ATOM 2966 C C . ARG B 1 95 ? -10.656 25.062 18.297 1 96.94 95 ARG B C 1
ATOM 2968 O O . ARG B 1 95 ? -10.57 25.797 17.312 1 96.94 95 ARG B O 1
ATOM 2975 N N . VAL B 1 96 ? -10.969 25.5 19.5 1 95.56 96 VAL B N 1
ATOM 2976 C CA . VAL B 1 96 ? -11.289 26.906 19.734 1 95.56 96 VAL B CA 1
ATOM 2977 C C . VAL B 1 96 ? -10.078 27.781 19.406 1 95.56 96 VAL B C 1
ATOM 2979 O O . VAL B 1 96 ? -10.211 28.797 18.734 1 95.56 96 VAL B O 1
ATOM 2982 N N . ASP B 1 97 ? -8.93 27.344 19.875 1 97.12 97 ASP B N 1
ATOM 2983 C CA . ASP B 1 97 ? -7.699 28.109 19.641 1 97.12 97 ASP B CA 1
ATOM 2984 C C . ASP B 1 97 ? -7.41 28.234 18.156 1 97.12 97 ASP B C 1
ATOM 2986 O O . ASP B 1 97 ? -7.051 29.312 17.672 1 97.12 97 ASP B O 1
ATOM 2990 N N . ILE B 1 98 ? -7.555 27.172 17.406 1 97.69 98 ILE B N 1
ATOM 2991 C CA . ILE B 1 98 ? -7.277 27.141 15.969 1 97.69 98 ILE B CA 1
ATOM 2992 C C . ILE B 1 98 ? -8.234 28.078 15.242 1 97.69 98 ILE B C 1
ATOM 2994 O O . ILE B 1 98 ? -7.812 28.891 14.414 1 97.69 98 ILE B O 1
ATOM 2998 N N . GLU B 1 99 ? -9.5 27.984 15.539 1 95.31 99 GLU B N 1
ATOM 2999 C CA . GLU B 1 99 ? -10.5 28.828 14.883 1 95.31 99 GLU B CA 1
ATOM 3000 C C . GLU B 1 99 ? -10.242 30.297 15.148 1 95.31 99 GLU B C 1
ATOM 3002 O O . GLU B 1 99 ? -10.367 31.125 14.25 1 95.31 99 GLU B O 1
ATOM 3007 N N . LYS B 1 100 ? -9.906 30.594 16.359 1 95.5 100 LYS B N 1
ATOM 3008 C CA . LYS B 1 100 ? -9.617 31.984 16.719 1 95.5 100 LYS B CA 1
ATOM 3009 C C . LYS B 1 100 ? -8.414 32.5 15.953 1 95.5 100 LYS B C 1
ATOM 3011 O O . LYS B 1 100 ? -8.461 33.625 15.398 1 95.5 100 LYS B O 1
ATOM 3016 N N . ILE B 1 101 ? -7.348 31.75 15.938 1 95 101 ILE B N 1
ATOM 3017 C CA . ILE B 1 101 ? -6.121 32.188 15.266 1 95 101 ILE B CA 1
ATOM 3018 C C . ILE B 1 101 ? -6.395 32.375 13.781 1 95 101 ILE B C 1
ATOM 3020 O O . ILE B 1 101 ? -5.969 33.406 13.203 1 95 101 ILE B O 1
ATOM 3024 N N . VAL B 1 102 ? -7.07 31.469 13.156 1 94.56 102 VAL B N 1
ATOM 3025 C CA . VAL B 1 102 ? -7.371 31.594 11.734 1 94.56 102 VAL B CA 1
ATOM 3026 C C . VAL B 1 102 ? -8.242 32.812 11.484 1 94.56 102 VAL B C 1
ATOM 3028 O O . VAL B 1 102 ? -8.039 33.562 10.516 1 94.56 102 VAL B O 1
ATOM 3031 N N . ALA B 1 103 ? -9.211 33.062 12.398 1 91.75 103 ALA B N 1
ATOM 3032 C CA . ALA B 1 103 ? -10.062 34.25 12.289 1 91.75 103 ALA B CA 1
ATOM 3033 C C . ALA B 1 103 ? -9.234 35.531 12.398 1 91.75 103 ALA B C 1
ATOM 3035 O O . ALA B 1 103 ? -9.492 36.5 11.688 1 91.75 103 ALA B O 1
ATOM 3036 N N . ASP B 1 104 ? -8.32 35.5 13.281 1 91.75 104 ASP B N 1
ATOM 3037 C CA . ASP B 1 104 ? -7.441 36.656 13.469 1 91.75 104 ASP B CA 1
ATOM 3038 C C . ASP B 1 104 ? -6.652 36.969 12.203 1 91.75 104 ASP B C 1
ATOM 3040 O O . ASP B 1 104 ? -6.277 38.094 11.953 1 91.75 104 ASP B O 1
ATOM 3044 N N . PHE B 1 105 ? -6.434 35.938 11.391 1 91.31 105 PHE B N 1
ATOM 3045 C CA . PHE B 1 105 ? -5.754 36.094 10.109 1 91.31 105 PHE B CA 1
ATOM 3046 C C . PHE B 1 105 ? -6.75 36.469 9.016 1 91.31 105 PHE B C 1
ATOM 3048 O O . PHE B 1 105 ? -6.363 36.688 7.867 1 91.31 105 PHE B O 1
ATOM 3055 N N . GLY B 1 106 ? -8.062 36.469 9.375 1 86.94 106 GLY B N 1
ATOM 3056 C CA . GLY B 1 106 ? -9.094 36.844 8.414 1 86.94 106 GLY B CA 1
ATOM 3057 C C . GLY B 1 106 ? -9.617 35.625 7.641 1 86.94 106 GLY B C 1
ATOM 3058 O O . GLY B 1 106 ? -10.32 35.812 6.637 1 86.94 106 GLY B O 1
ATOM 3059 N N . GLY B 1 107 ? -9.258 34.469 8.148 1 87.81 107 GLY B N 1
ATOM 3060 C CA . GLY B 1 107 ? -9.68 33.281 7.43 1 87.81 107 GLY B CA 1
ATOM 3061 C C . GLY B 1 107 ? -10.898 32.625 8.047 1 87.81 107 GLY B C 1
ATOM 3062 O O . GLY B 1 107 ? -11.453 33.125 9.031 1 87.81 107 GLY B O 1
ATOM 3063 N N . THR B 1 108 ? -11.398 31.641 7.34 1 89.69 108 THR B N 1
ATOM 3064 C CA . THR B 1 108 ? -12.469 30.781 7.824 1 89.69 108 THR B CA 1
ATOM 3065 C C . THR B 1 108 ? -11.953 29.375 8.078 1 89.69 108 THR B C 1
ATOM 3067 O O . THR B 1 108 ? -11.102 28.875 7.336 1 89.69 108 THR B O 1
ATOM 3070 N N . CYS B 1 109 ? -12.438 28.797 9.148 1 93.94 109 CYS B N 1
ATOM 3071 C CA . CYS B 1 109 ? -11.938 27.484 9.555 1 93.94 109 CYS B CA 1
ATOM 3072 C C . CYS B 1 109 ? -13.047 26.641 10.141 1 93.94 109 CYS B C 1
ATOM 3074 O O . CYS B 1 109 ? -13.867 27.125 10.922 1 93.94 109 CYS B O 1
ATOM 3076 N N . LEU B 1 110 ? -13.125 25.469 9.688 1 95.88 110 LEU B N 1
ATOM 3077 C CA . LEU B 1 110 ? -13.977 24.453 10.305 1 95.88 110 LEU B CA 1
ATOM 3078 C C . LEU B 1 110 ? -13.141 23.359 10.969 1 95.88 110 LEU B C 1
ATOM 3080 O O . LEU B 1 110 ? -12.18 22.859 10.367 1 95.88 110 LEU B O 1
ATOM 3084 N N . THR B 1 111 ? -13.484 22.953 12.18 1 97.31 111 THR B N 1
ATOM 3085 C CA . THR B 1 111 ? -12.695 21.953 12.883 1 97.31 111 THR B CA 1
ATOM 3086 C C . THR B 1 111 ? -13.562 20.766 13.297 1 97.31 111 THR B C 1
ATOM 3088 O O . THR B 1 111 ? -14.773 20.906 13.43 1 97.31 111 THR B O 1
ATOM 3091 N N . ALA B 1 112 ? -12.953 19.625 13.438 1 96.56 112 ALA B N 1
ATOM 3092 C CA . ALA B 1 112 ? -13.609 18.406 13.898 1 96.56 112 ALA B CA 1
ATOM 3093 C C . ALA B 1 112 ? -12.609 17.484 14.602 1 96.56 112 ALA B C 1
ATOM 3095 O O . ALA B 1 112 ? -11.398 17.719 14.547 1 96.56 112 ALA B O 1
ATOM 3096 N N . GLU B 1 113 ? -13.188 16.531 15.305 1 95 113 GLU B N 1
ATOM 3097 C CA . GLU B 1 113 ? -12.391 15.508 15.969 1 95 113 GLU B CA 1
ATOM 3098 C C . GLU B 1 113 ? -12.547 14.156 15.281 1 95 113 GLU B C 1
ATOM 3100 O O . GLU B 1 113 ? -13.633 13.812 14.805 1 95 113 GLU B O 1
ATOM 3105 N N . ARG B 1 114 ? -11.453 13.469 15.25 1 92.62 114 ARG B N 1
ATOM 3106 C CA . ARG B 1 114 ? -11.469 12.141 14.641 1 92.62 114 ARG B CA 1
ATOM 3107 C C . ARG B 1 114 ? -10.508 11.203 15.367 1 92.62 114 ARG B C 1
ATOM 3109 O O . ARG B 1 114 ? -9.328 11.5 15.516 1 92.62 114 ARG B O 1
ATOM 3116 N N . PRO B 1 115 ? -11 10.07 15.836 1 88 115 PRO B N 1
ATOM 3117 C CA . PRO B 1 115 ? -10.086 9.07 16.375 1 88 115 PRO B CA 1
ATOM 3118 C C . PRO B 1 115 ? -9.188 8.445 15.312 1 88 115 PRO B C 1
ATOM 3120 O O . PRO B 1 115 ? -9.664 8.109 14.219 1 88 115 PRO B O 1
ATOM 3123 N N . ILE B 1 116 ? -7.938 8.43 15.547 1 87.31 116 ILE B N 1
ATOM 3124 C CA . ILE B 1 116 ? -6.973 7.77 14.68 1 87.31 116 ILE B CA 1
ATOM 3125 C C . ILE B 1 116 ? -6.641 6.387 15.242 1 87.31 116 ILE B C 1
ATOM 3127 O O . ILE B 1 116 ? -6.105 6.27 16.344 1 87.31 116 ILE B O 1
ATOM 3131 N N . THR B 1 117 ? -7.195 5.398 14.586 1 74.19 117 THR B N 1
ATOM 3132 C CA . THR B 1 117 ? -6.953 4.031 15.031 1 74.19 117 THR B CA 1
ATOM 3133 C C . THR B 1 117 ? -5.852 3.377 14.203 1 74.19 117 THR B C 1
ATOM 3135 O O . THR B 1 117 ? -5.602 3.779 13.062 1 74.19 117 THR B O 1
ATOM 3138 N N . GLY B 1 118 ? -5.059 2.58 14.891 1 67.88 118 GLY B N 1
ATOM 3139 C CA . GLY B 1 118 ? -4.078 1.81 14.148 1 67.88 118 GLY B CA 1
ATOM 3140 C C . GLY B 1 118 ? -4.695 0.962 13.047 1 67.88 118 GLY B C 1
ATOM 3141 O O . GLY B 1 118 ? -5.902 1.03 12.812 1 67.88 118 GLY B O 1
ATOM 3142 N N . LEU B 1 119 ? -3.947 0.383 12.18 1 65 119 LEU B N 1
ATOM 3143 C CA . LEU B 1 119 ? -4.367 -0.395 11.016 1 65 119 LEU B CA 1
ATOM 3144 C C . LEU B 1 119 ? -5.129 -1.644 11.445 1 65 119 LEU B C 1
ATOM 3146 O O . LEU B 1 119 ? -5.93 -2.184 10.68 1 65 119 LEU B O 1
ATOM 3150 N N . THR B 1 120 ? -4.781 -2.146 12.656 1 55.19 120 THR B N 1
ATOM 3151 C CA . THR B 1 120 ? -5.398 -3.414 13.023 1 55.19 120 THR B CA 1
ATOM 3152 C C . THR B 1 120 ? -6.793 -3.188 13.609 1 55.19 120 THR B C 1
ATOM 3154 O O . THR B 1 120 ? -7.039 -2.174 14.266 1 55.19 120 THR B O 1
ATOM 3157 N N . GLY B 1 121 ? -7.785 -3.285 12.75 1 49.72 121 GLY B N 1
ATOM 3158 C CA . GLY B 1 121 ? -9.188 -3.266 13.148 1 49.72 121 GLY B CA 1
ATOM 3159 C C . GLY B 1 121 ? -9.383 -3.449 14.641 1 49.72 121 GLY B C 1
ATOM 3160 O O . GLY B 1 121 ? -10.516 -3.422 15.125 1 49.72 121 GLY B O 1
ATOM 3161 N N . ALA B 1 122 ? -8.484 -4.09 15.211 1 41 122 ALA B N 1
ATOM 3162 C CA . ALA B 1 122 ? -8.805 -4.301 16.625 1 41 122 ALA B CA 1
ATOM 3163 C C . ALA B 1 122 ? -8.828 -2.977 17.375 1 41 122 ALA B C 1
ATOM 3165 O O . ALA B 1 122 ? -7.801 -2.301 17.5 1 41 122 ALA B O 1
ATOM 3166 N N . ASP B 1 123 ? -9.797 -2.283 17.078 1 44.47 123 ASP B N 1
ATOM 3167 C CA . ASP B 1 123 ? -10.141 -1.084 17.828 1 44.47 123 ASP B CA 1
ATOM 3168 C C . ASP B 1 123 ? -9.758 -1.24 19.297 1 44.47 123 ASP B C 1
ATOM 3170 O O . ASP B 1 123 ? -10.531 -1.776 20.094 1 44.47 123 ASP B O 1
ATOM 3174 N N . ASN B 1 124 ? -8.711 -1.729 19.594 1 45.69 124 ASN B N 1
ATOM 3175 C CA . ASN B 1 124 ? -8.641 -1.848 21.047 1 45.69 124 ASN B CA 1
ATOM 3176 C C . ASN B 1 124 ? -9.055 -0.55 21.734 1 45.69 124 ASN B C 1
ATOM 3178 O O . ASN B 1 124 ? -8.812 -0.374 22.922 1 45.69 124 ASN B O 1
ATOM 3182 N N . GLY B 1 125 ? -9.797 0.178 21.062 1 48.25 125 GLY B N 1
ATOM 3183 C CA . GLY B 1 125 ? -10.367 1.304 21.781 1 48.25 125 GLY B CA 1
ATOM 3184 C C . GLY B 1 125 ? -9.352 2.385 22.109 1 48.25 125 GLY B C 1
ATOM 3185 O O . GLY B 1 125 ? -9.695 3.424 22.672 1 48.25 125 GLY B O 1
ATOM 3186 N N . THR B 1 126 ? -8.117 2.113 21.891 1 56.94 126 THR B N 1
ATOM 3187 C CA . THR B 1 126 ? -7.164 3.051 22.469 1 56.94 126 THR B CA 1
ATOM 3188 C C . THR B 1 126 ? -6.691 4.059 21.422 1 56.94 126 THR B C 1
ATOM 3190 O O . THR B 1 126 ? -5.648 4.699 21.594 1 56.94 126 THR B O 1
ATOM 3193 N N . GLY B 1 127 ? -7.422 4.285 20.375 1 70.12 127 GLY B N 1
ATOM 3194 C CA . GLY B 1 127 ? -6.91 5.273 19.438 1 70.12 127 GLY B CA 1
ATOM 3195 C C . GLY B 1 127 ? -6.949 6.691 19.984 1 70.12 127 GLY B C 1
ATOM 3196 O O . GLY B 1 127 ? -7.695 6.977 20.922 1 70.12 127 GLY B O 1
ATOM 3197 N N . ARG B 1 128 ? -5.887 7.5 19.703 1 81.62 128 ARG B N 1
ATOM 3198 C CA . ARG B 1 128 ? -5.852 8.906 20.078 1 81.62 128 ARG B CA 1
ATOM 3199 C C . ARG B 1 128 ? -6.723 9.75 19.156 1 81.62 128 ARG B C 1
ATOM 3201 O O . ARG B 1 128 ? -6.875 9.422 17.969 1 81.62 128 ARG B O 1
ATOM 3208 N N . THR B 1 129 ? -7.355 10.672 19.781 1 91.56 129 THR B N 1
ATOM 3209 C CA . THR B 1 129 ? -8.234 11.555 19.031 1 91.56 129 THR B CA 1
ATOM 3210 C C . THR B 1 129 ? -7.449 12.703 18.406 1 91.56 129 THR B C 1
ATOM 3212 O O . THR B 1 129 ? -6.695 13.391 19.094 1 91.56 129 THR B O 1
ATOM 3215 N N . ALA B 1 130 ? -7.594 12.891 17.109 1 96.06 130 ALA B N 1
ATOM 3216 C CA . ALA B 1 130 ? -6.957 13.992 16.391 1 96.06 130 ALA B CA 1
ATOM 3217 C C . ALA B 1 130 ? -7.949 15.125 16.141 1 96.06 130 ALA B C 1
ATOM 3219 O O . ALA B 1 130 ? -9.164 14.906 16.125 1 96.06 130 ALA B O 1
ATOM 3220 N N . VAL B 1 131 ? -7.422 16.312 16.031 1 97.94 131 VAL B N 1
ATOM 3221 C CA . VAL B 1 131 ? -8.188 17.469 15.602 1 97.94 131 VAL B CA 1
ATOM 3222 C C . VAL B 1 131 ? -7.836 17.828 14.156 1 97.94 131 VAL B C 1
ATOM 3224 O O . VAL B 1 131 ? -6.66 17.875 13.789 1 97.94 131 VAL B O 1
ATOM 3227 N N . VAL B 1 132 ? -8.852 18.016 13.375 1 98.31 132 VAL B N 1
ATOM 3228 C CA . VAL B 1 132 ? -8.68 18.375 11.969 1 98.31 132 VAL B CA 1
ATOM 3229 C C . VAL B 1 132 ? -9.25 19.766 11.727 1 98.31 132 VAL B C 1
ATOM 3231 O O . VAL B 1 132 ? -10.359 20.078 12.172 1 98.31 132 VAL B O 1
ATOM 3234 N N . ALA B 1 133 ? -8.508 20.594 11.055 1 98.38 133 ALA B N 1
ATOM 3235 C CA . ALA B 1 133 ? -8.93 21.938 10.68 1 98.38 133 ALA B CA 1
ATOM 3236 C C . ALA B 1 133 ? -8.938 22.109 9.164 1 98.38 133 ALA B C 1
ATOM 3238 O O . ALA B 1 133 ? -7.934 21.859 8.492 1 98.38 133 ALA B O 1
ATOM 3239 N N . LEU B 1 134 ? -10.023 22.391 8.648 1 98.06 134 LEU B N 1
ATOM 3240 C CA . LEU B 1 134 ? -10.164 22.766 7.25 1 98.06 134 LEU B CA 1
ATOM 3241 C C . LEU B 1 134 ? -10.172 24.281 7.094 1 98.06 134 LEU B C 1
ATOM 3243 O O . LEU B 1 134 ? -11.07 24.953 7.605 1 98.06 134 LEU B O 1
ATOM 3247 N N . ILE B 1 135 ? -9.234 24.828 6.352 1 97 135 ILE B N 1
ATOM 3248 C CA . ILE B 1 135 ? -8.977 26.266 6.383 1 97 135 ILE B CA 1
ATOM 3249 C C . ILE B 1 135 ? -9.055 26.828 4.969 1 97 135 ILE B C 1
ATOM 3251 O O . ILE B 1 135 ? -8.484 26.266 4.035 1 97 135 ILE B O 1
ATOM 3255 N N . ARG B 1 136 ? -9.766 27.812 4.809 1 93.06 136 ARG B N 1
ATOM 3256 C CA . ARG B 1 136 ? -9.711 28.641 3.607 1 93.06 136 ARG B CA 1
ATOM 3257 C C . ARG B 1 136 ? -8.609 29.688 3.713 1 93.06 136 ARG B C 1
ATOM 3259 O O . ARG B 1 136 ? -8.555 30.438 4.691 1 93.06 136 ARG B O 1
ATOM 3266 N N . PRO B 1 137 ? -7.656 29.578 2.756 1 82.31 137 PRO B N 1
ATOM 3267 C CA . PRO B 1 137 ? -6.566 30.562 2.82 1 82.31 137 PRO B CA 1
ATOM 3268 C C . PRO B 1 137 ? -7.066 32 2.73 1 82.31 137 PRO B C 1
ATOM 3270 O O . PRO B 1 137 ? -8.109 32.25 2.123 1 82.31 137 PRO B O 1
ATOM 3273 N N . VAL B 1 138 ? -6.402 32.781 3.648 1 75.88 138 VAL B N 1
ATOM 3274 C CA . VAL B 1 138 ? -6.723 34.188 3.617 1 75.88 138 VAL B CA 1
ATOM 3275 C C . VAL B 1 138 ? -5.484 35 3.219 1 75.88 138 VAL B C 1
ATOM 3277 O O . VAL B 1 138 ? -4.395 34.781 3.75 1 75.88 138 VAL B O 1
ATOM 3280 N N . GLY B 1 139 ? -5.734 35.875 2.342 1 73.38 139 GLY B N 1
ATOM 3281 C CA . GLY B 1 139 ? -4.711 36.844 2.002 1 73.38 139 GLY B CA 1
ATOM 3282 C C . GLY B 1 139 ? -3.381 36.219 1.633 1 73.38 139 GLY B C 1
ATOM 3283 O O . GLY B 1 139 ? -3.33 35.312 0.794 1 73.38 139 GLY B O 1
ATOM 3284 N N . ALA B 1 140 ? -2.326 36.719 2.389 1 76.06 140 ALA B N 1
ATOM 3285 C CA . ALA B 1 140 ? -0.941 36.406 2.037 1 76.06 140 ALA B CA 1
ATOM 3286 C C . ALA B 1 140 ? -0.386 35.281 2.922 1 76.06 140 ALA B C 1
ATOM 3288 O O . ALA B 1 140 ? 0.716 34.781 2.684 1 76.06 140 ALA B O 1
ATOM 3289 N N . ALA B 1 141 ? -1.203 34.781 3.867 1 87.31 141 ALA B N 1
ATOM 3290 C CA . ALA B 1 141 ? -0.635 33.781 4.766 1 87.31 141 ALA B CA 1
ATOM 3291 C C . ALA B 1 141 ? -0.581 32.406 4.094 1 87.31 141 ALA B C 1
ATOM 3293 O O . ALA B 1 141 ? -1.607 31.891 3.656 1 87.31 141 ALA B O 1
ATOM 3294 N N . THR B 1 142 ? 0.598 31.938 4.02 1 91.12 142 THR B N 1
ATOM 3295 C CA . THR B 1 142 ? 0.77 30.609 3.447 1 91.12 142 THR B CA 1
ATOM 3296 C C . THR B 1 142 ? 0.324 29.531 4.434 1 91.12 142 THR B C 1
ATOM 3298 O O . THR B 1 142 ? 0.256 29.781 5.641 1 91.12 142 THR B O 1
ATOM 3301 N N . PRO B 1 143 ? -0.017 28.391 3.932 1 94.31 143 PRO B N 1
ATOM 3302 C CA . PRO B 1 143 ? -0.381 27.281 4.824 1 94.31 143 PRO B CA 1
ATOM 3303 C C . PRO B 1 143 ? 0.682 27.016 5.883 1 94.31 143 PRO B C 1
ATOM 3305 O O . PRO B 1 143 ? 0.35 26.672 7.023 1 94.31 143 PRO B O 1
ATOM 3308 N N . GLU B 1 144 ? 1.906 27.219 5.582 1 93.88 144 GLU B N 1
ATOM 3309 C CA . GLU B 1 144 ? 2.998 26.984 6.52 1 93.88 144 GLU B CA 1
ATOM 3310 C C . GLU B 1 144 ? 2.957 27.969 7.68 1 93.88 144 GLU B C 1
ATOM 3312 O O . GLU B 1 144 ? 3.197 27.609 8.828 1 93.88 144 GLU B O 1
ATOM 3317 N N . ILE B 1 145 ? 2.699 29.172 7.367 1 94.12 145 ILE B N 1
ATOM 3318 C CA . ILE B 1 145 ? 2.635 30.219 8.383 1 94.12 145 ILE B CA 1
ATOM 3319 C C . ILE B 1 145 ? 1.489 29.922 9.352 1 94.12 145 ILE B C 1
ATOM 3321 O O . ILE B 1 145 ? 1.666 29.984 10.57 1 94.12 145 ILE B O 1
ATOM 3325 N N . ILE B 1 146 ? 0.376 29.625 8.781 1 95.31 146 ILE B N 1
ATOM 3326 C CA . ILE B 1 146 ? -0.784 29.312 9.609 1 95.31 146 ILE B CA 1
ATOM 3327 C C . ILE B 1 146 ? -0.495 28.094 10.469 1 95.31 146 ILE B C 1
ATOM 3329 O O . ILE B 1 146 ? -0.772 28.094 11.672 1 95.31 146 ILE B O 1
ATOM 3333 N N . CYS B 1 147 ? 0.051 27.062 9.883 1 96.44 147 CYS B N 1
ATOM 3334 C CA . CYS B 1 147 ? 0.372 25.828 10.602 1 96.44 147 CYS B CA 1
ATOM 3335 C C . CYS B 1 147 ? 1.321 26.125 11.758 1 96.44 147 CYS B C 1
ATOM 3337 O O . CYS B 1 147 ? 1.133 25.609 12.867 1 96.44 147 CYS B O 1
ATOM 3339 N N . ASN B 1 148 ? 2.275 26.938 11.539 1 95.5 148 ASN B N 1
ATOM 3340 C CA . ASN B 1 148 ? 3.229 27.297 12.578 1 95.5 148 ASN B CA 1
ATOM 3341 C C . ASN B 1 148 ? 2.555 28.078 13.703 1 95.5 148 ASN B C 1
ATOM 3343 O O . ASN B 1 148 ? 2.904 27.906 14.875 1 95.5 148 ASN B O 1
ATOM 3347 N N . THR B 1 149 ? 1.646 28.906 13.328 1 96 149 THR B N 1
ATOM 3348 C CA . THR B 1 149 ? 0.972 29.75 14.305 1 96 149 THR B CA 1
ATOM 3349 C C . THR B 1 149 ? 0.021 28.938 15.164 1 96 149 THR B C 1
ATOM 3351 O O . THR B 1 149 ? -0.138 29.203 16.359 1 96 149 THR B O 1
ATOM 3354 N N . ILE B 1 150 ? -0.559 27.922 14.555 1 97.12 150 ILE B N 1
ATOM 3355 C CA . ILE B 1 150 ? -1.527 27.156 15.328 1 97.12 150 ILE B CA 1
ATOM 3356 C C . ILE B 1 150 ? -0.831 25.969 16.016 1 97.12 150 ILE B C 1
ATOM 3358 O O . ILE B 1 150 ? -1.45 25.234 16.781 1 97.12 150 ILE B O 1
ATOM 3362 N N . ALA B 1 151 ? 0.415 25.75 15.812 1 97.75 151 ALA B N 1
ATOM 3363 C CA . ALA B 1 151 ? 1.19 24.609 16.281 1 97.75 151 ALA B CA 1
ATOM 3364 C C . ALA B 1 151 ? 1.044 24.422 17.797 1 97.75 151 ALA B C 1
ATOM 3366 O O . ALA B 1 151 ? 0.941 23.297 18.281 1 97.75 151 ALA B O 1
ATOM 3367 N N . PRO B 1 152 ? 0.971 25.516 18.594 1 97.31 152 PRO B N 1
ATOM 3368 C CA . PRO B 1 152 ? 0.871 25.375 20.047 1 97.31 152 PRO B CA 1
ATOM 3369 C C . PRO B 1 152 ? -0.437 24.703 20.469 1 97.31 152 PRO B C 1
ATOM 3371 O O . PRO B 1 152 ? -0.553 24.25 21.609 1 97.31 152 PRO B O 1
ATOM 3374 N N . ALA B 1 153 ? -1.405 24.688 19.562 1 97.75 153 ALA B N 1
ATOM 3375 C CA . ALA B 1 153 ? -2.678 24.047 19.891 1 97.75 153 ALA B CA 1
ATOM 3376 C C . ALA B 1 153 ? -2.551 22.516 19.844 1 97.75 153 ALA B C 1
ATOM 3378 O O . ALA B 1 153 ? -3.436 21.812 20.328 1 97.75 153 ALA B O 1
ATOM 3379 N N . PHE B 1 154 ? -1.468 22.062 19.344 1 97.94 154 PHE B N 1
ATOM 3380 C CA . PHE B 1 154 ? -1.24 20.625 19.203 1 97.94 154 PHE B CA 1
ATOM 3381 C C . PHE B 1 154 ? -0.136 20.156 20.141 1 97.94 154 PHE B C 1
ATOM 3383 O O . PHE B 1 154 ? 0.689 20.953 20.594 1 97.94 154 PHE B O 1
ATOM 3390 N N . ASP B 1 155 ? -0.162 18.859 20.453 1 96.25 155 ASP B N 1
ATOM 3391 C CA . ASP B 1 155 ? 0.879 18.219 21.25 1 96.25 155 ASP B CA 1
ATOM 3392 C C . ASP B 1 155 ? 2.256 18.422 20.625 1 96.25 155 ASP B C 1
ATOM 3394 O O . ASP B 1 155 ? 2.49 18.016 19.484 1 96.25 155 ASP B O 1
ATOM 3398 N N . ALA B 1 156 ? 3.186 18.984 21.359 1 94.94 156 ALA B N 1
ATOM 3399 C CA . ALA B 1 156 ? 4.496 19.391 20.859 1 94.94 156 ALA B CA 1
ATOM 3400 C C . ALA B 1 156 ? 5.344 18.172 20.5 1 94.94 156 ALA B C 1
ATOM 3402 O O . ALA B 1 156 ? 6.281 18.281 19.703 1 94.94 156 ALA B O 1
ATOM 3403 N N . ASP B 1 157 ? 5.051 17 20.984 1 91.56 157 ASP B N 1
ATOM 3404 C CA . ASP B 1 157 ? 5.875 15.805 20.781 1 91.56 157 ASP B CA 1
ATOM 3405 C C . ASP B 1 157 ? 5.297 14.914 19.688 1 91.56 157 ASP B C 1
ATOM 3407 O O . ASP B 1 157 ? 5.777 13.805 19.469 1 91.56 157 ASP B O 1
ATOM 3411 N N . ARG B 1 158 ? 4.266 15.461 19.031 1 92.94 158 ARG B N 1
ATOM 3412 C CA . ARG B 1 158 ? 3.592 14.641 18.031 1 92.94 158 ARG B CA 1
ATOM 3413 C C . ARG B 1 158 ? 3.512 15.367 16.688 1 92.94 158 ARG B C 1
ATOM 3415 O O . ARG B 1 158 ? 3.668 16.594 16.625 1 92.94 158 ARG B O 1
ATOM 3422 N N . PRO B 1 159 ? 3.357 14.672 15.672 1 94.44 159 PRO B N 1
ATOM 3423 C CA . PRO B 1 159 ? 3.359 15.297 14.344 1 94.44 159 PRO B CA 1
ATOM 3424 C C . PRO B 1 159 ? 2.113 16.141 14.086 1 94.44 159 PRO B C 1
ATOM 3426 O O . PRO B 1 159 ? 1.072 15.914 14.711 1 94.44 159 PRO B O 1
ATOM 3429 N N . ILE B 1 160 ? 2.271 17.109 13.273 1 97.5 160 ILE B N 1
ATOM 3430 C CA . ILE B 1 160 ? 1.199 17.875 12.641 1 97.5 160 ILE B CA 1
ATOM 3431 C C . ILE B 1 160 ? 1.209 17.625 11.133 1 97.5 160 ILE B C 1
ATOM 3433 O O . ILE B 1 160 ? 2.256 17.719 10.492 1 97.5 160 ILE B O 1
ATOM 3437 N N . ALA B 1 161 ? 0.148 17.219 10.617 1 97.94 161 ALA B N 1
ATOM 3438 C CA . ALA B 1 161 ? 0.064 16.953 9.188 1 97.94 161 ALA B CA 1
ATOM 3439 C C . ALA B 1 161 ? -0.524 18.141 8.43 1 97.94 161 ALA B C 1
ATOM 3441 O O . ALA B 1 161 ? -1.515 18.734 8.867 1 97.94 161 ALA B O 1
ATOM 3442 N N . LEU B 1 162 ? 0.081 18.531 7.379 1 98.31 162 LEU B N 1
ATOM 3443 C CA . LEU B 1 162 ? -0.386 19.609 6.504 1 98.31 162 LEU B CA 1
ATOM 3444 C C . LEU B 1 162 ? -0.788 19.047 5.141 1 98.31 162 LEU B C 1
ATOM 3446 O O . LEU B 1 162 ? 0.041 18.484 4.426 1 98.31 162 LEU B O 1
ATOM 3450 N N . GLY B 1 163 ? -2.012 19.219 4.789 1 97.94 163 GLY B N 1
ATOM 3451 C CA . GLY B 1 163 ? -2.541 18.719 3.535 1 97.94 163 GLY B CA 1
ATOM 3452 C C . GLY B 1 163 ? -2.35 19.688 2.377 1 97.94 163 GLY B C 1
ATOM 3453 O O . GLY B 1 163 ? -1.985 20.844 2.578 1 97.94 163 GLY B O 1
ATOM 3454 N N . PRO B 1 164 ? -2.557 19.219 1.213 1 96.44 164 PRO B N 1
ATOM 3455 C CA . PRO B 1 164 ? -2.418 20.062 0.023 1 96.44 164 PRO B CA 1
ATOM 3456 C C . PRO B 1 164 ? -3.559 21.062 -0.123 1 96.44 164 PRO B C 1
ATOM 3458 O O . PRO B 1 164 ? -4.664 20.828 0.373 1 96.44 164 PRO B O 1
ATOM 3461 N N . GLN B 1 165 ? -3.23 22.125 -0.784 1 95.81 165 GLN B N 1
ATOM 3462 C CA . GLN B 1 165 ? -4.281 23.062 -1.156 1 95.81 165 GLN B CA 1
ATOM 3463 C C . GLN B 1 165 ? -5.094 22.547 -2.338 1 95.81 165 GLN B C 1
ATOM 3465 O O . GLN B 1 165 ? -4.531 22.062 -3.32 1 95.81 165 GLN B O 1
ATOM 3470 N N . ARG B 1 166 ? -6.367 22.547 -2.152 1 96.06 166 ARG B N 1
ATOM 3471 C CA . ARG B 1 166 ? -7.293 22.047 -3.166 1 96.06 166 ARG B CA 1
ATOM 3472 C C . ARG B 1 166 ? -8.516 22.938 -3.277 1 96.06 166 ARG B C 1
ATOM 3474 O O . ARG B 1 166 ? -8.664 23.906 -2.516 1 96.06 166 ARG B O 1
ATOM 3481 N N . THR B 1 167 ? -9.375 22.578 -4.289 1 96.06 167 THR B N 1
ATOM 3482 C CA . THR B 1 167 ? -10.547 23.422 -4.512 1 96.06 167 THR B CA 1
ATOM 3483 C C . THR B 1 167 ? -11.828 22.594 -4.418 1 96.06 167 THR B C 1
ATOM 3485 O O . THR B 1 167 ? -11.836 21.406 -4.754 1 96.06 167 THR B O 1
ATOM 3488 N N . GLY B 1 168 ? -12.859 23.219 -3.904 1 95.81 168 GLY B N 1
ATOM 3489 C CA . GLY B 1 168 ? -14.188 22.641 -3.902 1 95.81 168 GLY B CA 1
ATOM 3490 C C . GLY B 1 168 ? -14.352 21.531 -2.879 1 95.81 168 GLY B C 1
ATOM 3491 O O . GLY B 1 168 ? -13.438 21.25 -2.104 1 95.81 168 GLY B O 1
ATOM 3492 N N . ALA B 1 169 ? -15.547 20.969 -2.896 1 95.69 169 ALA B N 1
ATOM 3493 C CA . ALA B 1 169 ? -15.906 19.938 -1.927 1 95.69 169 ALA B CA 1
ATOM 3494 C C . ALA B 1 169 ? -15.016 18.719 -2.088 1 95.69 169 ALA B C 1
ATOM 3496 O O . ALA B 1 169 ? -14.562 18.141 -1.1 1 95.69 169 ALA B O 1
ATOM 3497 N N . GLU B 1 170 ? -14.805 18.375 -3.277 1 96.31 170 GLU B N 1
ATOM 3498 C CA . GLU B 1 170 ? -13.93 17.234 -3.545 1 96.31 170 GLU B CA 1
ATOM 3499 C C . GLU B 1 170 ? -12.508 17.516 -3.062 1 96.31 170 GLU B C 1
ATOM 3501 O O . GLU B 1 170 ? -11.875 16.641 -2.463 1 96.31 170 GLU B O 1
ATOM 3506 N N . GLY B 1 171 ? -12.086 18.656 -3.396 1 96.81 171 GLY B N 1
ATOM 3507 C CA . GLY B 1 171 ? -10.773 19.047 -2.922 1 96.81 171 GLY B CA 1
ATOM 3508 C C . GLY B 1 171 ? -10.656 19.047 -1.409 1 96.81 171 GLY B C 1
ATOM 3509 O O . GLY B 1 171 ? -9.648 18.594 -0.858 1 96.81 171 GLY B O 1
ATOM 3510 N N . ALA B 1 172 ? -11.633 19.516 -0.774 1 97.56 172 ALA B N 1
ATOM 3511 C CA . ALA B 1 172 ? -11.664 19.516 0.686 1 97.56 172 ALA B CA 1
ATOM 3512 C C . ALA B 1 172 ? -11.586 18.094 1.237 1 97.56 172 ALA B C 1
ATOM 3514 O O . ALA B 1 172 ? -10.797 17.812 2.145 1 97.56 172 ALA B O 1
ATOM 3515 N N . MET B 1 173 ? -12.367 17.266 0.689 1 97.56 173 MET B N 1
ATOM 3516 C CA . MET B 1 173 ? -12.367 15.867 1.098 1 97.56 173 MET B CA 1
ATOM 3517 C C . MET B 1 173 ? -10.984 15.25 0.93 1 97.56 173 MET B C 1
ATOM 3519 O O . MET B 1 173 ? -10.477 14.594 1.845 1 97.56 173 MET B O 1
ATOM 3523 N N . ARG B 1 174 ? -10.398 15.492 -0.137 1 97.75 174 ARG B N 1
ATOM 3524 C CA . ARG B 1 174 ? -9.094 14.906 -0.439 1 97.75 174 ARG B CA 1
ATOM 3525 C C . ARG B 1 174 ? -8.016 15.461 0.493 1 97.75 174 ARG B C 1
ATOM 3527 O O . ARG B 1 174 ? -7.121 14.727 0.913 1 97.75 174 ARG B O 1
ATOM 3534 N N . SER B 1 175 ? -8.062 16.703 0.742 1 98.06 175 SER B N 1
ATOM 3535 C CA . SER B 1 175 ? -7.102 17.297 1.664 1 98.06 175 SER B CA 1
ATOM 3536 C C . SER B 1 175 ? -7.258 16.734 3.07 1 98.06 175 SER B C 1
ATOM 3538 O O . SER B 1 175 ? -6.27 16.391 3.719 1 98.06 175 SER B O 1
ATOM 3540 N N . VAL B 1 176 ? -8.477 16.609 3.533 1 98.12 176 VAL B N 1
ATOM 3541 C CA . VAL B 1 176 ? -8.766 16.078 4.855 1 98.12 176 VAL B CA 1
ATOM 3542 C C . VAL B 1 176 ? -8.273 14.625 4.938 1 98.12 176 VAL B C 1
ATOM 3544 O O . VAL B 1 176 ? -7.578 14.25 5.879 1 98.12 176 VAL B O 1
ATOM 3547 N N . GLN B 1 177 ? -8.586 13.898 3.945 1 97.62 177 GLN B N 1
ATOM 3548 C CA . GLN B 1 177 ? -8.172 12.508 3.916 1 97.62 177 GLN B CA 1
ATOM 3549 C C . GLN B 1 177 ? -6.652 12.383 3.92 1 97.62 177 GLN B C 1
ATOM 3551 O O . GLN B 1 177 ? -6.09 11.594 4.68 1 97.62 177 GLN B O 1
ATOM 3556 N N . ALA B 1 178 ? -6.066 13.133 3.09 1 98 178 ALA B N 1
ATOM 3557 C CA . ALA B 1 178 ? -4.609 13.086 3 1 98 178 ALA B CA 1
ATOM 3558 C C . ALA B 1 178 ? -3.969 13.383 4.355 1 98 178 ALA B C 1
ATOM 3560 O O . ALA B 1 178 ? -3.006 12.719 4.746 1 98 178 ALA B O 1
ATOM 3561 N N . THR B 1 179 ? -4.453 14.32 5.023 1 97.88 179 THR B N 1
ATOM 3562 C CA . THR B 1 179 ? -3.889 14.719 6.309 1 97.88 179 THR B CA 1
ATOM 3563 C C . THR B 1 179 ? -4.074 13.617 7.344 1 97.88 179 THR B C 1
ATOM 3565 O O . THR B 1 179 ? -3.168 13.336 8.133 1 97.88 179 THR B O 1
ATOM 3568 N N . LEU B 1 180 ? -5.195 13.008 7.324 1 96.38 180 LEU B N 1
ATOM 3569 C CA . LEU B 1 180 ? -5.457 11.93 8.273 1 96.38 180 LEU B CA 1
ATOM 3570 C C . LEU B 1 180 ? -4.57 10.727 7.988 1 96.38 180 LEU B C 1
ATOM 3572 O O . LEU B 1 180 ? -4.012 10.125 8.914 1 96.38 180 LEU B O 1
ATOM 3576 N N . TYR B 1 181 ? -4.469 10.359 6.734 1 96.25 181 TYR B N 1
ATOM 3577 C CA . TYR B 1 181 ? -3.561 9.281 6.355 1 96.25 181 TYR B CA 1
ATOM 3578 C C . TYR B 1 181 ? -2.127 9.617 6.75 1 96.25 181 TYR B C 1
ATOM 3580 O O . TYR B 1 181 ? -1.366 8.734 7.152 1 96.25 181 TYR B O 1
ATOM 3588 N N . CYS B 1 182 ? -1.79 10.836 6.598 1 96.75 182 CYS B N 1
ATOM 3589 C CA . CYS B 1 182 ? -0.445 11.289 6.938 1 96.75 182 CYS B CA 1
ATOM 3590 C C . CYS B 1 182 ? -0.165 11.109 8.422 1 96.75 182 CYS B C 1
ATOM 3592 O O . CYS B 1 182 ? 0.902 10.625 8.805 1 96.75 182 CYS B O 1
ATOM 3594 N N . LEU B 1 183 ? -1.1 11.438 9.258 1 95.06 183 LEU B N 1
ATOM 3595 C CA . LEU B 1 183 ? -0.946 11.234 10.688 1 95.06 183 LEU B CA 1
ATOM 3596 C C . LEU B 1 183 ? -0.793 9.758 11.016 1 95.06 183 LEU B C 1
ATOM 3598 O O . LEU B 1 183 ? 0.031 9.383 11.852 1 95.06 183 LEU B O 1
ATOM 3602 N N . LYS B 1 184 ? -1.573 8.984 10.336 1 93.69 184 LYS B N 1
ATOM 3603 C CA . LYS B 1 184 ? -1.509 7.543 10.547 1 93.69 184 LYS B CA 1
ATOM 3604 C C . LYS B 1 184 ? -0.161 6.984 10.109 1 93.69 184 LYS B C 1
ATOM 3606 O O . LYS B 1 184 ? 0.334 6.012 10.688 1 93.69 184 LYS B O 1
ATOM 3611 N N . ALA B 1 185 ? 0.415 7.555 9.102 1 94.88 185 ALA B N 1
ATOM 3612 C CA . ALA B 1 185 ? 1.66 7.078 8.508 1 94.88 185 ALA B CA 1
ATOM 3613 C C . ALA B 1 185 ? 2.869 7.547 9.312 1 94.88 185 ALA B C 1
ATOM 3615 O O . ALA B 1 185 ? 3.961 6.988 9.188 1 94.88 185 ALA B O 1
ATOM 3616 N N . ALA B 1 186 ? 2.74 8.562 10.141 1 94.06 186 ALA B N 1
ATOM 3617 C CA . ALA B 1 186 ? 3.828 9.281 10.797 1 94.06 186 ALA B CA 1
ATOM 3618 C C . ALA B 1 186 ? 4.703 8.328 11.602 1 94.06 186 ALA B C 1
ATOM 3620 O O . ALA B 1 186 ? 5.934 8.438 11.586 1 94.06 186 ALA B O 1
ATOM 3621 N N . PRO B 1 187 ? 4.152 7.309 12.266 1 91.69 187 PRO B N 1
ATOM 3622 C CA . PRO B 1 187 ? 4.996 6.414 13.07 1 91.69 187 PRO B CA 1
ATOM 3623 C C . PRO B 1 187 ? 6.016 5.656 12.219 1 91.69 187 PRO B C 1
ATOM 3625 O O . PRO B 1 187 ? 7.109 5.336 12.703 1 91.69 187 PRO B O 1
ATOM 3628 N N . ALA B 1 188 ? 5.664 5.355 11.031 1 93 188 ALA B N 1
ATOM 3629 C CA . ALA B 1 188 ? 6.586 4.66 10.133 1 93 188 ALA B CA 1
ATOM 3630 C C . ALA B 1 188 ? 7.773 5.547 9.773 1 93 188 ALA B C 1
ATOM 3632 O O . ALA B 1 188 ? 8.898 5.062 9.641 1 93 188 ALA B O 1
ATOM 3633 N N . LEU B 1 189 ? 7.492 6.82 9.617 1 90.81 189 LEU B N 1
ATOM 3634 C CA . LEU B 1 189 ? 8.531 7.766 9.227 1 90.81 189 LEU B CA 1
ATOM 3635 C C . LEU B 1 189 ? 9.438 8.094 10.406 1 90.81 189 LEU B C 1
ATOM 3637 O O . LEU B 1 189 ? 10.648 8.273 10.242 1 90.81 189 LEU B O 1
ATOM 3641 N N . ALA B 1 190 ? 8.891 8.195 11.531 1 80.81 190 ALA B N 1
ATOM 3642 C CA . ALA B 1 190 ? 9.641 8.547 12.734 1 80.81 190 ALA B CA 1
ATOM 3643 C C . ALA B 1 190 ? 10.75 7.531 13.008 1 80.81 190 ALA B C 1
ATOM 3645 O O . ALA B 1 190 ? 11.797 7.879 13.562 1 80.81 190 ALA B O 1
ATOM 3646 N N . ALA B 1 191 ? 10.547 6.344 12.547 1 70 191 ALA B N 1
ATOM 3647 C CA . ALA B 1 191 ? 11.523 5.281 12.773 1 70 191 ALA B CA 1
ATOM 3648 C C . ALA B 1 191 ? 12.695 5.398 11.805 1 70 191 ALA B C 1
ATOM 3650 O O . ALA B 1 191 ? 13.781 4.883 12.07 1 70 191 ALA B O 1
ATOM 3651 N N . THR B 1 192 ? 12.43 5.988 10.688 1 66.5 192 THR B N 1
ATOM 3652 C CA . THR B 1 192 ? 13.445 6.035 9.648 1 66.5 192 THR B CA 1
ATOM 3653 C C . THR B 1 192 ? 14.148 7.391 9.633 1 66.5 192 THR B C 1
ATOM 3655 O O . THR B 1 192 ? 15.211 7.539 9.023 1 66.5 192 THR B O 1
ATOM 3658 N N . ALA B 1 193 ? 13.438 8.328 10.297 1 65 193 ALA B N 1
ATOM 3659 C CA . ALA B 1 193 ? 13.992 9.68 10.266 1 65 193 ALA B CA 1
ATOM 3660 C C . ALA B 1 193 ? 14.516 10.086 11.641 1 65 193 ALA B C 1
ATOM 3662 O O . ALA B 1 193 ? 14.062 9.578 12.664 1 65 193 ALA B O 1
ATOM 3663 N N . GLN B 1 194 ? 15.602 10.797 11.695 1 64.06 194 GLN B N 1
ATOM 3664 C CA . GLN B 1 194 ? 16.078 11.344 12.953 1 64.06 194 GLN B CA 1
ATOM 3665 C C . GLN B 1 194 ? 15.016 12.219 13.617 1 64.06 194 GLN B C 1
ATOM 3667 O O . GLN B 1 194 ? 14.797 12.133 14.828 1 64.06 194 GLN B O 1
ATOM 3672 N N . SER B 1 195 ? 14.398 13.117 12.875 1 79.19 195 SER B N 1
ATOM 3673 C CA . SER B 1 195 ? 13.289 13.945 13.32 1 79.19 195 SER B CA 1
ATOM 3674 C C . SER B 1 195 ? 12.297 14.195 12.195 1 79.19 195 SER B C 1
ATOM 3676 O O . SER B 1 195 ? 12.688 14.336 11.031 1 79.19 195 SER B O 1
ATOM 3678 N N . LEU B 1 196 ? 11.062 14.031 12.57 1 87.38 196 LEU B N 1
ATOM 3679 C CA . LEU B 1 196 ? 10.039 14.32 11.562 1 87.38 196 LEU B CA 1
ATOM 3680 C C . LEU B 1 196 ? 9.859 15.82 11.391 1 87.38 196 LEU B C 1
ATOM 3682 O O . LEU B 1 196 ? 9.875 16.562 12.367 1 87.38 196 LEU B O 1
ATOM 3686 N N . PRO B 1 197 ? 9.789 16.203 10.172 1 89.19 197 PRO B N 1
ATOM 3687 C CA . PRO B 1 197 ? 9.422 17.609 9.977 1 89.19 197 PRO B CA 1
ATOM 3688 C C . PRO B 1 197 ? 8.094 17.969 10.648 1 89.19 197 PRO B C 1
ATOM 3690 O O . PRO B 1 197 ? 7.199 17.125 10.75 1 89.19 197 PRO B O 1
ATOM 3693 N N . ARG B 1 198 ? 8.055 19.234 11.148 1 92.88 198 ARG B N 1
ATOM 3694 C CA . ARG B 1 198 ? 6.836 19.75 11.758 1 92.88 198 ARG B CA 1
ATOM 3695 C C . ARG B 1 198 ? 6.469 21.125 11.172 1 92.88 198 ARG B C 1
ATOM 3697 O O . ARG B 1 198 ? 7.02 22.141 11.578 1 92.88 198 ARG B O 1
ATOM 3704 N N . PRO B 1 199 ? 5.582 21.141 10.188 1 95.62 199 PRO B N 1
ATOM 3705 C CA . PRO B 1 199 ? 4.582 20.109 9.898 1 95.62 199 PRO B CA 1
ATOM 3706 C C . PRO B 1 199 ? 5.098 19.031 8.945 1 95.62 199 PRO B C 1
ATOM 3708 O O . PRO B 1 199 ? 6.012 19.297 8.156 1 95.62 199 PRO B O 1
ATOM 3711 N N . LEU B 1 200 ? 4.57 17.875 9.102 1 95.94 200 LEU B N 1
ATOM 3712 C CA . LEU B 1 200 ? 4.727 16.812 8.109 1 95.94 200 LEU B CA 1
ATOM 3713 C C . LEU B 1 200 ? 3.789 17.031 6.93 1 95.94 200 LEU B C 1
ATOM 3715 O O . LEU B 1 200 ? 2.566 17.016 7.09 1 95.94 200 LEU B O 1
ATOM 3719 N N . ARG B 1 201 ? 4.34 17.281 5.762 1 96.56 201 ARG B N 1
ATOM 3720 C CA . ARG B 1 201 ? 3.51 17.422 4.57 1 96.56 201 ARG B CA 1
ATOM 3721 C C . ARG B 1 201 ? 3.064 16.062 4.047 1 96.56 201 ARG B C 1
ATOM 3723 O O . ARG B 1 201 ? 3.797 15.078 4.156 1 96.56 201 ARG B O 1
ATOM 3730 N N . THR B 1 202 ? 1.931 16.031 3.422 1 96.25 202 THR B N 1
ATOM 3731 C CA . THR B 1 202 ? 1.363 14.758 2.971 1 96.25 202 THR B CA 1
ATOM 3732 C C . THR B 1 202 ? 2.248 14.117 1.905 1 96.25 202 THR B C 1
ATOM 3734 O O . THR B 1 202 ? 2.301 12.891 1.79 1 96.25 202 THR B O 1
ATOM 3737 N N . ASP B 1 203 ? 3.023 14.891 1.17 1 94.25 203 ASP B N 1
ATOM 3738 C CA . ASP B 1 203 ? 3.877 14.352 0.12 1 94.25 203 ASP B CA 1
ATOM 3739 C C . ASP B 1 203 ? 5.141 13.727 0.708 1 94.25 203 ASP B C 1
ATOM 3741 O O . ASP B 1 203 ? 5.867 13.008 0.017 1 94.25 203 ASP B O 1
ATOM 3745 N N . ASP B 1 204 ? 5.383 13.969 2.033 1 93.75 204 ASP B N 1
ATOM 3746 C CA . ASP B 1 204 ? 6.531 13.367 2.703 1 93.75 204 ASP B CA 1
ATOM 3747 C C . ASP B 1 204 ? 6.293 11.883 2.975 1 93.75 204 ASP B C 1
ATOM 3749 O O . ASP B 1 204 ? 7.238 11.133 3.223 1 93.75 204 ASP B O 1
ATOM 3753 N N . ALA B 1 205 ? 5.012 11.445 2.889 1 96.19 205 ALA B N 1
ATOM 3754 C CA . ALA B 1 205 ? 4.656 10.117 3.383 1 96.19 205 ALA B CA 1
ATOM 3755 C C . ALA B 1 205 ? 3.963 9.297 2.299 1 96.19 205 ALA B C 1
ATOM 3757 O O . ALA B 1 205 ? 3.1 8.469 2.598 1 96.19 205 ALA B O 1
ATOM 3758 N N . LEU B 1 206 ? 4.316 9.5 1.055 1 97.62 206 LEU B N 1
ATOM 3759 C CA . LEU B 1 206 ? 3.57 8.945 -0.07 1 97.62 206 LEU B CA 1
ATOM 3760 C C . LEU B 1 206 ? 3.535 7.426 -0.005 1 97.62 206 LEU B C 1
ATOM 3762 O O . LEU B 1 206 ? 2.461 6.82 -0.056 1 97.62 206 LEU B O 1
ATOM 3766 N N . PRO B 1 207 ? 4.727 6.699 0.189 1 97.38 207 PRO B N 1
ATOM 3767 C CA . PRO B 1 207 ? 4.66 5.234 0.204 1 97.38 207 PRO B CA 1
ATOM 3768 C C . PRO B 1 207 ? 3.83 4.691 1.364 1 97.38 207 PRO B C 1
ATOM 3770 O O . PRO B 1 207 ? 3.018 3.785 1.175 1 97.38 207 PRO B O 1
ATOM 3773 N N . GLU B 1 208 ? 3.994 5.297 2.537 1 96.81 208 GLU B N 1
ATOM 3774 C CA . GLU B 1 208 ? 3.295 4.832 3.73 1 96.81 208 GLU B CA 1
ATOM 3775 C C . GLU B 1 208 ? 1.792 5.074 3.621 1 96.81 208 GLU B C 1
ATOM 3777 O O . GLU B 1 208 ? 0.991 4.215 4 1 96.81 208 GLU B O 1
ATOM 3782 N N . ARG B 1 209 ? 1.481 6.27 3.098 1 97.25 209 ARG B N 1
ATOM 3783 C CA . ARG B 1 209 ? 0.069 6.562 2.873 1 97.25 209 ARG B CA 1
ATOM 3784 C C . ARG B 1 209 ? -0.537 5.594 1.862 1 97.25 209 ARG B C 1
ATOM 3786 O O . ARG B 1 209 ? -1.645 5.094 2.062 1 97.25 209 ARG B O 1
ATOM 3793 N N . ALA B 1 210 ? 0.161 5.27 0.82 1 97.62 210 ALA B N 1
ATOM 3794 C CA . ALA B 1 210 ? -0.312 4.316 -0.181 1 97.62 210 ALA B CA 1
ATOM 3795 C C . ALA B 1 210 ? -0.52 2.934 0.431 1 97.62 210 ALA B C 1
ATOM 3797 O O . ALA B 1 210 ? -1.513 2.262 0.14 1 97.62 210 ALA B O 1
ATOM 3798 N N . LEU B 1 211 ? 0.371 2.537 1.276 1 96.88 211 LEU B N 1
ATOM 3799 C CA . LEU B 1 211 ? 0.342 1.214 1.889 1 96.88 211 LEU B CA 1
ATOM 3800 C C . LEU B 1 211 ? -0.915 1.033 2.734 1 96.88 211 LEU B C 1
ATOM 3802 O O . LEU B 1 211 ? -1.407 -0.086 2.889 1 96.88 211 LEU B O 1
ATOM 3806 N N . ILE B 1 212 ? -1.411 2.145 3.225 1 94.5 212 ILE B N 1
ATOM 3807 C CA . ILE B 1 212 ? -2.547 1.979 4.125 1 94.5 212 ILE B CA 1
ATOM 3808 C C . ILE B 1 212 ? -3.826 2.439 3.434 1 94.5 212 ILE B C 1
ATOM 3810 O O . ILE B 1 212 ? -4.824 2.736 4.094 1 94.5 212 ILE B O 1
ATOM 3814 N N . GLY B 1 213 ? -3.787 2.578 2.113 1 93.62 213 GLY B N 1
ATOM 3815 C CA . GLY B 1 213 ? -5.027 2.635 1.357 1 93.62 213 GLY B CA 1
ATOM 3816 C C . GLY B 1 213 ? -5.344 4.023 0.834 1 93.62 213 GLY B C 1
ATOM 3817 O O . GLY B 1 213 ? -6.445 4.266 0.331 1 93.62 213 GLY B O 1
ATOM 3818 N N . ASP B 1 214 ? -4.457 4.988 0.937 1 95.56 214 ASP B N 1
ATOM 3819 C CA . ASP B 1 214 ? -4.676 6.324 0.396 1 95.56 214 ASP B CA 1
ATOM 3820 C C . ASP B 1 214 ? -4.543 6.332 -1.125 1 95.56 214 ASP B 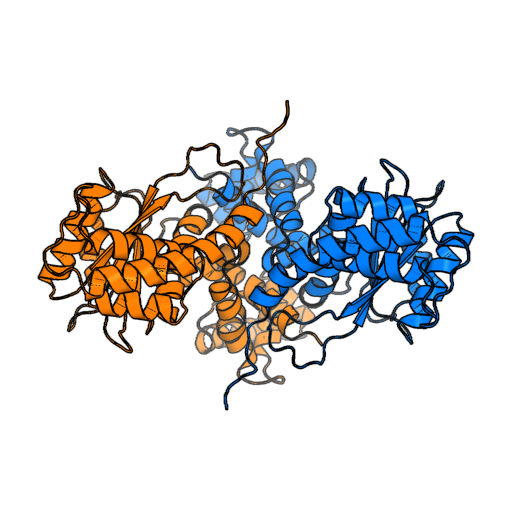C 1
ATOM 3822 O O . ASP B 1 214 ? -3.43 6.344 -1.657 1 95.56 214 ASP B O 1
ATOM 3826 N N . GLU B 1 215 ? -5.582 6.484 -1.785 1 93.94 215 GLU B N 1
ATOM 3827 C CA . GLU B 1 215 ? -5.605 6.426 -3.244 1 93.94 215 GLU B CA 1
ATOM 3828 C C . GLU B 1 215 ? -4.898 7.633 -3.855 1 93.94 215 GLU B C 1
ATOM 3830 O O . GLU B 1 215 ? -4.27 7.523 -4.91 1 93.94 215 GLU B O 1
ATOM 3835 N N . ASP B 1 216 ? -5.02 8.75 -3.191 1 95.5 216 ASP B N 1
ATOM 3836 C CA . ASP B 1 216 ? -4.359 9.945 -3.707 1 95.5 216 ASP B CA 1
ATOM 3837 C C . ASP B 1 216 ? -2.842 9.789 -3.678 1 95.5 216 ASP B C 1
ATOM 3839 O O . ASP B 1 216 ? -2.148 10.242 -4.594 1 95.5 216 ASP B O 1
ATOM 3843 N N . ALA B 1 217 ? -2.375 9.203 -2.6 1 97.94 217 ALA B N 1
ATOM 3844 C CA . ALA B 1 217 ? -0.939 8.953 -2.514 1 97.94 217 ALA B CA 1
ATOM 3845 C C . ALA B 1 217 ? -0.484 7.988 -3.607 1 97.94 217 ALA B C 1
ATOM 3847 O O . ALA B 1 217 ? 0.553 8.203 -4.238 1 97.94 217 ALA B O 1
ATOM 3848 N N . ARG B 1 218 ? -1.233 6.926 -3.852 1 96.81 218 ARG B N 1
ATOM 3849 C CA . ARG B 1 218 ? -0.925 5.984 -4.926 1 96.81 218 ARG B CA 1
ATOM 3850 C C . ARG B 1 218 ? -0.88 6.691 -6.277 1 96.81 218 ARG B C 1
ATOM 3852 O O .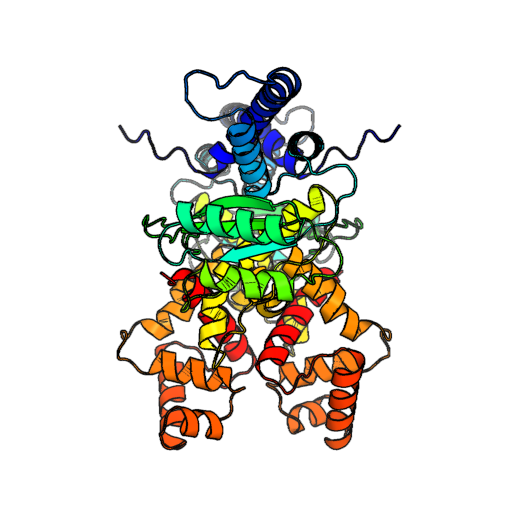 ARG B 1 218 ? 0.061 6.5 -7.047 1 96.81 218 ARG B O 1
ATOM 3859 N N . ASP B 1 219 ? -1.886 7.504 -6.469 1 95.88 219 ASP B N 1
ATOM 3860 C CA . ASP B 1 219 ? -1.975 8.234 -7.734 1 95.88 219 ASP B CA 1
ATOM 3861 C C . ASP B 1 219 ? -0.779 9.164 -7.918 1 95.88 219 ASP B C 1
ATOM 3863 O O . ASP B 1 219 ? -0.23 9.266 -9.016 1 95.88 219 ASP B O 1
ATOM 3867 N N . GLU B 1 220 ? -0.439 9.828 -6.855 1 96.69 220 GLU B N 1
ATOM 3868 C CA . GLU B 1 220 ? 0.698 10.734 -6.926 1 96.69 220 GLU B CA 1
ATOM 3869 C C . GLU B 1 220 ? 1.994 9.984 -7.203 1 96.69 220 GLU B C 1
ATOM 3871 O O . GLU B 1 220 ? 2.832 10.445 -7.98 1 96.69 220 GLU B O 1
ATOM 3876 N N . LEU B 1 221 ? 2.197 8.828 -6.598 1 97.69 221 LEU B N 1
ATOM 3877 C CA . LEU B 1 221 ? 3.375 8 -6.844 1 97.69 221 LEU B CA 1
ATOM 3878 C C . LEU B 1 221 ? 3.441 7.57 -8.305 1 97.69 221 LEU B C 1
ATOM 3880 O O . LEU B 1 221 ? 4.52 7.57 -8.906 1 97.69 221 LEU B O 1
ATOM 3884 N N . ILE B 1 222 ? 2.311 7.285 -8.875 1 96.5 222 ILE B N 1
ATOM 3885 C CA . ILE B 1 222 ? 2.26 6.812 -10.258 1 96.5 222 ILE B CA 1
ATOM 3886 C C . ILE B 1 222 ? 2.432 7.988 -11.211 1 96.5 222 ILE B C 1
ATOM 3888 O O . ILE B 1 222 ? 3.346 7.996 -12.039 1 96.5 222 ILE B O 1
ATOM 3892 N N . ARG B 1 223 ? 1.657 9.016 -11.039 1 95.88 223 ARG B N 1
ATOM 3893 C CA . ARG B 1 223 ? 1.559 10.078 -12.039 1 95.88 223 ARG B CA 1
ATOM 3894 C C . ARG B 1 223 ? 2.719 11.062 -11.906 1 95.88 223 ARG B C 1
ATOM 3896 O O . ARG B 1 223 ? 3.25 11.539 -12.914 1 95.88 223 ARG B O 1
ATOM 3903 N N . VAL B 1 224 ? 3.062 11.344 -10.688 1 96.44 224 VAL B N 1
ATOM 3904 C CA . VAL B 1 224 ? 4.047 12.398 -10.484 1 96.44 224 VAL B CA 1
ATOM 3905 C C . VAL B 1 224 ? 5.445 11.789 -10.375 1 96.44 224 VAL B C 1
ATOM 3907 O O . VAL B 1 224 ? 6.328 12.102 -11.18 1 96.44 224 VAL B O 1
ATOM 3910 N N . VAL B 1 225 ? 5.652 10.867 -9.453 1 97.19 225 VAL B N 1
ATOM 3911 C CA . VAL B 1 225 ? 6.992 10.352 -9.203 1 97.19 225 VAL B CA 1
ATOM 3912 C C . VAL B 1 225 ? 7.414 9.43 -10.344 1 97.19 225 VAL B C 1
ATOM 3914 O O . VAL B 1 225 ? 8.391 9.703 -11.039 1 97.19 225 VAL B O 1
ATOM 3917 N N . TYR B 1 226 ? 6.664 8.359 -10.578 1 96.75 226 TYR B N 1
ATOM 3918 C CA . TYR B 1 226 ? 6.973 7.469 -11.688 1 96.75 226 TYR B CA 1
ATOM 3919 C C . TYR B 1 226 ? 6.902 8.211 -13.016 1 96.75 226 TYR B C 1
ATOM 3921 O O . TYR B 1 226 ? 7.734 7.992 -13.898 1 96.75 226 TYR B O 1
ATOM 3929 N N . GLY B 1 227 ? 5.914 9.07 -13.133 1 96.5 227 GLY B N 1
ATOM 3930 C CA . GLY B 1 227 ? 5.781 9.883 -14.336 1 96.5 227 GLY B CA 1
ATOM 3931 C C . GLY B 1 227 ? 7.023 10.695 -14.641 1 96.5 227 GLY B C 1
ATOM 3932 O O . GLY B 1 227 ? 7.395 10.859 -15.805 1 96.5 227 GLY B O 1
ATOM 3933 N N . SER B 1 228 ? 7.625 11.25 -13.633 1 97 228 SER B N 1
ATOM 3934 C CA . SER B 1 228 ? 8.82 12.062 -13.828 1 97 228 SER B CA 1
ATOM 3935 C C . SER B 1 228 ? 9.969 11.227 -14.383 1 97 228 SER B C 1
ATOM 3937 O O . SER B 1 228 ? 10.828 11.75 -15.094 1 97 228 SER B O 1
ATOM 3939 N N . LEU B 1 229 ? 9.992 9.914 -14.078 1 96.38 229 LEU B N 1
ATOM 3940 C CA . LEU B 1 229 ? 11.039 9.008 -14.555 1 96.38 229 LEU B CA 1
ATOM 3941 C C . LEU B 1 229 ? 10.812 8.648 -16.016 1 96.38 229 LEU B C 1
ATOM 3943 O O . LEU B 1 229 ? 11.75 8.266 -16.719 1 96.38 229 LEU B O 1
ATOM 3947 N N . THR B 1 230 ? 9.578 8.789 -16.469 1 95.06 230 THR B N 1
ATOM 3948 C CA . THR B 1 230 ? 9.227 8.336 -17.812 1 95.06 230 THR B CA 1
ATOM 3949 C C . THR B 1 230 ? 8.945 9.531 -18.734 1 95.06 230 THR B C 1
ATOM 3951 O O . THR B 1 230 ? 8.688 9.359 -19.922 1 95.06 230 THR B O 1
ATOM 3954 N N . ALA B 1 231 ? 9.008 10.711 -18.234 1 93 231 ALA B N 1
ATOM 3955 C CA . ALA B 1 231 ? 8.586 11.93 -18.922 1 93 231 ALA B CA 1
ATOM 3956 C C . ALA B 1 231 ? 9.383 12.141 -20.203 1 93 231 ALA B C 1
ATOM 3958 O O . ALA B 1 231 ? 8.852 12.648 -21.188 1 93 231 ALA B O 1
ATOM 3959 N N . ALA B 1 232 ? 10.586 11.711 -20.25 1 90.5 232 ALA B N 1
ATOM 3960 C CA . ALA B 1 232 ? 11.453 12.008 -21.375 1 90.5 232 ALA B CA 1
ATOM 3961 C C . ALA B 1 232 ? 11.242 11.008 -22.5 1 90.5 232 ALA B C 1
ATOM 3963 O O . ALA B 1 232 ? 11.82 11.148 -23.594 1 90.5 232 ALA B O 1
ATOM 3964 N N . GLY B 1 233 ? 10.375 9.953 -22.25 1 89.06 233 GLY B N 1
ATOM 3965 C CA . GLY B 1 233 ? 10.055 9.008 -23.312 1 89.06 233 GLY B CA 1
ATOM 3966 C C . GLY B 1 233 ? 10.711 7.652 -23.125 1 89.06 233 GLY B C 1
ATOM 3967 O O . GLY B 1 233 ? 11.547 7.48 -22.25 1 89.06 233 GLY B O 1
ATOM 3968 N N . PRO B 1 234 ? 10.367 6.746 -23.922 1 86 234 PRO B N 1
ATOM 3969 C CA . PRO B 1 234 ? 10.812 5.363 -23.75 1 86 234 PRO B CA 1
ATOM 3970 C C . PRO B 1 234 ? 12.297 5.176 -24.047 1 86 234 PRO B C 1
ATOM 3972 O O . PRO B 1 234 ? 12.922 4.246 -23.531 1 86 234 PRO B O 1
ATOM 3975 N N . ASP B 1 235 ? 12.891 6.07 -24.781 1 90.88 235 ASP B N 1
ATOM 3976 C CA . ASP B 1 235 ? 14.289 5.922 -25.172 1 90.88 235 ASP B CA 1
ATOM 3977 C C . ASP B 1 235 ? 15.219 6.535 -24.125 1 90.88 235 ASP B C 1
ATOM 3979 O O . ASP B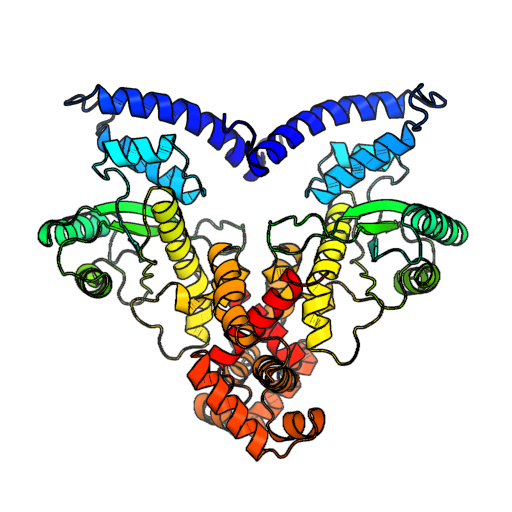 1 235 ? 16.438 6.309 -24.156 1 90.88 235 ASP B O 1
ATOM 3983 N N . ASP B 1 236 ? 14.656 7.289 -23.25 1 92.81 236 ASP B N 1
ATOM 3984 C CA . ASP B 1 236 ? 15.453 7.914 -22.203 1 92.81 236 ASP B CA 1
ATOM 3985 C C . ASP B 1 236 ? 15.922 6.883 -21.188 1 92.81 236 ASP B C 1
ATOM 3987 O O . ASP B 1 236 ? 15.141 6.035 -20.75 1 92.81 236 ASP B O 1
ATOM 3991 N N . PRO B 1 237 ? 17.172 6.918 -20.828 1 94.25 237 PRO B N 1
ATOM 3992 C CA . PRO B 1 237 ? 17.719 5.871 -19.969 1 94.25 237 PRO B CA 1
ATOM 3993 C C . PRO B 1 237 ? 17.375 6.082 -18.5 1 94.25 237 PRO B C 1
ATOM 3995 O O . PRO B 1 237 ? 17.75 5.266 -17.641 1 94.25 237 PRO B O 1
ATOM 3998 N N . THR B 1 238 ? 16.688 7.176 -18.109 1 95.5 238 THR B N 1
ATOM 3999 C CA . THR B 1 238 ? 16.453 7.562 -16.719 1 95.5 238 THR B CA 1
ATOM 4000 C C . THR B 1 238 ? 15.789 6.43 -15.953 1 95.5 238 THR B C 1
ATOM 4002 O O . THR B 1 238 ? 16.312 5.957 -14.945 1 95.5 238 THR B O 1
ATOM 4005 N N . LEU B 1 239 ? 14.672 5.953 -16.469 1 95.69 239 LEU B N 1
ATOM 4006 C CA . LEU B 1 239 ? 13.945 4.898 -15.773 1 95.69 239 LEU B CA 1
ATOM 4007 C C . LEU B 1 239 ? 14.781 3.625 -15.688 1 95.69 239 LEU B C 1
ATOM 4009 O O . LEU B 1 239 ? 14.883 3.014 -14.625 1 95.69 239 LEU B O 1
ATOM 4013 N N . LEU B 1 240 ? 15.375 3.289 -16.781 1 95.12 240 LEU B N 1
ATOM 4014 C CA . LEU B 1 240 ? 16.172 2.066 -16.812 1 95.12 240 LEU B CA 1
ATOM 4015 C C . LEU B 1 240 ? 17.328 2.143 -15.836 1 95.12 240 LEU B C 1
ATOM 4017 O O . LEU B 1 240 ? 17.578 1.191 -15.094 1 95.12 240 LEU B O 1
ATOM 4021 N N . THR B 1 241 ? 18.031 3.277 -15.797 1 96.69 241 THR B N 1
ATOM 4022 C CA . THR B 1 241 ? 19.172 3.455 -14.914 1 96.69 241 THR B CA 1
ATOM 4023 C C . THR B 1 241 ? 18.75 3.426 -13.453 1 96.69 241 THR B C 1
ATOM 4025 O O . THR B 1 241 ? 19.312 2.672 -12.656 1 96.69 241 THR B O 1
ATOM 4028 N N . VAL B 1 242 ? 17.719 4.195 -13.07 1 96.94 242 VAL B N 1
ATOM 4029 C CA . VAL B 1 242 ? 17.281 4.316 -11.688 1 96.94 242 VAL B CA 1
ATOM 4030 C C . VAL B 1 242 ? 16.734 2.975 -11.203 1 96.94 242 VAL B C 1
ATOM 4032 O O . VAL B 1 242 ? 17.078 2.514 -10.117 1 96.94 242 VAL B O 1
ATOM 4035 N N . SER B 1 243 ? 15.961 2.326 -12.031 1 95.88 243 SER B N 1
ATOM 4036 C CA . SER B 1 243 ? 15.359 1.062 -11.633 1 95.88 243 SER B CA 1
ATOM 4037 C C . SER B 1 243 ? 16.406 -0.028 -11.461 1 95.88 243 SER B C 1
ATOM 4039 O O . SER B 1 243 ? 16.344 -0.817 -10.516 1 95.88 243 SER B O 1
ATOM 4041 N N . THR B 1 244 ? 17.391 -0.104 -12.336 1 95.56 244 THR B N 1
ATOM 4042 C CA . THR B 1 244 ? 18.453 -1.104 -12.234 1 95.56 244 THR B CA 1
ATOM 4043 C C . THR B 1 244 ? 19.312 -0.857 -11.008 1 95.56 244 THR B C 1
ATOM 4045 O O . THR B 1 244 ? 19.641 -1.794 -10.273 1 95.56 244 THR B O 1
ATOM 4048 N N . PHE B 1 245 ? 19.672 0.44 -10.836 1 96.75 245 PHE B N 1
ATOM 4049 C CA . PHE B 1 245 ? 20.453 0.817 -9.672 1 96.75 245 PHE B CA 1
ATOM 4050 C C . PHE B 1 245 ? 19.781 0.373 -8.383 1 96.75 245 PHE B C 1
ATOM 4052 O O . PHE B 1 245 ? 20.406 -0.234 -7.516 1 96.75 245 PHE B O 1
ATOM 4059 N N . LEU B 1 246 ? 18.469 0.595 -8.258 1 95.19 246 LEU B N 1
ATOM 4060 C CA . LEU B 1 246 ? 17.703 0.266 -7.055 1 95.19 246 LEU B CA 1
ATOM 4061 C C . LEU B 1 246 ? 17.5 -1.24 -6.934 1 95.19 246 LEU B C 1
ATOM 4063 O O . LEU B 1 246 ? 17.531 -1.788 -5.828 1 95.19 246 LEU B O 1
ATOM 4067 N N . LYS B 1 247 ? 17.312 -1.921 -8.078 1 93 247 LYS B N 1
ATOM 4068 C CA . LYS B 1 247 ? 17.156 -3.371 -8.125 1 93 247 LYS B CA 1
ATOM 4069 C C . LYS B 1 247 ? 18.328 -4.078 -7.457 1 93 247 LYS B C 1
ATOM 4071 O O . LYS B 1 247 ? 18.156 -5.082 -6.766 1 93 247 LYS B O 1
ATOM 4076 N N . TYR B 1 248 ? 19.438 -3.5 -7.598 1 92.75 248 TYR B N 1
ATOM 4077 C CA . TYR B 1 248 ? 20.656 -4.148 -7.094 1 92.75 248 TYR B CA 1
ATOM 4078 C C . TYR B 1 248 ? 21.141 -3.471 -5.82 1 92.75 248 TYR B C 1
ATOM 4080 O O . TYR B 1 248 ? 22.344 -3.457 -5.539 1 92.75 248 TYR B O 1
ATOM 4088 N N . GLY B 1 249 ? 20.266 -2.805 -5.125 1 91.31 249 GLY B N 1
ATOM 4089 C CA . GLY B 1 249 ? 20.531 -2.314 -3.783 1 91.31 249 GLY B CA 1
ATOM 4090 C C . GLY B 1 249 ? 21.422 -1.087 -3.76 1 91.31 249 GLY B C 1
ATOM 4091 O O . GLY B 1 249 ? 22.188 -0.884 -2.812 1 91.31 249 GLY B O 1
ATOM 4092 N N . GLY B 1 250 ? 21.469 -0.401 -4.852 1 93.75 250 GLY B N 1
ATOM 4093 C CA . GLY B 1 250 ? 22.234 0.829 -4.879 1 93.75 250 GLY B CA 1
ATOM 4094 C C . GLY B 1 250 ? 23.719 0.6 -5.16 1 93.75 250 GLY B C 1
ATOM 4095 O O . GLY B 1 250 ? 24.562 1.418 -4.789 1 93.75 250 GLY B O 1
ATOM 4096 N N . SER B 1 251 ? 24.047 -0.508 -5.711 1 94 251 SER B N 1
ATOM 4097 C CA . SER B 1 251 ? 25.438 -0.796 -6.07 1 94 251 SER B CA 1
ATOM 4098 C C . SER B 1 251 ? 25.797 -0.19 -7.422 1 94 251 SER B C 1
ATOM 4100 O O . SER B 1 251 ? 25.312 -0.647 -8.461 1 94 251 SER B O 1
ATOM 4102 N N . LEU B 1 252 ? 26.656 0.753 -7.398 1 95.81 252 LEU B N 1
ATOM 4103 C CA . LEU B 1 252 ? 27.109 1.402 -8.625 1 95.81 252 LEU B CA 1
ATOM 4104 C C . LEU B 1 252 ? 27.797 0.401 -9.555 1 95.81 252 LEU B C 1
ATOM 4106 O O . LEU B 1 252 ? 27.516 0.384 -10.758 1 95.81 252 LEU B O 1
ATOM 4110 N N . GLU B 1 253 ? 28.578 -0.487 -8.969 1 96.38 253 GLU B N 1
ATOM 4111 C CA . GLU B 1 253 ? 29.359 -1.453 -9.742 1 96.38 253 GLU B CA 1
ATOM 4112 C C . GLU B 1 253 ? 28.453 -2.475 -10.422 1 96.38 253 GLU B C 1
ATOM 4114 O O . GLU B 1 253 ? 28.594 -2.74 -11.617 1 96.38 253 GLU B O 1
ATOM 4119 N N . THR B 1 254 ? 27.531 -3.045 -9.711 1 95.56 254 THR B N 1
ATOM 4120 C CA . THR B 1 254 ? 26.641 -4.051 -10.258 1 95.56 254 THR B CA 1
ATOM 4121 C C . THR B 1 254 ? 25.719 -3.441 -11.312 1 95.56 254 THR B C 1
ATOM 4123 O O . THR B 1 254 ? 25.469 -4.055 -12.352 1 95.56 254 THR B O 1
ATOM 4126 N N . CYS B 1 255 ? 25.281 -2.221 -11.023 1 96.31 255 CYS B N 1
ATOM 4127 C CA . CYS B 1 255 ? 24.438 -1.52 -11.984 1 96.31 255 CYS B CA 1
ATOM 4128 C C . CYS B 1 255 ? 25.172 -1.295 -13.297 1 96.31 255 CYS B C 1
ATOM 4130 O O . CYS B 1 255 ? 24.625 -1.567 -14.375 1 96.31 255 CYS B O 1
ATOM 4132 N N . ALA B 1 256 ? 26.406 -0.846 -13.203 1 97.88 256 ALA B N 1
ATOM 4133 C CA . ALA B 1 256 ? 27.234 -0.593 -14.391 1 97.88 256 ALA B CA 1
ATOM 4134 C C . ALA B 1 256 ? 27.453 -1.873 -15.188 1 97.88 256 ALA B C 1
ATOM 4136 O O . ALA B 1 256 ? 27.312 -1.875 -16.422 1 97.88 256 ALA B O 1
ATOM 4137 N N . LYS B 1 257 ? 27.734 -2.951 -14.5 1 97.56 257 LYS B N 1
ATOM 4138 C CA . LYS B 1 257 ? 27.938 -4.246 -15.141 1 97.56 257 LYS B CA 1
ATOM 4139 C C . LYS B 1 257 ? 26.672 -4.719 -15.859 1 97.56 257 LYS B C 1
ATOM 4141 O O . LYS B 1 257 ? 26.734 -5.156 -17.016 1 97.56 257 LYS B O 1
ATOM 4146 N N . GLU B 1 258 ? 25.547 -4.559 -15.227 1 94.75 258 GLU B N 1
ATOM 4147 C CA . GLU B 1 258 ? 24.281 -5.012 -15.781 1 94.75 258 GLU B CA 1
ATOM 4148 C C . GLU B 1 258 ? 23.891 -4.215 -17.031 1 94.75 258 GLU B C 1
ATOM 4150 O O . GLU B 1 258 ? 23.359 -4.77 -17.984 1 94.75 258 GLU B O 1
ATOM 4155 N N . LEU B 1 259 ? 24.188 -2.922 -16.984 1 96.38 259 LEU B N 1
ATOM 4156 C CA . LEU B 1 259 ? 23.812 -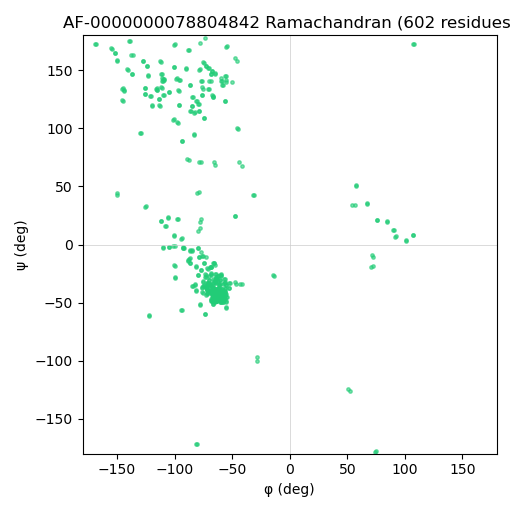2.062 -18.094 1 96.38 259 LEU B CA 1
ATOM 4157 C C . LEU B 1 259 ? 24.953 -1.944 -19.109 1 96.38 259 LEU B C 1
ATOM 4159 O O . LEU B 1 259 ? 24.812 -1.276 -20.125 1 96.38 259 LEU B O 1
ATOM 4163 N N . ASN B 1 260 ? 26.078 -2.566 -18.812 1 97.19 260 ASN B N 1
ATOM 4164 C CA . ASN B 1 260 ? 27.25 -2.588 -19.672 1 97.19 260 ASN B CA 1
ATOM 4165 C C . ASN B 1 260 ? 27.75 -1.178 -19.984 1 97.19 260 ASN B C 1
ATOM 4167 O O . ASN B 1 260 ? 27.938 -0.822 -21.141 1 97.19 260 ASN B O 1
ATOM 4171 N N . VAL B 1 261 ? 27.906 -0.407 -18.922 1 97.44 261 VAL B N 1
ATOM 4172 C CA . VAL B 1 261 ? 28.469 0.938 -19 1 97.44 261 VAL B CA 1
ATOM 4173 C C . VAL B 1 261 ? 29.453 1.159 -17.875 1 97.44 261 VAL B C 1
ATOM 4175 O O . VAL B 1 261 ? 29.562 0.338 -16.953 1 97.44 261 VAL B O 1
ATOM 4178 N N . HIS B 1 262 ? 30.266 2.168 -18.031 1 97.38 262 HIS B N 1
ATOM 4179 C CA . HIS B 1 262 ? 31.234 2.518 -17 1 97.38 262 HIS B CA 1
ATOM 4180 C C . HIS B 1 262 ? 30.531 3.055 -15.75 1 97.38 262 HIS B C 1
ATOM 4182 O O . HIS B 1 262 ? 29.547 3.799 -15.859 1 97.38 262 HIS B O 1
ATOM 4188 N N . PRO B 1 263 ? 31.062 2.805 -14.586 1 97.69 263 PRO B N 1
ATOM 4189 C CA . PRO B 1 263 ? 30.438 3.287 -13.352 1 97.69 263 PRO B CA 1
ATOM 4190 C C . PRO B 1 263 ? 30.25 4.805 -13.336 1 97.69 263 PRO B C 1
ATOM 4192 O O . PRO B 1 263 ? 29.281 5.301 -12.773 1 97.69 263 PRO B O 1
ATOM 4195 N N . ASN B 1 264 ? 31.109 5.523 -14 1 97.12 264 ASN B N 1
ATOM 4196 C CA . ASN B 1 264 ? 31 6.98 -14.047 1 97.12 264 ASN B CA 1
ATOM 4197 C C . ASN B 1 264 ? 29.797 7.43 -14.867 1 97.12 264 ASN B C 1
ATOM 4199 O O . ASN B 1 264 ? 29.219 8.477 -14.586 1 97.12 264 ASN B O 1
ATOM 4203 N N . THR B 1 265 ? 29.453 6.641 -15.844 1 97.56 265 THR B N 1
ATOM 4204 C CA . THR B 1 265 ? 28.266 6.918 -16.641 1 97.56 265 THR B CA 1
ATOM 4205 C C . THR B 1 265 ? 27 6.781 -15.781 1 97.56 265 THR B C 1
ATOM 4207 O O . THR B 1 265 ? 26.094 7.602 -15.875 1 97.56 265 THR B O 1
ATOM 4210 N N . ILE B 1 266 ? 27.016 5.758 -14.914 1 97.75 266 ILE B N 1
ATOM 4211 C CA . ILE B 1 266 ? 25.891 5.559 -14.008 1 97.75 266 ILE B CA 1
ATOM 4212 C C . ILE B 1 266 ? 25.797 6.734 -13.039 1 97.75 266 ILE B C 1
ATOM 4214 O O . ILE B 1 266 ? 24.703 7.258 -12.797 1 97.75 266 ILE B O 1
ATOM 4218 N N . ARG B 1 267 ? 26.938 7.168 -12.469 1 97.62 267 ARG B N 1
ATOM 4219 C CA . ARG B 1 267 ? 26.953 8.305 -11.547 1 97.62 267 ARG B CA 1
ATOM 4220 C C . ARG B 1 267 ? 26.375 9.555 -12.203 1 97.62 267 ARG B C 1
ATOM 4222 O O . ARG B 1 267 ? 25.578 10.266 -11.594 1 97.62 267 ARG B O 1
ATOM 4229 N N . TYR B 1 268 ? 26.75 9.695 -13.414 1 97.69 268 TYR B N 1
ATOM 4230 C CA . TYR B 1 268 ? 26.281 10.852 -14.164 1 97.69 268 TYR B CA 1
ATOM 4231 C C . TYR B 1 268 ? 24.781 10.766 -14.406 1 97.69 268 TYR B C 1
ATOM 4233 O O . TYR B 1 268 ? 24.062 11.75 -14.203 1 97.69 268 TYR B O 1
ATOM 4241 N N . ARG B 1 269 ? 24.312 9.641 -14.844 1 97.31 269 ARG B N 1
ATOM 4242 C CA . ARG B 1 269 ? 22.906 9.438 -15.133 1 97.31 269 ARG B CA 1
ATOM 4243 C C . ARG B 1 269 ? 22.062 9.625 -13.875 1 97.31 269 ARG B C 1
ATOM 4245 O O . ARG B 1 269 ? 20.969 10.203 -13.93 1 97.31 269 ARG B O 1
ATOM 4252 N N . LEU B 1 270 ? 22.562 9.141 -12.766 1 98.06 270 LEU B N 1
ATOM 4253 C CA . LEU B 1 270 ? 21.828 9.266 -11.508 1 98.06 270 LEU B CA 1
ATOM 4254 C C . LEU B 1 270 ? 21.766 10.727 -11.07 1 98.06 270 LEU B C 1
ATOM 4256 O O . LEU B 1 270 ? 20.734 11.18 -10.57 1 98.06 270 LEU B O 1
ATOM 4260 N N . LYS B 1 271 ? 22.859 11.422 -11.234 1 97.69 271 LYS B N 1
ATOM 4261 C CA . LYS B 1 271 ? 22.875 12.852 -10.922 1 97.69 271 LYS B CA 1
ATOM 4262 C C . LYS B 1 271 ? 21.875 13.609 -11.789 1 97.69 271 LYS B C 1
ATOM 4264 O O . LYS B 1 271 ? 21.109 14.445 -11.297 1 97.69 271 LYS B O 1
ATOM 4269 N N . ARG B 1 272 ? 21.891 13.32 -13.023 1 96.38 272 ARG B N 1
ATOM 4270 C CA . ARG B 1 272 ? 20.969 13.953 -13.961 1 96.38 272 ARG B CA 1
ATOM 4271 C C . ARG B 1 272 ? 19.531 13.617 -13.617 1 96.38 272 ARG B C 1
ATOM 4273 O O . ARG B 1 272 ? 18.641 14.477 -13.703 1 96.38 272 ARG B O 1
ATOM 4280 N N . ALA B 1 273 ? 19.281 12.375 -13.289 1 96.25 273 ALA B N 1
ATOM 4281 C CA . ALA B 1 273 ? 17.953 11.945 -12.891 1 96.25 273 ALA B CA 1
ATOM 4282 C C . ALA B 1 273 ? 17.469 12.727 -11.672 1 96.25 273 ALA B C 1
ATOM 4284 O O . ALA B 1 273 ? 16.312 13.164 -11.633 1 96.25 273 ALA B O 1
ATOM 4285 N N . ALA B 1 274 ? 18.344 12.883 -10.711 1 97.31 274 ALA B N 1
ATOM 4286 C CA . ALA B 1 274 ? 17.984 13.617 -9.508 1 97.31 274 ALA B CA 1
ATOM 4287 C C . ALA B 1 274 ? 17.641 15.07 -9.828 1 97.31 274 ALA B C 1
ATOM 4289 O O . ALA B 1 274 ? 16.672 15.617 -9.297 1 97.31 274 ALA B O 1
ATOM 4290 N N . GLU B 1 275 ? 18.375 15.664 -10.711 1 95.88 275 GLU B N 1
ATOM 4291 C CA . GLU B 1 275 ? 18.156 17.062 -11.102 1 95.88 275 GLU B CA 1
ATOM 4292 C C . GLU B 1 275 ? 16.859 17.219 -11.875 1 95.88 275 GLU B C 1
ATOM 4294 O O . GLU B 1 275 ? 16.141 18.203 -11.68 1 95.88 275 GLU B O 1
ATOM 4299 N N . SER B 1 276 ? 16.578 16.297 -12.727 1 92.88 276 SER B N 1
ATOM 4300 C CA . SER B 1 276 ? 15.422 16.422 -13.609 1 92.88 276 SER B CA 1
ATOM 4301 C C . SER B 1 276 ? 14.141 16 -12.906 1 92.88 276 SER B C 1
ATOM 4303 O O . SER B 1 276 ? 13.07 16.578 -13.164 1 92.88 276 SER B O 1
ATOM 4305 N N . THR B 1 277 ? 14.195 15.016 -12.023 1 93.12 277 THR B N 1
ATOM 4306 C CA . THR B 1 277 ? 12.992 14.484 -11.406 1 93.12 277 THR B CA 1
ATOM 4307 C C . THR B 1 277 ? 12.789 15.07 -10.008 1 93.12 277 THR B C 1
ATOM 4309 O O . THR B 1 277 ? 11.672 15.07 -9.484 1 93.12 277 THR B O 1
ATOM 4312 N N . GLY B 1 278 ? 13.898 15.445 -9.359 1 94.75 278 GLY B N 1
ATOM 4313 C CA . GLY B 1 278 ? 13.859 15.922 -7.988 1 94.75 278 GLY B CA 1
ATOM 4314 C C . GLY B 1 278 ? 14.047 14.812 -6.969 1 94.75 278 GLY B C 1
ATOM 4315 O O . GLY B 1 278 ? 13.953 15.055 -5.762 1 94.75 278 GLY B O 1
ATOM 4316 N N . TRP B 1 279 ? 14.359 13.594 -7.465 1 95.75 279 TRP B N 1
ATOM 4317 C CA . TRP B 1 279 ? 14.523 12.445 -6.582 1 95.75 279 TRP B CA 1
ATOM 4318 C C . TRP B 1 279 ? 15.922 11.859 -6.703 1 95.75 279 TRP B C 1
ATOM 4320 O O . TRP B 1 279 ? 16.391 11.555 -7.809 1 95.75 279 TRP B O 1
ATOM 4330 N N . ASP B 1 280 ? 16.531 11.711 -5.598 1 97.44 280 ASP B N 1
ATOM 4331 C CA . ASP B 1 280 ? 17.891 11.172 -5.527 1 97.44 280 ASP B CA 1
ATOM 4332 C C . ASP B 1 280 ? 17.875 9.703 -5.113 1 97.44 280 ASP B C 1
ATOM 4334 O O . ASP B 1 280 ? 17.719 9.391 -3.932 1 97.44 280 ASP B O 1
ATOM 4338 N N . ALA B 1 281 ? 18.156 8.82 -6.039 1 97.06 281 ALA B N 1
ATOM 4339 C CA . ALA B 1 281 ? 18.109 7.379 -5.809 1 97.06 281 ALA B CA 1
ATOM 4340 C C . ALA B 1 281 ? 19.172 6.945 -4.812 1 97.06 281 ALA B C 1
ATOM 4342 O O . ALA B 1 281 ? 19.125 5.836 -4.277 1 97.06 281 ALA B O 1
ATOM 4343 N N . THR B 1 282 ? 20.141 7.793 -4.562 1 95.81 282 THR B N 1
ATOM 4344 C CA . THR B 1 282 ? 21.234 7.418 -3.664 1 95.81 282 THR B CA 1
ATOM 4345 C C . THR B 1 282 ? 20.859 7.723 -2.215 1 95.81 282 THR B C 1
ATOM 4347 O O . THR B 1 282 ? 21.531 7.254 -1.288 1 95.81 282 THR B O 1
ATOM 4350 N N . ASP B 1 283 ? 19.844 8.523 -1.984 1 94.69 283 ASP B N 1
ATOM 4351 C CA . ASP B 1 283 ? 19.281 8.758 -0.655 1 94.69 283 ASP B CA 1
ATOM 4352 C C . ASP B 1 283 ? 18.328 7.629 -0.256 1 94.69 283 ASP B C 1
ATOM 4354 O O . ASP B 1 283 ? 17.375 7.332 -0.978 1 94.69 283 ASP B O 1
ATOM 4358 N N . PRO B 1 284 ? 18.609 7.02 0.869 1 93.12 284 PRO B N 1
ATOM 4359 C CA . PRO B 1 284 ? 17.828 5.84 1.238 1 93.12 284 PRO B CA 1
ATOM 4360 C C . PRO B 1 284 ? 16.328 6.121 1.289 1 93.12 284 PRO B C 1
ATOM 4362 O O . PRO B 1 284 ? 15.523 5.305 0.833 1 93.12 284 PRO B O 1
ATOM 4365 N N . ARG B 1 285 ? 15.922 7.219 1.847 1 93 285 ARG B N 1
ATOM 4366 C CA . ARG B 1 285 ? 14.508 7.559 1.921 1 93 285 ARG B CA 1
ATOM 4367 C C . ARG B 1 285 ? 13.922 7.766 0.528 1 93 285 ARG B C 1
ATOM 4369 O O . ARG B 1 285 ? 12.859 7.223 0.208 1 93 285 ARG B O 1
ATOM 4376 N N . GLU B 1 286 ? 14.555 8.516 -0.264 1 95.19 286 GLU B N 1
ATOM 4377 C CA . GLU B 1 286 ? 14.078 8.781 -1.617 1 95.19 286 GLU B CA 1
ATOM 4378 C C . GLU B 1 286 ? 14.117 7.523 -2.477 1 95.19 286 GLU B C 1
ATOM 4380 O O . GLU B 1 286 ? 13.266 7.336 -3.35 1 95.19 286 GLU B O 1
ATOM 4385 N N . ALA B 1 287 ? 15.141 6.668 -2.191 1 95.5 287 ALA B N 1
ATOM 4386 C CA . ALA B 1 287 ? 15.195 5.375 -2.873 1 95.5 287 ALA B CA 1
ATOM 4387 C C . ALA B 1 287 ? 13.938 4.555 -2.598 1 95.5 287 ALA B C 1
ATOM 4389 O O . ALA B 1 287 ? 13.391 3.93 -3.506 1 95.5 287 ALA B O 1
ATOM 4390 N N . TYR B 1 288 ? 13.492 4.605 -1.351 1 94.56 288 TYR B N 1
ATOM 4391 C CA . TYR B 1 288 ? 12.289 3.873 -0.988 1 94.56 288 TYR B CA 1
ATOM 4392 C C . TYR B 1 288 ? 11.07 4.434 -1.718 1 94.56 288 TYR B C 1
ATOM 4394 O O . TYR B 1 288 ? 10.227 3.676 -2.207 1 94.56 288 TYR B O 1
ATOM 4402 N N . VAL B 1 289 ? 10.969 5.73 -1.818 1 96.62 289 VAL B N 1
ATOM 4403 C CA . VAL B 1 289 ? 9.883 6.375 -2.549 1 96.62 289 VAL B CA 1
ATOM 4404 C C . VAL B 1 289 ? 9.922 5.949 -4.016 1 96.62 289 VAL B C 1
ATOM 4406 O O . VAL B 1 289 ? 8.898 5.578 -4.586 1 96.62 289 VAL B O 1
ATOM 4409 N N . LEU B 1 290 ? 11.117 5.926 -4.586 1 97.12 290 LEU B N 1
ATOM 4410 C CA . LEU B 1 290 ? 11.297 5.602 -5.996 1 97.12 290 LEU B CA 1
ATOM 4411 C C . LEU B 1 290 ? 10.953 4.141 -6.266 1 97.12 290 LEU B C 1
ATOM 4413 O O . LEU B 1 290 ? 10.281 3.828 -7.254 1 97.12 290 LEU B O 1
ATOM 4417 N N . ILE B 1 291 ? 11.375 3.217 -5.375 1 96.06 291 ILE B N 1
ATOM 4418 C CA . ILE B 1 291 ? 11.078 1.798 -5.543 1 96.06 291 ILE B CA 1
ATOM 4419 C C . ILE B 1 291 ? 9.562 1.58 -5.523 1 96.06 291 ILE B C 1
ATOM 44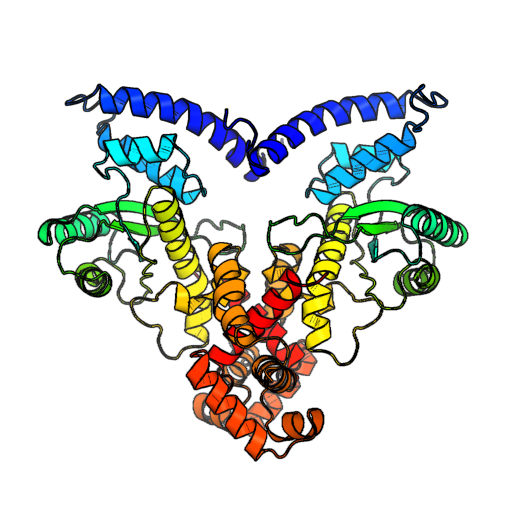21 O O . ILE B 1 291 ? 9.031 0.841 -6.355 1 96.06 291 ILE B O 1
ATOM 4425 N N . THR B 1 292 ? 8.922 2.242 -4.609 1 97.25 292 THR B N 1
ATOM 4426 C CA . THR B 1 292 ? 7.473 2.125 -4.473 1 97.25 292 THR B CA 1
ATOM 4427 C C . THR B 1 292 ? 6.766 2.689 -5.703 1 97.25 292 THR B C 1
ATOM 4429 O O . THR B 1 292 ? 5.84 2.072 -6.234 1 97.25 292 THR B O 1
ATOM 4432 N N . ALA B 1 293 ? 7.227 3.84 -6.172 1 97.5 293 ALA B N 1
ATOM 4433 C CA . ALA B 1 293 ? 6.637 4.473 -7.352 1 97.5 293 ALA B CA 1
ATOM 4434 C C . ALA B 1 293 ? 6.828 3.605 -8.594 1 97.5 293 ALA B C 1
ATOM 4436 O O . ALA B 1 293 ? 5.91 3.459 -9.406 1 97.5 293 ALA B O 1
ATOM 4437 N N . ILE B 1 294 ? 7.996 3.055 -8.766 1 96.56 294 ILE B N 1
ATOM 4438 C CA . ILE B 1 294 ? 8.297 2.209 -9.922 1 96.56 294 ILE B CA 1
ATOM 4439 C C . ILE B 1 294 ? 7.418 0.96 -9.883 1 96.56 294 ILE B C 1
ATOM 4441 O O . ILE B 1 294 ? 6.855 0.557 -10.906 1 96.56 294 ILE B O 1
ATOM 4445 N N . ALA B 1 295 ? 7.273 0.346 -8.672 1 95.94 295 ALA B N 1
ATOM 4446 C CA . ALA B 1 295 ? 6.398 -0.815 -8.531 1 95.94 295 ALA B CA 1
ATOM 4447 C C . ALA B 1 295 ? 4.973 -0.483 -8.961 1 95.94 295 ALA B C 1
ATOM 4449 O O . ALA B 1 295 ? 4.391 -1.18 -9.797 1 95.94 295 ALA B O 1
ATOM 4450 N N . LEU B 1 296 ? 4.473 0.599 -8.453 1 96.38 296 LEU B N 1
ATOM 4451 C CA . LEU B 1 296 ? 3.105 1.016 -8.75 1 96.38 296 LEU B CA 1
ATOM 4452 C C . LEU B 1 296 ? 2.959 1.39 -10.219 1 96.38 296 LEU B C 1
ATOM 4454 O O . LEU B 1 296 ? 1.97 1.026 -10.859 1 96.38 296 LEU B O 1
ATOM 4458 N N . GLY B 1 297 ? 3.896 2.146 -10.742 1 95 297 GLY B N 1
ATOM 4459 C CA . GLY B 1 297 ? 3.859 2.547 -12.133 1 95 297 GLY B CA 1
ATOM 4460 C C . GLY B 1 297 ? 3.836 1.372 -13.094 1 95 297 GLY B C 1
ATOM 4461 O O . GLY B 1 297 ? 3.076 1.369 -14.062 1 95 297 GLY B O 1
ATOM 4462 N N . ARG B 1 298 ? 4.621 0.397 -12.797 1 93.06 298 ARG B N 1
ATOM 4463 C CA . ARG B 1 298 ? 4.688 -0.788 -13.641 1 93.06 298 ARG B CA 1
ATOM 4464 C C . ARG B 1 298 ? 3.379 -1.57 -13.594 1 93.06 298 ARG B C 1
ATOM 4466 O O . ARG B 1 298 ? 2.938 -2.115 -14.609 1 93.06 298 ARG B O 1
ATOM 4473 N N . MET B 1 299 ? 2.793 -1.651 -12.445 1 93.06 299 MET B N 1
ATOM 4474 C CA . MET B 1 299 ? 1.502 -2.326 -12.328 1 93.06 299 MET B CA 1
ATOM 4475 C C . MET B 1 299 ? 0.417 -1.552 -13.07 1 93.06 299 MET B C 1
ATOM 4477 O O . MET B 1 299 ? -0.466 -2.148 -13.688 1 93.06 299 MET B O 1
ATOM 4481 N N . ALA B 1 300 ? 0.524 -0.249 -12.992 1 91.06 300 ALA B N 1
ATOM 4482 C CA . ALA B 1 300 ? -0.497 0.615 -13.586 1 91.06 300 ALA B CA 1
ATOM 4483 C C . ALA B 1 300 ? -0.408 0.61 -15.109 1 91.06 300 ALA B C 1
ATOM 4485 O O . ALA B 1 300 ? -1.413 0.807 -15.797 1 91.06 300 ALA B O 1
ATOM 4486 N N . THR B 1 301 ? 0.732 0.392 -15.656 1 85.56 301 THR B N 1
ATOM 4487 C CA . THR B 1 301 ? 0.919 0.519 -17.094 1 85.56 301 THR B CA 1
ATOM 4488 C C . THR B 1 301 ? 1.007 -0.856 -17.75 1 85.56 301 THR B C 1
ATOM 4490 O O . THR B 1 301 ? 1.159 -0.958 -18.969 1 85.56 301 THR B O 1
ATOM 4493 N N . ALA B 1 302 ? 0.946 -1.869 -16.891 1 80.75 302 ALA B N 1
ATOM 4494 C CA . ALA B 1 302 ? 1.072 -3.221 -17.438 1 80.75 302 ALA B CA 1
ATOM 4495 C C . ALA B 1 302 ? -0.114 -3.57 -18.328 1 80.75 302 ALA B C 1
ATOM 4497 O O . ALA B 1 302 ? -1.249 -3.182 -18.047 1 80.75 302 ALA B O 1
ATOM 4498 N N . GLN B 1 303 ? 0.139 -4.016 -19.562 1 66.19 303 GLN B N 1
ATOM 4499 C CA . GLN B 1 303 ? -0.859 -4.492 -20.516 1 66.19 303 GLN B CA 1
ATOM 4500 C C . GLN B 1 303 ? -1.107 -5.988 -20.344 1 66.19 303 GLN B C 1
ATOM 4502 O O . GLN B 1 303 ? -0.193 -6.742 -20 1 66.19 303 GLN B O 1
#

Solvent-accessible surface area (backbone atoms only — not comparable to full-atom values): 31728 Å² total; per-residue (Å²): 133,95,68,79,77,73,58,70,71,64,49,50,56,54,45,49,56,51,44,51,58,46,45,55,49,49,52,51,43,48,74,64,42,84,82,56,59,46,92,83,71,58,38,52,65,54,52,49,49,53,52,48,49,54,34,28,77,65,76,42,44,52,70,69,48,38,50,50,34,41,74,72,69,47,48,86,76,34,53,28,30,17,38,27,26,38,36,50,84,40,59,70,58,23,46,53,51,43,42,50,55,39,42,75,61,66,25,53,62,49,67,49,77,43,71,49,63,39,74,51,78,70,66,74,72,64,47,49,58,29,35,38,35,42,32,33,75,27,93,86,58,47,71,66,56,51,51,62,69,44,44,78,36,25,30,87,91,51,67,31,16,35,23,54,78,28,49,35,45,53,24,46,23,51,12,45,45,40,13,53,40,31,55,52,30,41,50,28,47,48,72,58,34,96,66,69,56,81,60,32,45,38,80,78,37,32,61,52,20,13,50,73,63,35,60,67,32,43,47,43,28,29,60,51,56,29,32,48,46,47,66,79,38,91,83,43,58,50,41,60,51,54,50,44,25,53,43,58,54,60,34,56,65,61,32,13,61,75,69,70,48,55,52,66,56,50,54,49,50,50,52,49,39,19,71,75,55,71,49,43,67,85,41,42,67,46,27,53,47,48,53,50,11,46,32,48,31,34,23,39,66,50,117,133,94,70,78,78,73,58,72,70,64,51,49,55,53,46,48,56,52,44,52,58,47,46,54,49,49,52,52,46,48,74,66,41,83,83,52,59,46,91,83,72,58,39,50,64,54,51,51,49,51,51,49,50,53,34,28,76,64,77,43,44,52,72,68,48,37,50,49,34,40,74,71,68,48,47,86,77,34,54,28,30,18,36,28,30,37,38,49,85,40,60,70,58,24,46,52,52,43,42,49,54,39,41,75,62,65,28,52,63,50,68,49,77,44,71,50,62,40,73,51,78,69,67,74,71,64,47,49,59,28,37,36,34,42,32,33,75,25,93,86,58,45,73,65,55,51,50,61,69,42,43,78,36,25,30,87,92,51,67,31,17,36,24,54,78,30,49,35,45,51,26,46,25,50,10,46,45,40,12,54,41,34,56,53,30,42,50,27,47,49,72,57,34,97,67,70,58,82,59,32,45,40,81,78,38,31,60,53,21,14,50,75,63,35,61,67,31,43,48,42,29,30,59,51,55,29,32,47,45,46,66,80,38,91,84,45,57,50,43,60,51,54,49,45,26,54,44,58,54,63,33,58,64,60,32,13,62,75,70,70,48,57,51,67,57,50,54,48,49,49,50,49,38,19,70,74,56,72,48,41,67,85,40,42,67,45,29,52,46,48,53,50,12,46,33,48,31,33,24,40,66,48,118